Protein AF-A0A7G4RFW9-F1 (afdb_monomer_lite)

Structure (mmCIF, N/CA/C/O backbone):
data_AF-A0A7G4RFW9-F1
#
_entry.id   AF-A0A7G4RFW9-F1
#
loop_
_atom_site.group_PDB
_atom_site.id
_atom_site.type_symbol
_atom_site.label_atom_id
_atom_site.label_alt_id
_atom_site.label_comp_id
_atom_site.label_asym_id
_atom_site.label_entity_id
_atom_site.label_seq_id
_atom_site.pdbx_PDB_ins_code
_atom_site.Cartn_x
_atom_site.Cartn_y
_atom_site.Cartn_z
_atom_site.occupancy
_atom_site.B_iso_or_equiv
_atom_site.auth_seq_id
_atom_site.auth_comp_id
_atom_site.auth_asym_id
_atom_site.auth_atom_id
_atom_site.pdbx_PDB_model_num
ATOM 1 N N . MET A 1 1 ? 24.852 -39.540 56.670 1.00 42.91 1 MET A N 1
ATOM 2 C CA . MET A 1 1 ? 24.765 -39.512 55.192 1.00 42.91 1 MET A CA 1
ATOM 3 C C . MET A 1 1 ? 24.372 -38.106 54.768 1.00 42.91 1 MET A C 1
ATOM 5 O O . MET A 1 1 ? 23.383 -37.601 55.276 1.00 42.91 1 MET A O 1
ATOM 9 N N . LYS A 1 2 ? 25.195 -37.448 53.941 1.00 35.09 2 LYS A N 1
ATOM 10 C CA . LYS A 1 2 ? 24.949 -36.093 53.422 1.00 35.09 2 LYS A CA 1
ATOM 11 C C . LYS A 1 2 ? 23.894 -36.166 52.315 1.00 35.09 2 LYS A C 1
ATOM 13 O O . LYS A 1 2 ? 24.120 -36.845 51.317 1.00 35.09 2 LYS A O 1
ATOM 18 N N . THR A 1 3 ? 22.777 -35.472 52.486 1.00 37.25 3 THR A N 1
ATOM 19 C CA . THR A 1 3 ? 21.798 -35.209 51.430 1.00 37.25 3 THR A CA 1
ATOM 20 C C . THR A 1 3 ? 22.418 -34.240 50.421 1.00 37.25 3 THR A C 1
ATOM 22 O O . THR A 1 3 ? 22.744 -33.102 50.749 1.00 37.25 3 THR A O 1
ATOM 25 N N . LYS A 1 4 ? 22.649 -34.717 49.193 1.00 38.16 4 LYS A N 1
ATOM 26 C CA . LYS A 1 4 ? 22.992 -33.863 48.050 1.00 38.16 4 LYS A CA 1
ATOM 27 C C . LYS A 1 4 ? 21.742 -33.066 47.683 1.00 38.16 4 LYS A C 1
ATOM 29 O O . LYS A 1 4 ? 20.741 -33.664 47.308 1.00 38.16 4 LYS A O 1
ATOM 34 N N . SER A 1 5 ? 21.802 -31.740 47.793 1.00 40.47 5 SER A N 1
ATOM 35 C CA . SER A 1 5 ? 20.840 -30.876 47.115 1.00 40.47 5 SER A CA 1
ATOM 36 C C . SER A 1 5 ? 21.163 -30.904 45.625 1.00 40.47 5 SER A C 1
ATOM 38 O O . SER A 1 5 ? 22.245 -30.473 45.221 1.00 40.47 5 SER A O 1
ATOM 40 N N . GLU A 1 6 ? 20.253 -31.427 44.814 1.00 37.41 6 GLU A N 1
ATOM 41 C CA . GLU A 1 6 ? 20.308 -31.223 43.373 1.00 37.41 6 GLU A CA 1
ATOM 42 C C . GLU A 1 6 ? 19.994 -29.757 43.085 1.00 37.41 6 GLU A C 1
ATOM 44 O O . GLU A 1 6 ? 18.923 -29.239 43.405 1.00 37.41 6 GLU A O 1
ATOM 49 N N . THR A 1 7 ? 20.978 -29.062 42.527 1.00 40.31 7 THR A N 1
ATOM 50 C CA . THR A 1 7 ? 20.815 -27.724 41.979 1.00 40.31 7 THR A CA 1
ATOM 51 C C . THR A 1 7 ? 19.880 -27.839 40.782 1.00 40.31 7 THR A C 1
ATOM 53 O O . THR A 1 7 ? 20.269 -28.348 39.734 1.00 40.31 7 THR A O 1
ATOM 56 N N . VAL A 1 8 ? 18.639 -27.379 40.938 1.00 38.22 8 VAL A N 1
ATOM 57 C CA . VAL A 1 8 ? 17.712 -27.186 39.821 1.00 38.22 8 VAL A CA 1
ATOM 58 C C . VAL A 1 8 ? 18.311 -26.109 38.921 1.00 38.22 8 VAL A C 1
ATOM 60 O O . VAL A 1 8 ? 18.225 -24.914 39.206 1.00 38.22 8 VAL A O 1
ATOM 63 N N . THR A 1 9 ? 18.970 -26.524 37.843 1.00 38.97 9 THR A N 1
ATOM 64 C CA . THR A 1 9 ? 19.332 -25.644 36.735 1.00 38.97 9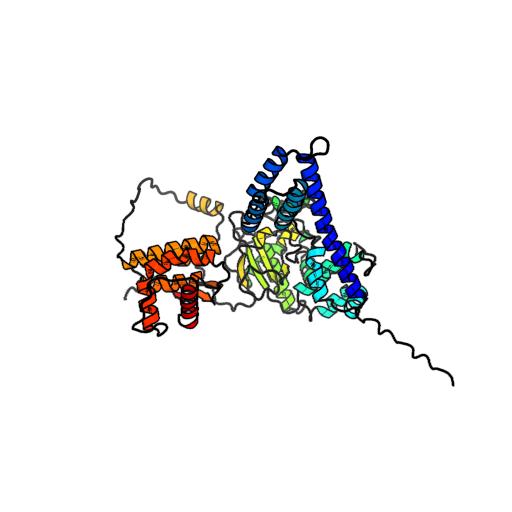 THR A CA 1
ATOM 65 C C . THR A 1 9 ? 18.036 -25.197 36.075 1.00 38.97 9 THR A C 1
ATOM 67 O O . THR A 1 9 ? 17.477 -25.885 35.226 1.00 38.97 9 THR A O 1
ATOM 70 N N . VAL A 1 10 ? 17.541 -24.030 36.488 1.00 39.62 10 VAL A N 1
ATOM 71 C CA . VAL A 1 10 ? 16.525 -23.292 35.740 1.00 39.62 10 VAL A CA 1
ATOM 72 C C . VAL A 1 10 ? 17.132 -23.000 34.371 1.00 39.62 10 VAL A C 1
ATOM 74 O O . VAL A 1 10 ? 17.988 -22.125 34.234 1.00 39.62 10 VAL A O 1
ATOM 77 N N . THR A 1 11 ? 16.741 -23.766 33.356 1.00 42.59 11 THR A N 1
ATOM 78 C CA . THR A 1 11 ? 17.039 -23.461 31.957 1.00 42.59 11 THR A CA 1
ATOM 79 C C . THR A 1 11 ? 16.453 -22.088 31.658 1.00 42.59 11 THR A C 1
ATOM 81 O O . THR A 1 11 ? 15.240 -21.936 31.519 1.00 42.59 11 THR A O 1
ATOM 84 N N . LYS A 1 12 ? 17.319 -21.067 31.622 1.00 51.75 12 LYS A N 1
ATOM 85 C CA . LYS A 1 12 ? 16.990 -19.729 31.125 1.00 51.75 12 LYS A CA 1
ATOM 86 C C . LYS A 1 12 ? 16.316 -19.916 29.768 1.00 51.75 12 LYS A C 1
ATOM 88 O O . LYS A 1 12 ? 16.937 -20.455 28.857 1.00 51.75 12 LYS A O 1
ATOM 93 N N . ASN A 1 13 ? 15.052 -19.513 29.661 1.00 57.31 13 ASN A N 1
ATOM 94 C CA . ASN A 1 13 ? 14.341 -19.515 28.391 1.00 57.31 13 ASN A CA 1
ATOM 95 C C . ASN A 1 13 ? 15.183 -18.711 27.386 1.00 57.31 13 ASN A C 1
ATOM 97 O O . ASN A 1 13 ? 15.458 -17.533 27.627 1.00 57.31 13 ASN A O 1
ATOM 101 N N . SER A 1 14 ? 15.646 -19.359 26.316 1.00 69.50 14 SER A N 1
ATOM 102 C CA . SER A 1 14 ? 16.627 -18.807 25.371 1.00 69.50 14 SER A CA 1
ATOM 103 C C . SER A 1 14 ? 16.122 -17.576 24.613 1.00 69.50 14 SER A C 1
ATOM 105 O O . SER A 1 14 ? 16.918 -16.905 23.973 1.00 69.50 14 SER A O 1
ATOM 107 N N . ASN A 1 15 ? 14.823 -17.272 24.718 1.00 87.50 15 ASN A N 1
ATOM 108 C CA . ASN A 1 15 ? 14.137 -16.155 24.065 1.00 87.50 15 ASN A CA 1
ATOM 109 C C . ASN A 1 15 ? 13.528 -15.147 25.062 1.00 87.50 15 ASN A C 1
ATOM 111 O O . ASN A 1 15 ? 12.507 -14.510 24.799 1.00 87.50 15 ASN A O 1
ATOM 115 N N . SER A 1 16 ? 14.102 -15.027 26.261 1.00 91.12 16 SER A N 1
ATOM 116 C CA . SER A 1 16 ? 13.569 -14.144 27.307 1.00 91.12 16 SER A CA 1
ATOM 117 C C . SER A 1 16 ? 13.505 -12.663 26.902 1.00 91.12 16 SER A C 1
ATOM 119 O O . SER A 1 16 ? 12.567 -11.966 27.295 1.00 91.12 16 SER A O 1
ATOM 121 N N . LYS A 1 17 ? 14.465 -12.170 26.108 1.00 93.00 17 LYS A N 1
ATOM 122 C CA . LYS A 1 17 ? 14.558 -10.755 25.728 1.00 93.00 17 LYS A CA 1
ATOM 123 C C . LYS A 1 17 ? 13.550 -10.396 24.640 1.00 93.00 17 LYS A C 1
ATOM 125 O O . LYS A 1 17 ? 12.881 -9.374 24.764 1.00 93.00 17 LYS A O 1
ATOM 130 N N . ILE A 1 18 ? 13.383 -11.237 23.621 1.00 94.00 18 ILE A N 1
ATOM 131 C CA . ILE A 1 18 ? 12.410 -11.020 22.546 1.00 94.00 18 ILE A CA 1
ATOM 132 C C . ILE A 1 18 ? 10.974 -11.133 23.068 1.00 94.00 18 ILE A C 1
ATOM 134 O O . ILE A 1 18 ? 10.114 -10.347 22.679 1.00 94.00 18 ILE A O 1
ATOM 138 N N . LEU A 1 19 ? 10.713 -12.037 24.020 1.00 94.19 19 LEU A N 1
ATOM 139 C CA . LEU A 1 19 ? 9.412 -12.124 24.691 1.00 94.19 19 LEU A CA 1
ATOM 140 C C . LEU A 1 19 ? 9.111 -10.865 25.511 1.00 94.19 19 LEU A C 1
ATOM 142 O O . LEU A 1 19 ? 7.995 -10.348 25.457 1.00 94.19 19 LEU A O 1
ATOM 146 N N . LYS A 1 20 ? 10.111 -10.336 26.225 1.00 95.44 20 LYS A N 1
ATOM 147 C CA . LYS A 1 20 ? 9.973 -9.072 26.954 1.00 95.44 20 LYS A CA 1
ATOM 148 C C . LYS A 1 20 ? 9.724 -7.898 26.002 1.00 95.44 20 LYS A C 1
ATOM 150 O O . LYS A 1 20 ? 8.817 -7.108 26.246 1.00 95.44 20 LYS A O 1
ATOM 155 N N . LEU A 1 21 ? 10.444 -7.842 24.882 1.00 96.12 21 LEU A N 1
ATOM 156 C CA . LEU A 1 21 ? 10.243 -6.834 23.841 1.00 96.12 21 LEU A CA 1
ATOM 157 C C . LEU A 1 21 ? 8.824 -6.883 23.251 1.00 96.12 21 LEU A C 1
ATOM 159 O O . LEU A 1 21 ? 8.207 -5.840 23.056 1.00 96.12 21 LEU A O 1
ATOM 163 N N . ARG A 1 22 ? 8.273 -8.083 23.016 1.00 95.88 22 ARG A N 1
ATOM 164 C CA . ARG A 1 22 ? 6.878 -8.256 22.572 1.00 95.88 22 ARG A CA 1
ATOM 165 C C . ARG A 1 22 ? 5.878 -7.715 23.593 1.00 95.88 22 ARG A C 1
ATOM 167 O O . ARG A 1 22 ? 4.923 -7.053 23.202 1.00 95.88 22 ARG A O 1
ATOM 174 N N . ALA A 1 23 ? 6.095 -7.957 24.886 1.00 95.81 23 ALA A N 1
ATOM 175 C CA . ALA A 1 23 ? 5.229 -7.427 25.942 1.00 95.81 23 ALA A CA 1
ATOM 176 C C . ALA A 1 23 ? 5.297 -5.888 26.042 1.00 95.81 23 ALA A C 1
ATOM 178 O O . ALA A 1 23 ? 4.267 -5.226 26.193 1.00 95.81 23 ALA A O 1
ATOM 179 N N . GLU A 1 24 ? 6.495 -5.314 25.907 1.00 96.00 24 GLU A N 1
ATOM 180 C CA . GLU A 1 24 ? 6.700 -3.861 25.853 1.00 96.00 24 GLU A CA 1
ATOM 181 C C . GLU A 1 24 ? 5.993 -3.250 24.634 1.00 96.00 24 GLU A C 1
ATOM 183 O O . GLU A 1 24 ? 5.245 -2.285 24.777 1.00 96.00 24 GLU A O 1
ATOM 188 N N . PHE A 1 25 ? 6.142 -3.864 23.457 1.00 95.88 25 PHE A N 1
ATOM 189 C CA . PHE A 1 25 ? 5.434 -3.464 22.243 1.00 95.88 25 PHE A CA 1
ATOM 190 C C . PHE A 1 25 ? 3.909 -3.512 22.407 1.00 95.88 25 PHE A C 1
ATOM 192 O O . PHE A 1 25 ? 3.234 -2.543 22.072 1.00 95.88 25 PHE A O 1
ATOM 199 N N . LEU A 1 26 ? 3.352 -4.601 22.950 1.00 94.56 26 LEU A N 1
ATOM 200 C CA . LEU A 1 26 ? 1.907 -4.699 23.187 1.00 94.56 26 LEU A CA 1
ATOM 201 C C . LEU A 1 26 ? 1.410 -3.575 24.102 1.00 94.56 26 LEU A C 1
ATOM 203 O O . LEU A 1 26 ? 0.342 -3.021 23.857 1.00 94.56 26 LEU A O 1
ATOM 207 N N . SER A 1 27 ? 2.205 -3.199 25.105 1.00 94.44 27 SER A N 1
ATOM 208 C CA . SER A 1 27 ? 1.887 -2.076 25.992 1.00 94.44 27 SER A CA 1
ATOM 209 C C . SER A 1 27 ? 1.872 -0.742 25.238 1.00 94.44 27 SER A C 1
ATOM 211 O O . SER A 1 27 ? 0.954 0.050 25.437 1.00 94.44 27 SER A O 1
ATOM 213 N N . VAL A 1 28 ? 2.835 -0.503 24.338 1.00 94.00 28 VAL A N 1
ATOM 214 C CA . VAL A 1 28 ? 2.849 0.687 23.462 1.00 94.00 28 VAL A CA 1
ATOM 215 C C . VAL A 1 28 ? 1.630 0.698 22.540 1.00 94.00 28 VAL A C 1
ATOM 217 O O . VAL A 1 28 ? 0.908 1.690 22.497 1.00 94.00 28 VAL A O 1
ATOM 220 N N . LYS A 1 29 ? 1.343 -0.425 21.876 1.00 92.81 29 LYS A N 1
ATOM 221 C CA . LYS A 1 29 ? 0.208 -0.563 20.957 1.00 92.81 29 LYS A CA 1
ATOM 222 C C . LYS A 1 29 ? -1.135 -0.317 21.654 1.00 92.81 29 LYS A C 1
ATOM 224 O O . LYS A 1 29 ? -1.997 0.376 21.121 1.00 92.81 29 LYS A O 1
ATOM 229 N N . MET A 1 30 ? -1.322 -0.868 22.856 1.00 93.38 30 MET A N 1
ATOM 230 C CA . MET A 1 30 ? -2.522 -0.622 23.665 1.00 93.38 30 MET A CA 1
ATOM 231 C C . MET A 1 30 ? -2.617 0.838 24.107 1.00 93.38 30 MET A C 1
ATOM 233 O O . MET A 1 30 ? -3.710 1.400 24.112 1.00 93.38 30 MET A O 1
ATOM 237 N N . LYS A 1 31 ? -1.482 1.455 24.451 1.00 94.69 31 LYS A N 1
ATOM 238 C CA . LYS A 1 31 ? -1.431 2.861 24.840 1.00 94.69 31 LYS A CA 1
ATOM 239 C C . LYS A 1 31 ? -1.823 3.788 23.688 1.00 94.69 31 LYS A C 1
ATOM 241 O O . LYS A 1 31 ? -2.634 4.668 23.925 1.00 94.69 31 LYS A O 1
ATOM 246 N N . GLU A 1 32 ? -1.335 3.571 22.464 1.00 94.19 32 GLU A N 1
ATOM 247 C CA . GLU A 1 32 ? -1.721 4.395 21.302 1.00 94.19 32 GLU A CA 1
ATOM 248 C C . GLU A 1 32 ? -3.244 4.421 21.096 1.00 94.19 32 GLU A C 1
ATOM 250 O O . GLU A 1 32 ? -3.842 5.493 20.998 1.00 94.19 32 GLU A O 1
ATOM 255 N N . LEU A 1 33 ? -3.884 3.247 21.110 1.00 93.38 33 LEU A N 1
ATOM 256 C CA . LEU A 1 33 ? -5.340 3.148 20.983 1.00 93.38 33 LEU A CA 1
ATOM 257 C C . LEU A 1 33 ? -6.061 3.781 22.184 1.00 93.38 33 LEU A C 1
ATOM 259 O O . LEU A 1 33 ? -7.082 4.445 22.019 1.00 93.38 33 LEU A O 1
ATOM 263 N N . SER A 1 34 ? -5.541 3.591 23.399 1.00 94.62 34 SER A N 1
ATOM 264 C CA . SER A 1 34 ? -6.110 4.189 24.610 1.00 94.62 34 SER A CA 1
ATOM 265 C C . SER A 1 34 ? -6.035 5.717 24.588 1.00 94.62 34 SER A C 1
ATOM 267 O O . SER A 1 34 ? -7.023 6.371 24.910 1.00 94.62 34 SER A O 1
ATOM 269 N N . ASP A 1 35 ? -4.893 6.283 24.199 1.00 94.69 35 ASP A N 1
ATOM 270 C CA . ASP A 1 35 ? -4.673 7.729 24.111 1.00 94.69 35 ASP A CA 1
ATOM 271 C C . ASP A 1 35 ? -5.590 8.345 23.037 1.00 94.69 35 ASP A C 1
ATOM 273 O O . ASP A 1 35 ? -6.174 9.411 23.247 1.00 94.69 35 ASP A O 1
ATOM 277 N N . TYR A 1 36 ? -5.794 7.645 21.914 1.00 94.62 36 TYR A N 1
ATOM 278 C CA . TYR A 1 36 ? -6.741 8.053 20.876 1.00 94.62 36 TYR A CA 1
ATOM 279 C C . TYR A 1 36 ? -8.200 8.017 21.354 1.00 94.62 36 TYR A C 1
ATOM 281 O O . TYR A 1 36 ? -8.933 8.997 21.200 1.00 94.62 36 TYR A O 1
ATOM 289 N N . ASN A 1 37 ? -8.611 6.920 21.997 1.00 95.12 37 ASN A N 1
ATOM 290 C CA . ASN A 1 37 ? -9.946 6.783 22.579 1.00 95.12 37 ASN A CA 1
ATOM 291 C C . ASN A 1 37 ? -10.217 7.868 23.630 1.00 95.12 37 ASN A C 1
ATOM 293 O O . ASN A 1 37 ? -11.308 8.439 23.660 1.00 95.12 37 ASN A O 1
ATOM 297 N N . GLU A 1 38 ? -9.223 8.193 24.459 1.00 95.81 38 GLU A N 1
ATOM 298 C CA . GLU A 1 38 ? -9.321 9.278 25.435 1.00 95.81 38 GLU A CA 1
ATOM 299 C C . GLU A 1 38 ? -9.464 10.636 24.734 1.00 95.81 38 GLU A C 1
ATOM 301 O O . GLU A 1 38 ? -10.308 11.442 25.121 1.00 95.81 38 GLU A O 1
ATOM 306 N N . ALA A 1 39 ? -8.723 10.891 23.652 1.00 94.94 39 ALA A N 1
ATOM 307 C CA . ALA A 1 39 ? -8.869 12.122 22.876 1.00 94.94 39 ALA A CA 1
ATOM 308 C C . ALA A 1 39 ? -10.282 12.276 22.281 1.00 94.94 39 ALA A C 1
ATOM 310 O O . ALA A 1 39 ? -10.843 13.378 22.309 1.00 94.94 39 ALA A O 1
ATOM 311 N N . ILE A 1 40 ? -10.890 11.191 21.786 1.00 94.88 40 ILE A N 1
ATOM 312 C CA . ILE A 1 40 ? -12.295 11.195 21.346 1.00 94.88 40 ILE A CA 1
ATOM 313 C C . ILE A 1 40 ? -13.217 11.457 22.536 1.00 94.88 40 ILE A C 1
ATOM 315 O O . ILE A 1 40 ? -14.065 12.347 22.459 1.00 94.88 40 ILE A O 1
ATOM 319 N N . LEU A 1 41 ? -13.031 10.752 23.654 1.00 95.00 41 LEU A N 1
ATOM 320 C CA . LEU A 1 41 ? -13.838 10.942 24.858 1.00 95.00 41 LEU A CA 1
ATOM 321 C C . LEU A 1 41 ? -13.817 12.401 25.327 1.00 95.00 41 LEU A C 1
ATOM 323 O O . LEU A 1 41 ? -14.863 12.954 25.667 1.00 95.00 41 LEU A O 1
ATOM 327 N N . GLN A 1 42 ? -12.655 13.054 25.306 1.00 94.69 42 GLN A N 1
ATOM 328 C CA . GLN A 1 42 ? -12.520 14.465 25.664 1.00 94.69 42 GLN A CA 1
ATOM 329 C C . GLN A 1 42 ? -13.251 15.390 24.681 1.00 94.69 42 GLN A C 1
ATOM 331 O O . GLN A 1 42 ? -13.902 16.347 25.113 1.00 94.69 42 GLN A O 1
ATOM 336 N N . LYS A 1 43 ? -13.224 15.097 23.372 1.00 94.31 43 LYS A N 1
ATOM 337 C CA . LYS A 1 43 ? -14.025 15.829 22.372 1.00 94.31 43 LYS A CA 1
ATOM 338 C C . LYS A 1 43 ? -15.527 15.667 22.629 1.00 94.31 43 LYS A C 1
ATOM 340 O O . LYS A 1 43 ? -16.249 16.665 22.622 1.00 94.31 43 LYS A O 1
ATOM 345 N N . ILE A 1 44 ? -15.983 14.447 22.922 1.00 93.12 44 ILE A N 1
ATOM 346 C CA . ILE A 1 44 ? -17.386 14.156 23.246 1.00 93.12 44 ILE A CA 1
ATOM 347 C C . ILE A 1 44 ? -17.799 14.887 24.523 1.00 93.12 44 ILE A C 1
ATOM 349 O O . ILE A 1 44 ? -18.804 15.589 24.519 1.00 93.12 44 ILE A O 1
ATOM 353 N N . LYS A 1 45 ? -17.006 14.806 25.599 1.00 93.31 45 LYS A N 1
ATOM 354 C CA . LYS A 1 45 ? -17.276 15.522 26.856 1.00 93.31 45 LYS A CA 1
ATOM 355 C C . LYS A 1 45 ? -17.386 17.027 26.635 1.00 93.31 45 LYS A C 1
ATOM 357 O O . LYS A 1 45 ? -18.343 17.643 27.089 1.00 93.31 45 LYS A O 1
ATOM 362 N N . LYS A 1 46 ? -16.454 17.624 25.886 1.00 93.31 46 LYS A N 1
ATOM 363 C CA . LYS A 1 46 ? -16.471 19.063 25.581 1.00 93.31 46 LYS A CA 1
ATOM 364 C C . LYS A 1 46 ? -17.741 19.495 24.841 1.00 93.31 46 LYS A C 1
ATOM 366 O O . LYS A 1 46 ? -18.206 20.616 25.033 1.00 93.31 46 LYS A O 1
ATOM 371 N N . ARG A 1 47 ? -18.281 18.629 23.986 1.00 92.06 47 ARG A N 1
ATOM 372 C CA . ARG A 1 47 ? -19.467 18.912 23.175 1.00 92.06 47 ARG A CA 1
ATOM 373 C C . ARG A 1 47 ? -20.769 18.637 23.928 1.00 92.06 47 ARG A C 1
ATOM 375 O O . ARG A 1 47 ? -21.657 19.489 23.955 1.00 92.06 47 ARG A O 1
ATOM 382 N N . CYS A 1 48 ? -20.871 17.452 24.515 1.00 92.38 48 CYS A N 1
ATOM 383 C CA . CYS A 1 48 ? -22.117 16.866 24.992 1.00 92.38 48 CYS A CA 1
ATOM 384 C C . CYS A 1 48 ? -22.317 17.008 26.507 1.00 92.38 48 CYS A C 1
ATOM 386 O O . CYS A 1 48 ? -23.443 16.836 26.956 1.00 92.38 48 CYS A O 1
ATOM 388 N N . CYS A 1 49 ? -21.292 17.336 27.306 1.00 91.19 49 CYS A N 1
ATOM 389 C CA . CYS A 1 49 ? -21.485 17.566 28.741 1.00 91.19 49 CYS A CA 1
ATOM 390 C C . CYS A 1 49 ? -21.897 19.012 29.043 1.00 91.19 49 CYS A C 1
ATOM 392 O O . CYS A 1 49 ? -21.250 19.968 28.611 1.00 91.19 49 CYS A O 1
ATOM 394 N N . VAL A 1 50 ? -22.923 19.179 29.875 1.00 85.31 50 VAL A N 1
ATOM 395 C CA . VAL A 1 50 ? -23.347 20.462 30.446 1.00 85.31 50 VAL A CA 1
ATOM 396 C C . VAL A 1 50 ? -23.418 20.299 31.963 1.00 85.31 50 VAL A C 1
ATOM 398 O O . VAL A 1 50 ? -24.096 19.415 32.465 1.00 85.31 50 VAL A O 1
ATOM 401 N N . LYS A 1 51 ? -22.688 21.137 32.715 1.00 83.25 51 LYS A N 1
ATOM 402 C CA . LYS A 1 51 ? -22.623 21.088 34.195 1.00 83.25 51 LYS A CA 1
ATOM 403 C C . LYS A 1 51 ? -22.211 19.722 34.788 1.00 83.25 51 LYS A C 1
ATOM 405 O O . LYS A 1 51 ? -22.544 19.430 35.928 1.00 83.25 51 LYS A O 1
ATOM 410 N N . GLY A 1 52 ? -21.439 18.927 34.046 1.00 81.44 52 GLY A N 1
ATOM 411 C CA . GLY A 1 52 ? -20.916 17.636 34.513 1.00 81.44 52 GLY A CA 1
ATOM 412 C C . GLY A 1 52 ? -21.771 16.421 34.149 1.00 81.44 52 GLY A C 1
ATOM 413 O O . GLY A 1 52 ? -21.338 15.306 34.411 1.00 81.44 52 GLY A O 1
ATOM 414 N N . GLU A 1 53 ? -22.916 16.620 33.494 1.00 87.31 53 GLU A N 1
ATOM 415 C CA . GLU A 1 53 ? -23.791 15.547 33.009 1.00 87.31 53 GLU A CA 1
ATOM 416 C C . GLU A 1 53 ? -23.903 15.591 31.480 1.00 87.31 53 GLU A C 1
ATOM 418 O O . GLU A 1 53 ? -23.730 16.648 30.867 1.00 87.31 53 GLU A O 1
ATOM 423 N N . TYR A 1 54 ? -24.159 14.444 30.849 1.00 89.62 54 TYR A N 1
ATOM 424 C CA . TYR A 1 54 ? -24.368 14.358 29.404 1.00 89.62 54 TYR A CA 1
ATOM 425 C C . TYR A 1 54 ? -25.773 14.835 29.015 1.00 89.62 54 TYR A C 1
ATOM 427 O O . TYR A 1 54 ? -26.775 14.312 29.496 1.00 89.62 54 TYR A O 1
ATOM 435 N N . ASP A 1 55 ? -25.837 15.804 28.106 1.00 91.12 55 ASP A N 1
ATOM 436 C CA . ASP A 1 55 ? -27.078 16.316 27.528 1.00 91.12 55 ASP A CA 1
ATOM 437 C C . ASP A 1 55 ? -27.611 15.347 26.458 1.00 91.12 55 ASP A C 1
ATOM 439 O O . ASP A 1 55 ? -26.911 15.024 25.494 1.00 91.12 55 ASP A O 1
ATOM 443 N N . SER A 1 56 ? -28.846 14.870 26.628 1.00 83.06 56 SER A N 1
ATOM 444 C CA . SER A 1 56 ? -29.423 13.815 25.785 1.00 83.06 56 SER A CA 1
ATOM 445 C C . SER A 1 56 ? -29.612 14.225 24.324 1.00 83.06 56 SER A C 1
ATOM 447 O O . SER A 1 56 ? -29.407 13.397 23.437 1.00 83.06 56 SER A O 1
ATOM 449 N N . GLU A 1 57 ? -29.976 15.482 24.055 1.00 85.19 57 GLU A N 1
ATOM 450 C CA . GLU A 1 57 ? -30.170 15.963 22.682 1.00 85.19 57 GLU A CA 1
ATOM 451 C C . GLU A 1 57 ? -28.824 16.111 21.972 1.00 85.19 57 GLU A C 1
ATOM 453 O O . GLU A 1 57 ? -28.662 15.620 20.857 1.00 85.19 57 GLU A O 1
ATOM 458 N N . LYS A 1 58 ? -27.804 16.652 22.647 1.00 90.81 58 LYS A N 1
ATOM 459 C CA . LYS A 1 58 ? -26.454 16.745 22.066 1.00 90.81 58 LYS A CA 1
ATOM 460 C C . LYS A 1 58 ? -25.807 15.388 21.813 1.00 90.81 58 LYS A C 1
ATOM 462 O O . LYS A 1 58 ? -25.026 15.246 20.874 1.00 90.81 58 LYS A O 1
ATOM 467 N N . VAL A 1 59 ? -26.067 14.398 22.669 1.00 88.38 59 VAL A N 1
ATOM 468 C CA . VAL A 1 59 ? -25.601 13.020 22.440 1.00 88.38 59 VAL A CA 1
ATOM 469 C C . VAL A 1 59 ? -26.315 12.417 21.232 1.00 88.38 59 VAL A C 1
ATOM 471 O O . VAL A 1 59 ? -25.672 11.776 20.407 1.00 88.38 59 VAL A O 1
ATOM 474 N N . LYS A 1 60 ? -27.621 12.652 21.086 1.00 84.44 60 LYS A N 1
ATOM 475 C CA . LYS A 1 60 ? -28.395 12.180 19.935 1.00 84.44 60 LYS A CA 1
ATOM 476 C C . LYS A 1 60 ? -27.918 12.805 18.621 1.00 84.44 60 LYS A C 1
ATOM 478 O O . LYS A 1 60 ? -27.741 12.074 17.652 1.00 84.44 60 LYS A O 1
ATOM 483 N N . GLU A 1 61 ? -27.660 14.112 18.600 1.00 86.50 61 GLU A N 1
ATOM 484 C CA . GLU A 1 61 ? -27.056 14.804 17.451 1.00 86.50 61 GLU A CA 1
ATOM 485 C C . GLU A 1 61 ? -25.698 14.203 17.084 1.00 86.50 61 GLU A C 1
ATOM 487 O O . GLU A 1 61 ? -25.467 13.865 15.928 1.00 86.50 61 GLU A O 1
ATOM 492 N N . LEU A 1 62 ? -24.824 13.994 18.076 1.00 89.88 62 LEU A N 1
ATOM 493 C CA . LEU A 1 62 ? -23.523 13.365 17.854 1.00 89.88 62 LEU A CA 1
ATOM 494 C C . LEU A 1 62 ? -23.665 11.967 17.238 1.00 89.88 62 LEU A C 1
ATOM 496 O O . LEU A 1 62 ? -22.911 11.623 16.336 1.00 89.88 62 LEU A O 1
ATOM 500 N N . VAL A 1 63 ? -24.607 11.153 17.718 1.00 87.75 63 VAL A N 1
ATOM 501 C CA . VAL A 1 63 ? -24.815 9.805 17.175 1.00 87.75 63 VAL A CA 1
ATOM 502 C C . VAL A 1 63 ? -25.281 9.850 15.718 1.00 87.75 63 VAL A C 1
ATOM 504 O O . VAL A 1 63 ? -24.814 9.039 14.922 1.00 87.75 63 VAL A O 1
ATOM 507 N N . LEU A 1 64 ? -26.168 10.783 15.362 1.00 82.81 64 LEU A N 1
ATOM 508 C CA . LEU A 1 64 ? -26.610 10.962 13.977 1.00 82.81 64 LEU A CA 1
ATOM 509 C C . LEU A 1 64 ? -25.454 11.391 13.072 1.00 82.81 64 LEU A C 1
ATOM 511 O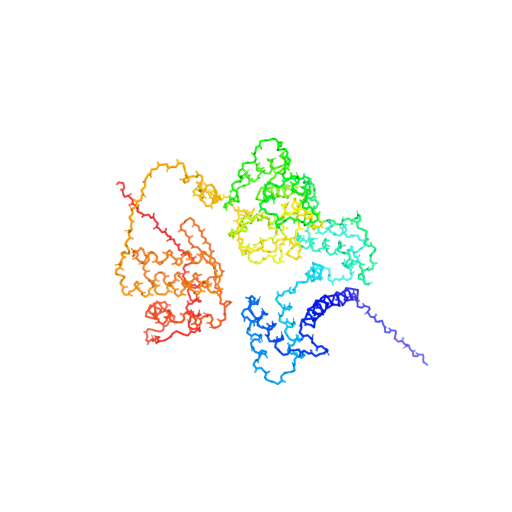 O . LEU A 1 64 ? -25.260 10.794 12.022 1.00 82.81 64 LEU A O 1
ATOM 515 N N . GLU A 1 65 ? -24.644 12.353 13.510 1.00 85.69 65 GLU A N 1
ATOM 516 C CA . GLU A 1 65 ? -23.472 12.793 12.749 1.00 85.69 65 GLU A CA 1
ATOM 517 C C . GLU A 1 65 ? -22.441 11.682 12.567 1.00 85.69 65 GLU A C 1
ATOM 519 O O . GLU A 1 65 ? -21.885 11.533 11.483 1.00 85.69 65 GLU A O 1
ATOM 524 N N . VAL A 1 66 ? -22.189 10.886 13.614 1.00 86.56 66 VAL A N 1
ATOM 525 C CA . VAL A 1 66 ? -21.314 9.717 13.487 1.00 86.56 66 VAL A CA 1
ATOM 526 C C . VAL A 1 66 ? -21.912 8.761 12.466 1.00 86.56 66 VAL A C 1
ATOM 528 O O . VAL A 1 66 ? -21.212 8.406 11.536 1.00 86.56 66 VAL A O 1
ATOM 531 N N . TYR A 1 67 ? -23.197 8.408 12.577 1.00 83.06 67 TYR A N 1
ATOM 532 C CA . TYR A 1 67 ? -23.864 7.508 11.631 1.00 83.06 67 TYR A CA 1
ATOM 533 C C . TYR A 1 67 ? -23.747 7.974 10.172 1.00 83.06 67 TYR A C 1
ATOM 535 O O . TYR A 1 67 ? -23.424 7.167 9.306 1.00 83.06 67 TYR A O 1
ATOM 543 N N . GLU A 1 68 ? -23.979 9.262 9.911 1.00 77.94 68 GLU A N 1
ATOM 544 C CA . GLU A 1 68 ? -23.852 9.866 8.577 1.00 77.94 68 GLU A CA 1
ATOM 545 C C . GLU A 1 68 ? -22.405 9.886 8.062 1.00 77.94 68 GLU A C 1
ATOM 547 O O . GLU A 1 68 ? -22.190 9.876 6.851 1.00 77.94 68 GLU A O 1
ATOM 552 N N . GLY A 1 69 ? -21.424 9.912 8.967 1.00 75.12 69 GLY A N 1
ATOM 553 C CA . GLY A 1 69 ? -19.999 9.921 8.647 1.00 75.12 69 GLY A CA 1
ATOM 554 C C . GLY A 1 69 ? -19.332 8.546 8.558 1.00 75.12 69 GLY A C 1
ATOM 555 O O . GLY A 1 69 ? -18.165 8.501 8.183 1.00 75.12 69 GLY A O 1
ATOM 556 N N . LEU A 1 70 ? -20.019 7.449 8.908 1.00 77.06 70 LEU A N 1
ATOM 557 C CA . LEU A 1 70 ? -19.450 6.097 8.822 1.00 77.06 70 LEU A CA 1
ATOM 558 C C . LEU A 1 70 ? -19.403 5.620 7.369 1.00 77.06 70 LEU A C 1
ATOM 560 O O . LEU A 1 70 ? -20.423 5.636 6.673 1.00 77.06 70 LEU A O 1
ATOM 564 N N . GLU A 1 71 ? -18.244 5.125 6.940 1.00 73.19 71 GLU A N 1
ATOM 565 C CA . GLU A 1 71 ? -18.040 4.634 5.572 1.00 73.19 71 GLU A CA 1
ATOM 566 C C . GLU A 1 71 ? -18.509 3.183 5.392 1.00 73.19 71 GLU A C 1
ATOM 568 O O . GLU A 1 71 ? -18.934 2.797 4.298 1.00 73.19 71 GLU A O 1
ATOM 573 N N . TYR A 1 72 ? -18.470 2.373 6.459 1.00 73.00 72 TYR A N 1
ATOM 574 C CA . TYR A 1 72 ? -18.766 0.943 6.391 1.00 73.00 72 TYR A CA 1
ATOM 575 C C . TYR A 1 72 ? -20.170 0.599 6.915 1.00 73.00 72 TYR A C 1
ATOM 577 O O . TYR A 1 72 ? -20.564 0.942 8.033 1.00 73.00 72 TYR A O 1
ATOM 585 N N . GLU A 1 73 ? -20.916 -0.186 6.129 1.00 77.06 73 GLU A N 1
ATOM 586 C CA . GLU A 1 73 ? -22.279 -0.639 6.464 1.00 77.06 73 GLU A CA 1
ATOM 587 C C . GLU A 1 73 ? -22.327 -1.472 7.762 1.00 77.06 73 GLU A C 1
ATOM 589 O O . GLU A 1 73 ? -23.303 -1.423 8.516 1.00 77.06 73 GLU A O 1
ATOM 594 N N . GLU A 1 74 ? -21.254 -2.208 8.071 1.00 81.88 74 GLU A N 1
ATOM 595 C CA . GLU A 1 74 ? -21.130 -2.967 9.320 1.00 81.88 74 GLU A CA 1
ATOM 596 C C . GLU A 1 74 ? -21.107 -2.041 10.544 1.00 81.88 74 GLU A C 1
ATOM 598 O O . GLU A 1 74 ? -21.853 -2.261 11.500 1.00 81.88 74 GLU A O 1
ATOM 603 N N . SER A 1 75 ? -20.319 -0.965 10.511 1.00 78.62 75 SER A N 1
ATOM 604 C CA . SER A 1 75 ? -20.259 0.024 11.591 1.00 78.62 75 SER A CA 1
ATOM 605 C C . SER A 1 75 ? -21.585 0.759 11.758 1.00 78.62 75 SER A C 1
ATOM 607 O O . SER A 1 75 ? -22.052 0.948 12.884 1.00 78.62 75 SER A O 1
ATOM 609 N N . GLN A 1 76 ? -22.235 1.116 10.645 1.00 81.44 76 GLN A N 1
ATOM 610 C CA . GLN A 1 76 ? -23.578 1.700 10.647 1.00 81.44 76 GLN A CA 1
ATOM 611 C C . GLN A 1 76 ? -24.590 0.749 11.302 1.00 81.44 76 GLN A C 1
ATOM 613 O O . GLN A 1 76 ? -25.387 1.155 12.152 1.00 81.44 76 GLN A O 1
ATOM 618 N N . THR A 1 77 ? -24.523 -0.542 10.969 1.00 82.81 77 THR A N 1
ATOM 619 C CA . THR A 1 77 ? -25.364 -1.589 11.563 1.00 82.81 77 THR A CA 1
ATOM 620 C C . THR A 1 77 ? -25.090 -1.753 13.056 1.00 82.81 77 THR A C 1
ATOM 622 O O . THR A 1 77 ? -26.030 -1.836 13.854 1.00 82.81 77 THR A O 1
ATOM 625 N N . ASN A 1 78 ? -23.819 -1.751 13.459 1.00 82.38 78 ASN A N 1
ATOM 626 C CA . ASN A 1 78 ? -23.407 -1.826 14.857 1.00 82.38 78 ASN A CA 1
ATOM 627 C C . ASN A 1 78 ? -23.947 -0.638 15.658 1.00 82.38 78 ASN A C 1
ATOM 629 O O . ASN A 1 78 ? -24.515 -0.844 16.732 1.00 82.38 78 ASN A O 1
ATOM 633 N N . LEU A 1 79 ? -23.873 0.578 15.109 1.00 83.75 79 LEU A N 1
ATOM 634 C CA . LEU A 1 79 ? -24.416 1.782 15.734 1.00 83.75 79 LEU A CA 1
ATOM 635 C C . LEU A 1 79 ? -25.949 1.736 15.855 1.00 83.75 79 LEU A C 1
ATOM 637 O O . LEU A 1 79 ? -26.501 2.040 16.914 1.00 83.75 79 LEU A O 1
ATOM 641 N N . LEU A 1 80 ? -26.655 1.279 14.818 1.00 83.88 80 LEU A N 1
ATOM 642 C CA . LEU A 1 80 ? -28.112 1.101 14.867 1.00 83.88 80 LEU A CA 1
ATOM 643 C C . LEU A 1 80 ? -28.536 0.042 15.890 1.00 83.88 80 LEU A C 1
ATOM 645 O O . LEU A 1 80 ? -29.516 0.228 16.613 1.00 83.88 80 LEU A O 1
ATOM 649 N N . ASN A 1 81 ? -27.809 -1.072 15.979 1.00 83.56 81 ASN A N 1
ATOM 650 C CA . ASN A 1 81 ? -28.055 -2.102 16.989 1.00 83.56 81 ASN A CA 1
ATOM 651 C C . ASN A 1 81 ? -27.803 -1.577 18.402 1.00 83.56 81 ASN A C 1
ATOM 653 O O . ASN A 1 81 ? -28.527 -1.932 19.335 1.00 83.56 81 ASN A O 1
ATOM 657 N N . LEU A 1 82 ? -26.827 -0.683 18.544 1.00 80.81 82 LEU A N 1
ATOM 658 C CA . LEU A 1 82 ? -26.537 -0.010 19.795 1.00 80.81 82 LEU A CA 1
ATOM 659 C C . LEU A 1 82 ? -27.719 0.831 20.290 1.00 80.81 82 LEU A C 1
ATOM 661 O O . LEU A 1 82 ? -28.070 0.765 21.467 1.00 80.81 82 LEU A O 1
ATOM 665 N N . LEU A 1 83 ? -28.363 1.559 19.375 1.00 79.69 83 LEU A N 1
ATOM 666 C CA . LEU A 1 83 ? -29.521 2.415 19.646 1.00 79.69 83 LEU A CA 1
ATOM 667 C C . LEU A 1 83 ? -30.814 1.642 19.945 1.00 79.69 83 LEU A C 1
ATOM 669 O O . LEU A 1 83 ? -31.700 2.158 20.625 1.00 79.69 83 LEU A O 1
ATOM 673 N N . LYS A 1 84 ? -30.944 0.402 19.460 1.00 78.62 84 LYS A N 1
ATOM 674 C CA . LYS A 1 84 ? -32.126 -0.446 19.715 1.00 78.62 84 LYS A CA 1
ATOM 675 C C . LYS A 1 84 ? -32.202 -0.956 21.158 1.00 78.62 84 LYS A C 1
ATOM 677 O O . LYS A 1 84 ? -33.271 -1.387 21.592 1.00 78.62 84 LYS A O 1
ATOM 682 N N . ASN A 1 85 ? -31.095 -0.930 21.898 1.00 75.56 85 ASN A N 1
ATOM 683 C CA . ASN A 1 85 ? -31.015 -1.494 23.239 1.00 75.56 85 ASN A CA 1
ATOM 684 C C . ASN A 1 85 ? -31.424 -0.460 24.307 1.00 75.56 85 ASN A C 1
ATOM 686 O O . ASN A 1 85 ? -30.637 0.411 24.673 1.00 75.56 85 ASN A O 1
ATOM 690 N N . LYS A 1 86 ? -32.671 -0.553 24.791 1.00 65.38 86 LYS A N 1
ATOM 691 C CA . LYS A 1 86 ? -33.318 0.463 25.647 1.00 65.38 86 LYS A CA 1
ATOM 692 C C . LYS A 1 86 ? -32.791 0.544 27.088 1.00 65.38 86 LYS A C 1
ATOM 694 O O . LYS A 1 86 ? -33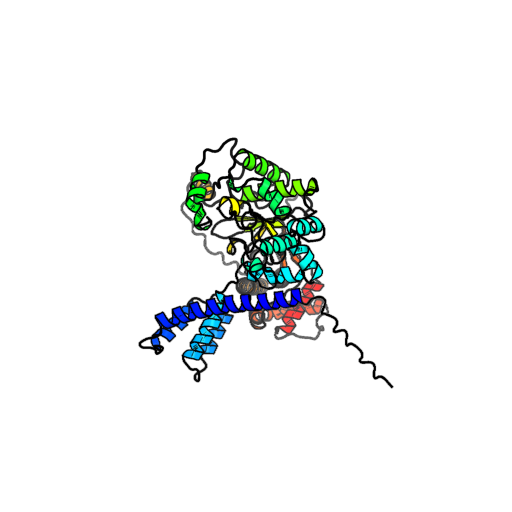.066 1.536 27.752 1.00 65.38 86 LYS A O 1
ATOM 699 N N . ASP A 1 87 ? -32.022 -0.444 27.547 1.00 74.12 87 ASP A N 1
ATOM 700 C CA . ASP A 1 87 ? -31.564 -0.545 28.944 1.00 74.12 87 ASP A CA 1
ATOM 701 C C . ASP A 1 87 ? -30.138 0.008 29.177 1.00 74.12 87 ASP A C 1
ATOM 703 O O . ASP A 1 87 ? -29.522 -0.248 30.213 1.00 74.12 87 ASP A O 1
ATOM 707 N N . ARG A 1 88 ? -29.559 0.746 28.217 1.00 77.06 88 ARG A N 1
ATOM 708 C CA . ARG A 1 88 ? -28.184 1.273 28.321 1.00 77.06 88 ARG A CA 1
ATOM 709 C C . ARG A 1 88 ? -28.121 2.662 28.957 1.00 77.06 88 ARG A C 1
ATOM 711 O O . ARG A 1 88 ? -28.927 3.535 28.656 1.00 77.06 88 ARG A O 1
ATOM 718 N N . THR A 1 89 ? -27.089 2.885 29.774 1.00 85.50 89 THR A N 1
ATOM 719 C CA . THR A 1 89 ? -26.715 4.223 30.254 1.00 85.50 89 THR A CA 1
ATOM 720 C C . THR A 1 89 ? -26.055 5.043 29.144 1.00 85.50 89 THR A C 1
ATOM 722 O O . THR A 1 89 ? -25.487 4.488 28.196 1.00 85.50 89 THR A O 1
ATOM 725 N N . VAL A 1 90 ? -26.089 6.372 29.276 1.00 84.31 90 VAL A N 1
ATOM 726 C CA . VAL A 1 90 ? -25.453 7.297 28.323 1.00 84.31 90 VAL A CA 1
ATOM 727 C C . VAL A 1 90 ? -23.936 7.094 28.291 1.00 84.31 90 VAL A C 1
ATOM 729 O O . VAL A 1 90 ? -23.326 7.124 27.226 1.00 84.31 90 VAL A O 1
ATOM 732 N N . GLU A 1 91 ? -23.322 6.788 29.430 1.00 84.88 91 GLU A N 1
ATOM 733 C CA . GLU A 1 91 ? -21.894 6.487 29.534 1.00 84.88 91 GLU A CA 1
ATOM 734 C C . GLU A 1 91 ? -21.525 5.233 28.734 1.00 84.88 91 GLU A C 1
ATOM 736 O O . GLU A 1 91 ? -20.543 5.237 27.993 1.00 84.88 91 GLU A O 1
ATOM 741 N N . ASN A 1 92 ? -22.335 4.173 28.825 1.00 86.56 92 ASN A N 1
ATOM 742 C CA . ASN A 1 92 ? -22.112 2.947 28.057 1.00 86.56 92 ASN A CA 1
ATOM 743 C C . ASN A 1 92 ? -22.317 3.178 26.554 1.00 86.56 92 ASN A C 1
ATOM 745 O O . ASN A 1 92 ? -21.564 2.639 25.746 1.00 86.56 92 ASN A O 1
ATOM 749 N N . LEU A 1 93 ? -23.308 3.992 26.176 1.00 88.69 93 LEU A N 1
ATOM 750 C CA . LEU A 1 93 ? -23.513 4.432 24.793 1.00 88.69 93 LEU A CA 1
ATOM 751 C C . LEU A 1 93 ? -22.266 5.146 24.253 1.00 88.69 93 LEU A C 1
ATOM 753 O O . LEU A 1 93 ? -21.794 4.807 23.174 1.00 88.69 93 LEU A O 1
ATOM 757 N N . ILE A 1 94 ? -21.694 6.078 25.018 1.00 90.31 94 ILE A N 1
ATOM 758 C CA . ILE A 1 94 ? -20.509 6.845 24.612 1.00 90.31 94 ILE A CA 1
ATOM 759 C C . ILE A 1 94 ? -19.273 5.958 24.483 1.00 90.31 94 ILE A C 1
ATOM 761 O O . ILE A 1 94 ? -18.540 6.083 23.506 1.00 90.31 94 ILE A O 1
ATOM 765 N N . MET A 1 95 ? -19.039 5.049 25.432 1.00 90.81 95 MET A N 1
ATOM 766 C CA . MET A 1 95 ? -17.887 4.144 25.365 1.00 90.81 95 MET A CA 1
ATOM 767 C C . MET A 1 95 ? -17.928 3.244 24.131 1.00 90.81 95 MET A C 1
ATOM 769 O O . MET A 1 95 ? -16.894 2.984 23.521 1.00 90.81 95 MET A O 1
ATOM 773 N N . GLU A 1 96 ? -19.111 2.783 23.738 1.00 89.56 96 GLU A N 1
ATOM 774 C CA . GLU A 1 96 ? -19.263 1.986 22.524 1.00 89.56 96 GLU A CA 1
ATOM 775 C C . GLU A 1 96 ? -19.234 2.839 21.251 1.00 89.56 96 GLU A C 1
ATOM 777 O O . GLU A 1 96 ? -18.660 2.414 20.253 1.00 89.56 96 GLU A O 1
ATOM 782 N N . LEU A 1 97 ? -19.762 4.066 21.293 1.00 90.50 97 LEU A N 1
ATOM 783 C CA . LEU A 1 97 ? -19.628 5.027 20.199 1.00 90.50 97 LEU A CA 1
ATOM 784 C C . LEU A 1 97 ? -18.152 5.323 19.903 1.00 90.50 97 LEU A C 1
ATOM 786 O O . LEU A 1 97 ? -17.753 5.341 18.745 1.00 90.50 97 LEU A O 1
ATOM 790 N N . ILE A 1 98 ? -17.325 5.485 20.943 1.00 93.25 98 ILE A N 1
ATOM 791 C CA . ILE A 1 98 ? -15.872 5.648 20.799 1.00 93.25 98 ILE A CA 1
ATOM 792 C C . ILE A 1 98 ? -15.259 4.434 20.104 1.00 93.25 98 ILE A C 1
ATOM 794 O O . ILE A 1 98 ? -14.450 4.616 19.205 1.00 93.25 98 ILE A O 1
ATOM 798 N N . LYS A 1 99 ? -15.650 3.206 20.472 1.00 90.56 99 LYS A N 1
ATOM 799 C CA . LYS A 1 99 ? -15.140 1.997 19.803 1.00 90.56 99 LYS A CA 1
ATOM 800 C C . LYS A 1 99 ? -15.484 1.976 18.316 1.00 90.56 99 LYS A C 1
ATOM 802 O O . LYS A 1 99 ? -14.618 1.613 17.533 1.00 90.56 99 LYS A O 1
ATOM 807 N N . ILE A 1 100 ? -16.706 2.372 17.952 1.00 89.19 100 ILE A N 1
ATOM 808 C CA . ILE A 1 100 ? -17.157 2.434 16.554 1.00 89.19 100 ILE A CA 1
ATOM 809 C C . ILE A 1 100 ? -16.356 3.485 15.775 1.00 89.19 100 ILE A C 1
ATOM 811 O O . ILE A 1 100 ? -15.824 3.176 14.714 1.00 89.19 100 ILE A O 1
ATOM 815 N N . ILE A 1 101 ? -16.208 4.696 16.325 1.00 88.69 101 ILE A N 1
ATOM 816 C CA . ILE A 1 101 ? -15.389 5.751 15.705 1.00 88.69 101 ILE A CA 1
ATOM 817 C C . ILE A 1 101 ? -13.960 5.238 15.515 1.00 88.69 101 ILE A C 1
ATOM 819 O O . ILE A 1 101 ? -13.440 5.226 14.405 1.00 88.69 101 ILE A O 1
ATOM 823 N N . SER A 1 102 ? -13.342 4.739 16.585 1.00 88.25 102 SER A N 1
ATOM 824 C CA . SER A 1 102 ? -11.966 4.257 16.538 1.00 88.25 102 SER A CA 1
ATOM 825 C C . SER A 1 102 ? -11.777 3.069 15.603 1.00 88.25 102 SER A C 1
ATOM 827 O O . SER A 1 102 ? -10.716 2.962 15.011 1.00 88.25 102 SER A O 1
ATOM 829 N N . SER A 1 103 ? -12.761 2.186 15.422 1.00 85.50 103 SER A N 1
ATOM 830 C CA . SER A 1 103 ? -12.615 1.084 14.464 1.00 85.50 103 SER A CA 1
ATOM 831 C C . SER A 1 103 ? -12.528 1.541 13.008 1.00 85.50 103 SER A C 1
ATOM 833 O O . SER A 1 103 ? -11.946 0.817 12.208 1.00 85.50 103 SER A O 1
ATOM 835 N N . GLU A 1 104 ? -13.067 2.717 12.671 1.00 81.25 104 GLU A N 1
ATOM 836 C CA . GLU A 1 104 ? -12.991 3.259 11.308 1.00 81.25 104 GLU A CA 1
ATOM 837 C C . GLU A 1 104 ? -11.847 4.251 11.118 1.00 81.25 104 GLU A C 1
ATOM 839 O O . GLU A 1 104 ? -11.225 4.273 10.063 1.00 81.25 104 GLU A O 1
ATOM 844 N N . THR A 1 105 ? -11.569 5.084 12.122 1.00 82.62 105 THR A N 1
ATOM 845 C CA . THR A 1 105 ? -10.712 6.265 11.939 1.00 82.62 105 THR A CA 1
ATOM 846 C C . THR A 1 105 ? -9.359 6.171 12.633 1.00 82.62 105 THR A C 1
ATOM 848 O O . THR A 1 105 ? -8.549 7.094 12.517 1.00 82.62 105 THR A O 1
ATOM 851 N N . PHE A 1 106 ? -9.119 5.130 13.435 1.00 87.50 106 PHE A N 1
ATOM 852 C CA . PHE A 1 106 ? -7.844 4.969 14.123 1.00 87.50 106 PHE A CA 1
ATOM 853 C C . PHE A 1 106 ? -6.834 4.231 13.250 1.00 87.50 106 PHE A C 1
ATOM 855 O O . PHE A 1 106 ? -7.030 3.075 12.879 1.00 87.50 106 PHE A O 1
ATOM 862 N N . GLU A 1 107 ? -5.688 4.869 13.044 1.00 85.44 107 GLU A N 1
ATOM 863 C CA . GLU A 1 107 ? -4.524 4.260 12.418 1.00 85.44 107 GLU A CA 1
ATOM 864 C C . GLU A 1 107 ? -3.386 4.160 13.431 1.00 85.44 107 GLU A C 1
ATOM 866 O O . GLU A 1 107 ? -3.069 5.111 14.152 1.00 85.44 107 GLU A O 1
ATOM 871 N N . TYR A 1 108 ? -2.753 2.989 13.482 1.00 89.06 108 TYR A N 1
ATOM 872 C CA . TYR A 1 108 ? -1.549 2.801 14.280 1.00 89.06 108 TYR A CA 1
ATOM 873 C C . TYR A 1 108 ? -0.383 3.588 13.688 1.00 89.06 108 TYR A C 1
ATOM 875 O O . TYR A 1 108 ? -0.237 3.687 12.467 1.00 89.06 108 TYR A O 1
ATOM 883 N N . SER A 1 109 ? 0.510 4.063 14.560 1.00 89.88 109 SER A N 1
ATOM 884 C CA . SER A 1 109 ? 1.763 4.676 14.118 1.00 89.88 109 SER A CA 1
ATOM 885 C C . SER A 1 109 ? 2.552 3.736 13.196 1.00 89.88 109 SER A C 1
ATOM 887 O O . SER A 1 109 ? 2.447 2.510 13.299 1.00 89.88 109 SER A O 1
ATOM 889 N N . THR A 1 110 ? 3.409 4.286 12.327 1.00 88.38 110 THR A N 1
ATOM 890 C CA . THR A 1 110 ? 4.315 3.482 11.486 1.00 88.38 110 THR A CA 1
ATOM 891 C C . THR A 1 110 ? 5.085 2.450 12.311 1.00 88.38 110 THR A C 1
ATOM 893 O O . THR A 1 110 ? 5.186 1.291 11.904 1.00 88.38 110 THR A O 1
ATOM 896 N N . PHE A 1 111 ? 5.578 2.841 13.491 1.00 91.19 111 PHE A N 1
ATOM 897 C CA . PHE A 1 111 ? 6.226 1.933 14.430 1.00 91.19 111 PHE A CA 1
ATOM 898 C C . PHE A 1 111 ? 5.304 0.769 14.808 1.00 91.19 111 PHE A C 1
ATOM 900 O O . PHE A 1 111 ? 5.653 -0.399 14.610 1.00 91.19 111 PHE A O 1
ATOM 907 N N . SER A 1 112 ? 4.102 1.080 15.300 1.00 93.19 112 SER A N 1
ATOM 908 C CA . SER A 1 112 ? 3.166 0.069 15.787 1.00 93.19 112 SER A CA 1
ATOM 909 C C . SER A 1 112 ? 2.640 -0.863 14.693 1.00 93.19 112 SER A C 1
ATOM 911 O O . SER A 1 112 ? 2.413 -2.050 14.950 1.00 93.19 112 SER A O 1
ATOM 913 N N . SER A 1 113 ? 2.508 -0.349 13.473 1.00 91.50 113 SER A N 1
ATOM 914 C CA . SER A 1 113 ? 2.104 -1.100 12.284 1.00 91.50 113 SER A CA 1
ATOM 915 C C . SER A 1 113 ? 3.209 -2.019 11.750 1.00 91.50 113 SER A C 1
ATOM 917 O O . SER A 1 113 ? 2.906 -3.089 11.236 1.00 91.50 113 SER A O 1
ATOM 919 N N . THR A 1 114 ? 4.486 -1.653 11.912 1.00 93.50 114 THR A N 1
ATOM 920 C CA . THR A 1 114 ? 5.634 -2.380 11.323 1.00 93.50 114 THR A CA 1
ATOM 921 C C . THR A 1 114 ? 6.233 -3.437 12.265 1.00 93.50 114 THR A C 1
ATOM 923 O O . THR A 1 114 ? 6.767 -4.460 11.832 1.00 93.50 114 THR A O 1
ATOM 926 N N . MET A 1 115 ? 6.122 -3.239 13.582 1.00 95.50 115 MET A N 1
ATOM 927 C CA . MET A 1 115 ? 6.655 -4.162 14.596 1.00 95.50 115 MET A CA 1
ATOM 928 C C . MET A 1 115 ? 6.174 -5.627 14.494 1.00 95.50 115 MET A C 1
ATOM 930 O O . MET A 1 115 ? 6.975 -6.524 14.773 1.00 95.50 115 MET A O 1
ATOM 934 N N . PRO A 1 116 ? 4.918 -5.935 14.106 1.00 95.31 116 PRO A N 1
ATOM 935 C CA . PRO A 1 116 ? 4.493 -7.316 13.884 1.00 95.31 116 PRO A CA 1
ATOM 936 C C . PRO A 1 116 ? 5.357 -8.064 12.862 1.00 95.31 116 PRO A C 1
ATOM 938 O O . PRO A 1 116 ? 5.728 -9.209 13.119 1.00 95.31 116 PRO A O 1
ATOM 941 N N . ASP A 1 117 ? 5.726 -7.422 11.751 1.00 95.81 117 ASP A N 1
ATOM 942 C CA . ASP A 1 117 ? 6.597 -8.022 10.736 1.00 95.81 117 ASP A CA 1
ATOM 943 C C . ASP A 1 117 ? 8.045 -8.112 11.218 1.00 95.81 117 ASP A C 1
ATOM 945 O O . ASP A 1 117 ? 8.707 -9.130 11.013 1.00 95.81 117 ASP A O 1
ATOM 949 N N . PHE A 1 118 ? 8.509 -7.124 11.986 1.00 97.25 118 PHE A N 1
ATOM 950 C CA . PHE A 1 118 ? 9.815 -7.197 12.642 1.00 97.25 118 PHE A CA 1
ATOM 951 C C . PHE A 1 118 ? 9.950 -8.449 13.516 1.00 97.25 118 PHE A C 1
ATOM 953 O O . PHE A 1 118 ? 10.976 -9.123 13.468 1.00 97.25 118 PHE A O 1
ATOM 960 N N . PHE A 1 119 ? 8.910 -8.817 14.270 1.00 97.06 119 PHE A N 1
ATOM 961 C CA . PHE A 1 119 ? 8.922 -10.026 15.099 1.00 97.06 119 PHE A CA 1
ATOM 962 C C . PHE A 1 119 ? 8.850 -11.342 14.321 1.00 97.06 119 PHE A C 1
ATOM 964 O O . PHE A 1 119 ? 9.127 -12.388 14.920 1.00 97.06 119 PHE A O 1
ATOM 971 N N . LYS A 1 120 ? 8.459 -11.314 13.040 1.00 96.31 120 LYS A N 1
ATOM 972 C CA . LYS A 1 120 ? 8.556 -12.474 12.138 1.00 96.31 120 LYS A CA 1
ATOM 973 C C . LYS A 1 120 ? 10.000 -12.672 11.667 1.00 96.31 120 LYS A C 1
ATOM 975 O O . LYS A 1 120 ? 10.451 -13.806 11.556 1.00 96.31 120 LYS A O 1
ATOM 980 N N . ILE A 1 121 ? 10.734 -11.579 11.453 1.00 96.75 121 ILE A N 1
ATOM 981 C CA . ILE A 1 121 ? 12.133 -11.594 10.996 1.00 96.75 121 ILE A CA 1
ATOM 982 C C . ILE A 1 121 ? 13.087 -11.884 12.171 1.00 96.75 121 ILE A C 1
ATOM 984 O O . ILE A 1 121 ? 13.937 -12.782 12.112 1.00 96.75 121 ILE A O 1
ATOM 988 N N . ILE A 1 122 ? 12.924 -11.126 13.260 1.00 96.94 122 ILE A N 1
ATOM 989 C CA . ILE A 1 122 ? 13.688 -11.198 14.507 1.00 96.94 122 ILE A CA 1
ATOM 990 C C . ILE A 1 122 ? 12.845 -11.927 15.559 1.00 96.94 122 ILE A C 1
ATOM 992 O O . ILE A 1 122 ? 12.128 -11.331 16.363 1.00 96.94 122 ILE A O 1
ATOM 996 N N . ASP A 1 123 ? 12.933 -13.251 15.540 1.00 94.94 123 ASP A N 1
ATOM 997 C CA . ASP A 1 123 ? 12.134 -14.168 16.359 1.00 94.94 123 ASP A CA 1
ATOM 998 C C . ASP A 1 123 ? 12.897 -14.766 17.555 1.00 94.94 123 ASP A C 1
ATOM 1000 O O . ASP A 1 123 ? 12.283 -15.390 18.423 1.00 94.94 123 ASP A O 1
ATOM 1004 N N . THR A 1 124 ? 14.214 -14.549 17.641 1.00 95.56 124 THR A N 1
ATOM 1005 C CA . THR A 1 124 ? 15.072 -15.062 18.722 1.00 95.56 124 THR A CA 1
ATOM 1006 C C . THR A 1 124 ? 15.935 -13.984 19.374 1.00 95.56 124 THR A C 1
ATOM 1008 O O . THR A 1 124 ? 16.260 -12.961 18.762 1.00 95.56 124 THR A O 1
ATOM 1011 N N . ASP A 1 125 ? 16.373 -14.238 20.614 1.00 94.69 125 ASP A N 1
ATOM 1012 C CA . ASP A 1 125 ? 17.305 -13.350 21.326 1.00 94.69 125 ASP A CA 1
ATOM 1013 C C . ASP A 1 125 ? 18.649 -13.232 20.590 1.00 94.69 125 ASP A C 1
ATOM 1015 O O . ASP A 1 125 ? 19.251 -12.159 20.579 1.00 94.69 125 ASP A O 1
ATOM 1019 N N . GLU A 1 126 ? 19.124 -14.305 19.951 1.00 95.38 126 GLU A N 1
ATOM 1020 C CA . GLU A 1 126 ? 20.357 -14.288 19.153 1.00 95.38 126 GLU A CA 1
ATOM 1021 C C . GLU A 1 126 ? 20.249 -13.351 17.953 1.00 95.38 126 GLU A C 1
ATOM 1023 O O . GLU A 1 126 ? 21.120 -12.497 17.776 1.00 95.38 126 GLU A O 1
ATOM 1028 N N . LYS A 1 127 ? 19.168 -13.450 17.165 1.00 95.81 127 LYS A N 1
ATOM 1029 C CA . LYS A 1 127 ? 18.939 -12.537 16.037 1.00 95.81 127 LYS A CA 1
ATOM 1030 C C . LYS A 1 127 ? 18.804 -11.097 16.518 1.00 95.81 127 LYS A C 1
ATOM 1032 O O . LYS A 1 127 ? 19.423 -10.211 15.934 1.00 95.81 127 LYS A O 1
ATOM 1037 N N . LEU A 1 128 ? 18.059 -10.870 17.603 1.00 95.88 128 LEU A N 1
ATOM 1038 C CA . LEU A 1 128 ? 17.886 -9.538 18.178 1.00 95.88 128 LEU A CA 1
ATOM 1039 C C . LEU A 1 128 ? 19.224 -8.952 18.634 1.00 95.88 128 LEU A C 1
ATOM 1041 O O . LEU A 1 128 ? 19.542 -7.814 18.309 1.00 95.88 128 LEU A O 1
ATOM 1045 N N . ASN A 1 129 ? 20.034 -9.716 19.364 1.00 94.44 129 ASN A N 1
ATOM 1046 C CA . ASN A 1 129 ? 21.331 -9.242 19.840 1.00 94.44 129 ASN A CA 1
ATOM 1047 C C . ASN A 1 129 ? 22.310 -9.003 18.682 1.00 94.44 129 ASN A C 1
ATOM 1049 O O . ASN A 1 129 ? 23.019 -7.998 18.699 1.00 94.44 129 ASN A O 1
ATOM 1053 N N . ALA A 1 130 ? 22.325 -9.870 17.665 1.00 95.00 130 ALA A N 1
ATOM 1054 C CA . ALA A 1 130 ? 23.129 -9.669 16.462 1.00 95.00 130 ALA A CA 1
ATOM 1055 C C . ALA A 1 130 ? 22.722 -8.388 15.717 1.00 95.00 130 ALA A C 1
ATOM 1057 O O . ALA A 1 130 ? 23.589 -7.592 15.350 1.00 95.00 130 ALA A O 1
ATOM 1058 N N . PHE A 1 131 ? 21.414 -8.163 15.560 1.00 95.56 131 PHE A N 1
ATOM 1059 C CA . PHE A 1 131 ? 20.867 -6.963 14.939 1.00 95.56 131 PHE A CA 1
ATOM 1060 C C . PHE A 1 131 ? 21.223 -5.701 15.729 1.00 95.56 131 PHE A C 1
ATOM 1062 O O . PHE A 1 131 ? 21.756 -4.755 15.163 1.00 95.56 131 PHE A O 1
ATOM 1069 N N . LEU A 1 132 ? 21.009 -5.693 17.046 1.00 93.25 132 LEU A N 1
ATOM 1070 C CA . LEU A 1 132 ? 21.272 -4.522 17.889 1.00 93.25 132 LEU A CA 1
ATOM 1071 C C . LEU A 1 132 ? 22.761 -4.181 18.017 1.00 93.25 132 LEU A C 1
ATOM 1073 O O . LEU A 1 132 ? 23.098 -3.005 18.135 1.00 93.25 132 LEU A O 1
ATOM 1077 N N . ASN A 1 133 ? 23.647 -5.181 18.000 1.00 92.62 133 ASN A N 1
ATOM 1078 C CA . ASN A 1 133 ? 25.088 -4.965 18.130 1.00 92.62 133 ASN A CA 1
ATOM 1079 C C . ASN A 1 133 ? 25.669 -4.203 16.929 1.00 92.62 133 ASN A C 1
ATOM 1081 O O . ASN A 1 133 ? 26.523 -3.335 17.095 1.00 92.62 133 ASN A O 1
ATOM 1085 N N . ASN A 1 134 ? 25.210 -4.513 15.712 1.00 93.31 134 ASN A N 1
ATOM 1086 C CA . ASN A 1 134 ? 25.589 -3.769 14.514 1.00 93.31 134 ASN A CA 1
ATOM 1087 C C . ASN A 1 134 ? 24.485 -3.854 13.442 1.00 93.31 134 ASN A C 1
ATOM 1089 O O . ASN A 1 134 ? 24.553 -4.721 12.565 1.00 93.31 134 ASN A O 1
ATOM 1093 N N . PRO A 1 135 ? 23.490 -2.949 13.479 1.00 94.19 135 PRO A N 1
ATOM 1094 C CA . PRO A 1 135 ? 22.333 -3.045 12.593 1.00 94.19 135 PRO A CA 1
ATOM 1095 C C . PRO A 1 135 ? 22.681 -2.917 11.113 1.00 94.19 135 PRO A C 1
ATOM 1097 O O . PRO A 1 135 ? 22.176 -3.685 10.298 1.00 94.19 135 PRO A O 1
ATOM 1100 N N . GLN A 1 136 ? 23.592 -2.001 10.763 1.00 95.19 136 GLN A N 1
ATOM 1101 C CA . GLN A 1 136 ? 24.016 -1.808 9.375 1.00 95.19 136 GLN A CA 1
ATOM 1102 C C . GLN A 1 136 ? 24.693 -3.065 8.825 1.00 95.19 136 GLN A C 1
ATOM 1104 O O . GLN A 1 136 ? 24.392 -3.498 7.715 1.00 95.19 136 GLN A O 1
ATOM 1109 N N . LYS A 1 137 ? 25.587 -3.680 9.612 1.00 95.81 137 LYS A N 1
ATOM 1110 C CA . LYS A 1 137 ? 26.221 -4.941 9.223 1.00 95.81 137 LYS A CA 1
ATOM 1111 C C . LYS A 1 137 ? 25.192 -6.061 9.099 1.00 95.81 137 LYS A C 1
ATOM 1113 O O . LYS A 1 137 ? 25.236 -6.794 8.122 1.00 95.81 137 LYS A O 1
ATOM 1118 N N . TYR A 1 138 ? 24.259 -6.175 10.045 1.00 97.00 138 TYR A N 1
ATOM 1119 C CA . TYR A 1 138 ? 23.221 -7.203 10.001 1.00 97.00 138 TYR A CA 1
ATOM 1120 C C . TYR A 1 138 ? 22.372 -7.103 8.728 1.00 97.00 138 TYR A C 1
ATOM 1122 O O . TYR A 1 138 ? 22.150 -8.113 8.068 1.00 97.00 138 TYR A O 1
ATOM 1130 N N . ILE A 1 139 ? 21.936 -5.896 8.357 1.00 96.31 139 ILE A N 1
ATOM 1131 C CA . ILE A 1 139 ? 21.190 -5.652 7.115 1.00 96.31 139 ILE A CA 1
ATOM 1132 C C . ILE A 1 139 ? 22.033 -6.039 5.891 1.00 96.31 139 ILE A C 1
ATOM 1134 O O . ILE A 1 139 ? 21.570 -6.800 5.043 1.00 96.31 139 ILE A O 1
ATOM 1138 N N . ASN A 1 140 ? 23.294 -5.601 5.827 1.00 94.50 140 ASN A N 1
ATOM 1139 C CA . ASN A 1 140 ? 24.185 -5.906 4.703 1.00 94.50 140 ASN A CA 1
ATOM 1140 C C . ASN A 1 140 ? 24.456 -7.416 4.555 1.00 94.50 140 ASN A C 1
ATOM 1142 O O . ASN A 1 140 ? 24.364 -7.953 3.451 1.00 94.50 140 ASN A O 1
ATOM 1146 N N . ASP A 1 141 ? 24.741 -8.109 5.661 1.00 95.25 141 ASP A N 1
ATOM 1147 C CA . ASP A 1 141 ? 25.029 -9.551 5.690 1.00 95.25 141 ASP A CA 1
ATOM 1148 C C . ASP A 1 141 ? 23.798 -10.399 5.301 1.00 95.25 141 ASP A C 1
ATOM 1150 O O . ASP A 1 141 ? 23.938 -11.549 4.871 1.00 95.25 141 ASP A O 1
ATOM 1154 N N . ASN A 1 142 ? 22.588 -9.839 5.428 1.00 94.94 142 ASN A N 1
ATOM 1155 C CA . ASN A 1 142 ? 21.326 -10.501 5.098 1.00 94.94 142 ASN A CA 1
ATOM 1156 C C . ASN A 1 142 ? 20.694 -10.032 3.776 1.00 94.94 142 ASN A C 1
ATOM 1158 O O . ASN A 1 142 ? 19.661 -10.576 3.394 1.00 94.94 142 ASN A O 1
ATOM 1162 N N . ASN A 1 143 ? 21.333 -9.131 3.020 1.00 90.56 143 ASN A N 1
ATOM 1163 C CA . ASN A 1 143 ? 20.816 -8.601 1.746 1.00 90.56 143 ASN A CA 1
ATOM 1164 C C . ASN A 1 143 ? 20.521 -9.669 0.669 1.00 90.56 143 ASN A C 1
ATOM 1166 O O . ASN A 1 143 ? 19.816 -9.420 -0.295 1.00 90.56 143 ASN A O 1
ATOM 1170 N N . ARG A 1 144 ? 21.097 -10.870 0.792 1.00 87.69 144 ARG A N 1
ATOM 1171 C CA . ARG A 1 144 ? 20.842 -11.997 -0.129 1.00 87.69 144 ARG A CA 1
ATOM 1172 C C . ARG A 1 144 ? 19.959 -13.094 0.466 1.00 87.69 144 ARG A C 1
ATOM 1174 O O . ARG A 1 144 ? 19.790 -14.135 -0.158 1.00 87.69 144 ARG A O 1
ATOM 1181 N N . LYS A 1 145 ? 19.489 -12.907 1.699 1.00 91.25 145 LYS A N 1
ATOM 1182 C CA . LYS A 1 145 ? 18.713 -13.899 2.458 1.00 91.25 145 LYS A CA 1
ATOM 1183 C C . LYS A 1 145 ? 17.305 -13.413 2.764 1.00 91.25 145 LYS A C 1
ATOM 1185 O O . LYS A 1 145 ? 16.400 -14.232 2.817 1.00 91.25 145 LYS A O 1
ATOM 1190 N N . LEU A 1 146 ? 17.162 -12.113 2.994 1.00 92.88 146 LEU A N 1
ATOM 1191 C CA . LEU A 1 146 ? 15.895 -11.447 3.246 1.00 92.88 146 LEU A CA 1
ATOM 1192 C C . LEU A 1 146 ? 15.441 -10.713 1.984 1.00 92.88 146 LEU A C 1
ATOM 1194 O O . LEU A 1 146 ? 16.271 -10.261 1.193 1.00 92.88 146 LEU A O 1
ATOM 1198 N N . SER A 1 147 ? 14.129 -10.605 1.819 1.00 92.00 147 SER A N 1
ATOM 1199 C CA . SER A 1 147 ? 13.483 -9.813 0.769 1.00 92.00 147 SER A CA 1
ATOM 1200 C C . SER A 1 147 ? 13.694 -8.309 0.968 1.00 92.00 147 SER A C 1
ATOM 1202 O O . SER A 1 147 ? 14.032 -7.848 2.065 1.00 92.00 147 SER A O 1
ATOM 1204 N N . SER A 1 148 ? 13.438 -7.517 -0.079 1.00 90.94 148 SER A N 1
ATOM 1205 C CA . SER A 1 148 ? 13.498 -6.051 0.014 1.00 90.94 148 SER A CA 1
ATOM 1206 C C . SER A 1 148 ? 12.527 -5.516 1.072 1.00 90.94 148 SER A C 1
ATOM 1208 O O . SER A 1 148 ? 12.873 -4.599 1.816 1.00 90.94 148 SER A O 1
ATOM 1210 N N . PHE A 1 149 ? 11.347 -6.135 1.182 1.00 93.62 149 PHE A N 1
ATOM 1211 C CA . PHE A 1 149 ? 10.341 -5.831 2.199 1.00 93.62 149 PHE A CA 1
ATOM 1212 C C . PHE A 1 149 ? 10.888 -6.046 3.614 1.00 93.62 149 PHE A C 1
ATOM 1214 O O . PHE A 1 149 ? 10.862 -5.136 4.440 1.00 93.62 149 PHE A O 1
ATOM 1221 N N . GLU A 1 150 ? 11.454 -7.222 3.893 1.00 95.12 150 GLU A N 1
ATOM 1222 C CA . GLU A 1 150 ? 11.985 -7.549 5.220 1.00 95.12 150 GLU A CA 1
ATOM 1223 C C . GLU A 1 150 ? 13.156 -6.640 5.618 1.00 95.12 150 GLU A C 1
ATOM 1225 O O . GLU A 1 150 ? 13.245 -6.197 6.764 1.00 95.12 150 GLU A O 1
ATOM 1230 N N . LEU A 1 151 ? 14.046 -6.311 4.678 1.00 95.00 151 LEU A N 1
ATOM 1231 C CA . LEU A 1 151 ? 15.133 -5.363 4.933 1.00 95.00 151 LEU A CA 1
ATOM 1232 C C . LEU A 1 151 ? 14.596 -3.956 5.228 1.00 95.00 151 LEU A C 1
ATOM 1234 O O . LEU A 1 151 ? 15.139 -3.276 6.102 1.00 95.00 151 LEU A O 1
ATOM 1238 N N . GLN A 1 152 ? 13.517 -3.541 4.558 1.00 94.12 152 GLN A N 1
ATOM 1239 C CA . GLN A 1 152 ? 12.862 -2.259 4.815 1.00 94.12 152 GLN A CA 1
ATOM 1240 C C . GLN A 1 152 ? 12.158 -2.234 6.180 1.00 94.12 152 GLN A C 1
ATOM 1242 O O . GLN A 1 152 ? 12.241 -1.232 6.887 1.00 94.12 152 GLN A O 1
ATOM 1247 N N . VAL A 1 153 ? 11.540 -3.341 6.607 1.00 95.62 153 VAL A N 1
ATOM 1248 C CA . VAL A 1 153 ? 10.996 -3.501 7.970 1.00 95.62 153 VAL A CA 1
ATOM 1249 C C . VAL A 1 153 ? 12.095 -3.295 9.017 1.00 95.62 153 VAL A C 1
ATOM 1251 O O . VAL A 1 153 ? 11.909 -2.538 9.972 1.00 95.62 153 VAL A O 1
ATOM 1254 N N . LEU A 1 154 ? 13.260 -3.930 8.832 1.00 96.44 154 LEU A N 1
ATOM 1255 C CA . LEU A 1 154 ? 14.403 -3.763 9.734 1.00 96.44 154 LEU A CA 1
ATOM 1256 C C . LEU A 1 154 ? 14.909 -2.313 9.754 1.00 96.44 154 LEU A C 1
ATOM 1258 O O . LEU A 1 154 ? 15.177 -1.788 10.835 1.00 96.44 154 LEU A O 1
ATOM 1262 N N . GLU A 1 155 ? 15.026 -1.673 8.586 1.00 94.31 155 GLU A N 1
ATOM 1263 C CA . GLU A 1 155 ? 15.421 -0.267 8.448 1.00 94.31 155 GLU A CA 1
ATOM 1264 C C . GLU A 1 155 ? 14.461 0.671 9.191 1.00 94.31 155 GLU A C 1
ATOM 1266 O O . GLU A 1 155 ? 14.902 1.505 9.982 1.00 94.31 155 GLU A O 1
ATOM 1271 N N . ILE A 1 156 ? 13.153 0.533 8.970 1.00 92.75 156 ILE A N 1
ATOM 1272 C CA . ILE A 1 156 ? 12.143 1.399 9.588 1.00 92.75 156 ILE A CA 1
ATOM 1273 C C . ILE A 1 156 ? 12.199 1.269 11.108 1.00 92.75 156 ILE A C 1
ATOM 1275 O O . ILE A 1 156 ? 12.324 2.273 11.806 1.00 92.75 156 ILE A O 1
ATOM 1279 N N . VAL A 1 157 ? 12.182 0.040 11.631 1.00 94.19 157 VAL A N 1
ATOM 1280 C CA . VAL A 1 157 ? 12.140 -0.190 13.081 1.00 94.19 157 VAL A CA 1
ATOM 1281 C C . VAL A 1 157 ? 13.399 0.316 13.779 1.00 94.19 157 VAL A C 1
ATOM 1283 O O . VAL A 1 157 ? 13.303 0.934 14.836 1.00 94.19 157 VAL A O 1
ATOM 1286 N N . ILE A 1 158 ? 14.590 0.092 13.218 1.00 93.31 158 ILE A N 1
ATOM 1287 C CA . ILE A 1 158 ? 15.831 0.484 13.901 1.00 93.31 158 ILE A CA 1
ATOM 1288 C C . ILE A 1 158 ? 16.084 1.990 13.900 1.00 93.31 158 ILE A C 1
ATOM 1290 O O . ILE A 1 158 ? 16.755 2.495 14.807 1.00 93.31 158 ILE A O 1
ATOM 1294 N N . ASN A 1 159 ? 15.581 2.690 12.882 1.00 90.88 159 ASN A N 1
ATOM 1295 C CA . ASN A 1 159 ? 15.665 4.141 12.795 1.00 90.88 159 ASN A CA 1
ATOM 1296 C C . ASN A 1 159 ? 14.528 4.837 13.555 1.00 90.88 159 ASN A C 1
ATOM 1298 O O . ASN A 1 159 ? 14.625 6.041 13.786 1.00 90.88 159 ASN A O 1
ATOM 1302 N N . ASP A 1 160 ? 13.496 4.110 13.990 1.00 90.50 160 ASP A N 1
ATOM 1303 C CA . ASP A 1 160 ? 12.424 4.682 14.795 1.00 90.50 160 ASP A CA 1
ATOM 1304 C C . ASP A 1 160 ? 12.905 4.998 16.233 1.00 90.50 160 ASP A C 1
ATOM 1306 O O . ASP A 1 160 ? 13.418 4.115 16.943 1.00 90.50 160 ASP A O 1
ATOM 1310 N N . PRO A 1 161 ? 12.751 6.247 16.715 1.00 89.62 161 PRO A N 1
ATOM 1311 C CA . PRO A 1 161 ? 13.128 6.612 18.077 1.00 89.62 161 PRO A CA 1
ATOM 1312 C C . PRO A 1 161 ? 12.397 5.803 19.156 1.00 89.62 161 PRO A C 1
ATOM 1314 O O . PRO A 1 161 ? 13.006 5.496 20.185 1.00 89.62 161 PRO A O 1
ATOM 1317 N N . ALA A 1 162 ? 11.130 5.431 18.937 1.00 90.81 162 ALA A N 1
ATOM 1318 C CA . ALA A 1 162 ? 10.330 4.680 19.902 1.00 90.81 162 ALA A CA 1
ATOM 1319 C C . ALA A 1 162 ? 10.922 3.290 20.153 1.00 90.81 162 ALA A C 1
ATOM 1321 O O . ALA A 1 162 ? 10.997 2.860 21.304 1.00 90.81 162 ALA A O 1
ATOM 1322 N N . PHE A 1 163 ? 11.439 2.626 19.112 1.00 93.25 163 PHE A N 1
ATOM 1323 C CA . PHE A 1 163 ? 12.113 1.333 19.249 1.00 93.25 163 PHE A CA 1
ATOM 1324 C C . PHE A 1 163 ? 13.320 1.416 20.186 1.00 93.25 163 PHE A C 1
ATOM 1326 O O . PHE A 1 163 ? 13.502 0.580 21.072 1.00 93.25 163 PHE A O 1
ATOM 1333 N N . SER A 1 164 ? 14.138 2.456 20.019 1.00 89.00 164 SER A N 1
ATOM 1334 C CA . SER A 1 164 ? 15.357 2.653 20.809 1.00 89.00 164 SER A CA 1
ATOM 1335 C C . SER A 1 164 ? 15.065 2.965 22.284 1.00 89.00 164 SER A C 1
ATOM 1337 O O . SER A 1 164 ? 15.871 2.624 23.152 1.00 89.00 164 SER A O 1
ATOM 1339 N N . GLN A 1 165 ? 13.906 3.571 22.563 1.00 89.75 165 GLN A N 1
ATOM 1340 C CA . GLN A 1 165 ? 13.436 3.923 23.907 1.00 89.75 165 GLN A CA 1
ATOM 1341 C C . GLN A 1 165 ? 12.812 2.749 24.675 1.00 89.75 165 GLN A C 1
ATOM 1343 O O . GLN A 1 165 ? 12.593 2.864 25.883 1.00 89.75 165 GLN A O 1
ATOM 1348 N N . LEU A 1 166 ? 12.536 1.615 24.020 1.00 93.06 166 LEU A N 1
ATOM 1349 C CA . LEU A 1 166 ? 11.983 0.445 24.699 1.00 93.06 166 LEU A CA 1
ATOM 1350 C C . LEU A 1 166 ? 12.971 -0.104 25.746 1.00 93.06 166 LEU A C 1
ATOM 1352 O O . LEU A 1 166 ? 14.150 -0.282 25.423 1.00 93.06 166 LEU A O 1
ATOM 1356 N N . PRO A 1 167 ? 12.531 -0.432 26.977 1.00 91.75 167 PRO A N 1
ATOM 1357 C CA . PRO A 1 167 ? 13.428 -0.872 28.049 1.00 91.75 167 PRO A CA 1
ATOM 1358 C C . PRO A 1 167 ? 14.290 -2.098 27.714 1.00 91.75 167 PRO A C 1
ATOM 1360 O O . PRO A 1 167 ? 15.411 -2.214 28.209 1.00 91.75 167 PRO A O 1
ATOM 1363 N N . SER A 1 168 ? 13.791 -3.022 26.888 1.00 90.56 168 SER A N 1
ATOM 1364 C CA . SER A 1 168 ? 14.546 -4.205 26.447 1.00 90.56 168 SER A CA 1
ATOM 1365 C C . SER A 1 168 ? 15.571 -3.913 25.349 1.00 90.56 168 SER A C 1
ATOM 1367 O O . SER A 1 168 ? 16.471 -4.730 25.127 1.00 90.56 168 SER A O 1
ATOM 1369 N N . ILE A 1 169 ? 15.455 -2.767 24.677 1.00 92.06 169 ILE A N 1
ATOM 1370 C CA . ILE A 1 169 ? 16.398 -2.288 23.663 1.00 92.06 169 ILE A CA 1
ATOM 1371 C C . ILE A 1 169 ? 17.419 -1.353 24.307 1.00 92.06 169 ILE A C 1
ATOM 1373 O O . ILE A 1 169 ? 18.616 -1.622 24.219 1.00 92.06 169 ILE A O 1
ATOM 1377 N N . ASN A 1 170 ? 16.931 -0.295 24.966 1.00 80.06 170 ASN A N 1
ATOM 1378 C CA . ASN A 1 170 ? 17.690 0.748 25.658 1.00 80.06 170 ASN A CA 1
ATOM 1379 C C . ASN A 1 170 ? 18.965 1.156 24.902 1.00 80.06 170 ASN A C 1
ATOM 1381 O O . ASN A 1 170 ? 20.078 1.138 25.436 1.00 80.06 170 ASN A O 1
ATOM 1385 N N . ARG A 1 171 ? 18.798 1.458 23.612 1.00 81.75 171 ARG A N 1
ATOM 1386 C CA . ARG A 1 171 ? 19.883 1.873 22.725 1.00 81.75 171 ARG A CA 1
ATOM 1387 C C . ARG A 1 171 ? 19.874 3.391 22.639 1.00 81.75 171 ARG A C 1
ATOM 1389 O O . ARG A 1 171 ? 18.829 3.997 22.429 1.00 81.75 171 ARG A O 1
ATOM 1396 N N . GLN A 1 172 ? 21.044 4.016 22.728 1.00 77.25 172 GLN A N 1
ATOM 1397 C CA . GLN A 1 172 ? 21.155 5.442 22.441 1.00 77.25 172 GLN A CA 1
ATOM 1398 C C . GLN A 1 172 ? 20.930 5.660 20.938 1.00 77.25 172 GLN A C 1
ATOM 1400 O O . GLN A 1 172 ? 21.788 5.331 20.116 1.00 77.25 172 GLN A O 1
ATOM 1405 N N . HIS A 1 173 ? 19.752 6.167 20.574 1.00 74.31 173 HIS A N 1
ATOM 1406 C CA . HIS A 1 173 ? 19.457 6.564 19.203 1.00 74.31 173 HIS A CA 1
ATOM 1407 C C . HIS A 1 173 ? 20.307 7.787 18.853 1.00 74.31 173 HIS A C 1
ATOM 1409 O O . HIS A 1 173 ? 20.200 8.826 19.506 1.00 74.31 173 HIS A O 1
ATOM 1415 N N . ASN A 1 174 ? 21.165 7.658 17.842 1.00 75.38 174 ASN A N 1
ATOM 1416 C CA . ASN A 1 174 ? 21.894 8.792 17.297 1.00 75.38 174 ASN A CA 1
ATOM 1417 C C . ASN A 1 174 ? 21.220 9.234 15.989 1.00 75.38 174 ASN A C 1
ATOM 1419 O O . ASN A 1 174 ? 21.408 8.558 14.978 1.00 75.38 174 ASN A O 1
ATOM 1423 N N . PRO A 1 175 ? 20.489 10.362 15.976 1.00 69.75 175 PRO A N 1
ATOM 1424 C CA . PRO A 1 175 ? 19.761 10.812 14.792 1.00 69.75 175 PRO A CA 1
ATOM 1425 C C . PRO A 1 175 ? 20.676 11.207 13.622 1.00 69.75 175 PRO A C 1
ATOM 1427 O O . PRO A 1 175 ? 20.189 11.383 12.511 1.00 69.75 175 PRO A O 1
ATOM 1430 N N . SER A 1 176 ? 21.994 11.348 13.832 1.00 72.62 176 SER A N 1
ATOM 1431 C CA . SER A 1 176 ? 22.951 11.604 12.745 1.00 72.62 176 SER A CA 1
ATOM 1432 C C . SER A 1 176 ? 23.421 10.344 12.011 1.00 72.62 176 SER A C 1
ATOM 1434 O O . SER A 1 176 ? 24.101 10.458 10.993 1.00 72.62 176 SER A O 1
ATOM 1436 N N . VAL A 1 177 ? 23.071 9.150 12.503 1.00 82.25 177 VAL A N 1
ATOM 1437 C CA . VAL A 1 177 ? 23.453 7.868 11.898 1.00 82.25 177 VAL A CA 1
ATOM 1438 C C . VAL A 1 177 ? 22.196 7.160 11.415 1.00 82.25 177 VAL A C 1
ATOM 1440 O O . VAL A 1 177 ? 21.524 6.474 12.181 1.00 82.25 177 VAL A O 1
ATOM 1443 N N . PHE A 1 178 ? 21.904 7.319 10.127 1.00 88.31 178 PHE A N 1
ATOM 1444 C CA . PHE A 1 178 ? 20.828 6.598 9.463 1.00 88.31 178 PHE A CA 1
ATOM 1445 C C . PHE A 1 178 ? 21.309 5.199 9.066 1.00 88.31 178 PHE A C 1
ATOM 1447 O O . PHE A 1 178 ? 22.306 5.056 8.354 1.00 88.31 178 PHE A O 1
ATOM 1454 N N . ILE A 1 179 ? 20.617 4.167 9.541 1.00 91.75 179 ILE A N 1
ATOM 1455 C CA . ILE A 1 179 ? 20.836 2.795 9.081 1.00 91.75 179 ILE A CA 1
ATOM 1456 C C . ILE A 1 179 ? 20.067 2.633 7.775 1.00 91.75 179 ILE A C 1
ATOM 1458 O O . ILE A 1 179 ? 18.887 2.946 7.742 1.00 91.75 179 ILE A O 1
ATOM 1462 N N . SER A 1 180 ? 20.705 2.154 6.714 1.00 92.12 180 SER A N 1
ATOM 1463 C CA . SER A 1 180 ? 20.061 2.035 5.399 1.00 92.12 180 SER A CA 1
ATOM 1464 C C . SER A 1 180 ? 20.105 0.609 4.871 1.00 92.12 180 SER A C 1
ATOM 1466 O O . SER A 1 180 ? 21.084 -0.117 5.053 1.00 92.12 180 SER A O 1
ATOM 1468 N N . SER A 1 181 ? 19.041 0.215 4.188 1.00 93.50 181 SER A N 1
ATOM 1469 C CA . SER A 1 181 ? 18.984 -0.961 3.345 1.00 93.50 181 SER A CA 1
ATOM 1470 C C . SER A 1 181 ? 19.782 -0.717 2.058 1.00 93.50 181 SER A C 1
ATOM 1472 O O . SER A 1 181 ? 20.023 0.431 1.655 1.00 93.50 181 SER A O 1
ATOM 1474 N N . PRO A 1 182 ? 20.205 -1.784 1.366 1.00 93.31 182 PRO A N 1
ATOM 1475 C CA . PRO A 1 182 ? 20.853 -1.655 0.065 1.00 93.31 182 PRO A CA 1
ATOM 1476 C C . PRO A 1 182 ? 19.959 -0.976 -0.976 1.00 93.31 182 PRO A C 1
ATOM 1478 O O . PRO A 1 182 ? 20.466 -0.177 -1.762 1.00 93.31 182 PRO A O 1
ATOM 1481 N N . LEU A 1 183 ? 18.642 -1.212 -0.932 1.00 94.56 183 LEU A N 1
ATOM 1482 C CA . LEU A 1 183 ? 17.666 -0.513 -1.771 1.00 94.56 183 LEU A CA 1
ATOM 1483 C C . LEU A 1 183 ? 17.694 0.996 -1.502 1.00 94.56 183 LEU A C 1
ATOM 1485 O O . LEU A 1 183 ? 17.936 1.779 -2.420 1.00 94.56 183 LEU A O 1
ATOM 1489 N N . THR A 1 184 ? 17.537 1.398 -0.241 1.00 93.31 184 THR A N 1
ATOM 1490 C CA . THR A 1 184 ? 17.587 2.803 0.186 1.00 93.31 184 THR A CA 1
ATOM 1491 C C . THR A 1 184 ? 18.914 3.457 -0.192 1.00 93.31 184 THR A C 1
ATOM 1493 O O . THR A 1 184 ? 18.942 4.596 -0.649 1.00 93.31 184 THR A O 1
ATOM 1496 N N . THR A 1 185 ? 20.023 2.720 -0.086 1.00 92.50 185 THR A N 1
ATOM 1497 C CA . THR A 1 185 ? 21.346 3.192 -0.516 1.00 92.50 185 THR A CA 1
ATOM 1498 C C . THR A 1 185 ? 21.383 3.490 -2.017 1.00 92.50 185 THR A C 1
ATOM 1500 O O . THR A 1 185 ? 21.915 4.529 -2.404 1.00 92.50 185 THR A O 1
ATOM 1503 N N . GLN A 1 186 ? 20.828 2.616 -2.868 1.00 94.25 186 GLN A N 1
ATOM 1504 C CA . GLN A 1 186 ? 20.754 2.871 -4.314 1.00 94.25 186 GLN A CA 1
ATOM 1505 C C . GLN A 1 186 ? 19.881 4.095 -4.611 1.00 94.25 186 GLN A C 1
ATOM 1507 O O . GLN A 1 186 ? 20.315 5.018 -5.293 1.00 94.25 186 GLN A O 1
ATOM 1512 N N . LEU A 1 187 ? 18.687 4.172 -4.020 1.00 94.44 187 LEU A N 1
ATOM 1513 C CA . LEU A 1 187 ? 17.788 5.310 -4.229 1.00 94.44 187 LEU A CA 1
ATOM 1514 C C . LEU A 1 187 ? 18.409 6.635 -3.764 1.00 94.44 187 LEU A C 1
ATOM 1516 O O . LEU A 1 187 ? 18.303 7.648 -4.455 1.00 94.44 187 LEU A O 1
ATOM 1520 N N . TRP A 1 188 ? 19.135 6.630 -2.644 1.00 91.06 188 TRP A N 1
ATOM 1521 C CA . TRP A 1 188 ? 19.839 7.807 -2.140 1.00 91.06 188 TRP A CA 1
ATOM 1522 C C . TRP A 1 188 ? 20.921 8.317 -3.108 1.00 91.06 188 TRP A C 1
ATOM 1524 O O . TRP A 1 188 ? 21.078 9.530 -3.266 1.00 91.06 188 TRP A O 1
ATOM 1534 N N . GLN A 1 189 ? 21.620 7.424 -3.821 1.00 91.62 189 GLN A N 1
ATOM 1535 C CA . GLN A 1 189 ? 22.653 7.797 -4.802 1.00 91.62 189 GLN A CA 1
ATOM 1536 C C . GLN A 1 189 ? 22.108 8.606 -5.986 1.00 91.62 189 GLN A C 1
ATOM 1538 O O . GLN A 1 189 ? 22.869 9.335 -6.626 1.00 91.62 189 GLN A O 1
ATOM 1543 N N . LEU A 1 190 ? 20.803 8.532 -6.266 1.00 91.81 190 LEU A N 1
ATOM 1544 C CA . LEU A 1 190 ? 20.162 9.364 -7.288 1.00 91.81 190 LEU A CA 1
ATOM 1545 C C . LEU A 1 190 ? 20.073 10.846 -6.889 1.00 91.81 190 LEU A C 1
ATOM 1547 O O . LEU A 1 190 ? 19.846 11.692 -7.755 1.00 91.81 190 LEU A O 1
ATOM 1551 N N . ASN A 1 191 ? 20.259 11.171 -5.603 1.00 90.88 191 ASN A N 1
ATOM 1552 C CA . ASN A 1 191 ? 20.215 12.534 -5.066 1.00 90.88 191 ASN A CA 1
ATOM 1553 C C . ASN A 1 191 ? 18.920 13.291 -5.435 1.00 90.88 191 ASN A C 1
ATOM 1555 O O . ASN A 1 191 ? 18.922 14.488 -5.733 1.00 90.88 191 ASN A O 1
ATOM 1559 N N . ILE A 1 192 ? 17.796 12.568 -5.420 1.00 91.44 192 ILE A N 1
ATOM 1560 C CA . ILE A 1 192 ? 16.480 13.033 -5.888 1.00 91.44 192 ILE A CA 1
ATOM 1561 C C . ILE A 1 192 ? 15.955 14.232 -5.101 1.00 91.44 192 ILE A C 1
ATOM 1563 O O . ILE A 1 192 ? 15.222 15.052 -5.642 1.00 91.44 192 ILE A O 1
ATOM 1567 N N . SER A 1 193 ? 16.390 14.411 -3.854 1.00 87.81 193 SER A N 1
ATOM 1568 C CA . SER A 1 193 ? 16.023 15.577 -3.044 1.00 87.81 193 SER A CA 1
ATOM 1569 C C . SER A 1 193 ? 16.447 16.915 -3.667 1.00 87.81 193 SER A C 1
ATOM 1571 O O . SER A 1 193 ? 15.920 17.956 -3.276 1.00 87.81 193 SER A O 1
ATOM 1573 N N . GLN A 1 194 ? 17.373 16.920 -4.632 1.00 89.44 194 GLN A N 1
ATOM 1574 C CA . GLN A 1 194 ? 17.781 18.122 -5.368 1.00 89.44 194 GLN A CA 1
ATOM 1575 C C . GLN A 1 194 ? 16.917 18.413 -6.602 1.00 89.44 194 GLN A C 1
ATOM 1577 O O . GLN A 1 194 ? 17.038 19.494 -7.174 1.00 89.44 194 GLN A O 1
ATOM 1582 N N . TYR A 1 195 ? 16.066 17.474 -7.016 1.00 92.19 195 TYR A N 1
ATOM 1583 C CA . TYR A 1 195 ? 15.282 17.578 -8.241 1.00 92.19 195 TYR A CA 1
ATOM 1584 C C . TYR A 1 195 ? 14.012 18.408 -8.007 1.00 92.19 195 TYR A C 1
ATOM 1586 O O . TYR A 1 195 ? 13.542 18.553 -6.877 1.00 92.19 195 TYR A O 1
ATOM 1594 N N . GLY A 1 196 ? 13.452 18.962 -9.084 1.00 91.31 196 GLY A N 1
ATOM 1595 C CA . GLY A 1 196 ? 12.151 19.638 -9.082 1.00 91.31 196 GLY A CA 1
ATOM 1596 C C . GLY A 1 196 ? 11.045 18.783 -9.702 1.00 91.31 196 GLY A C 1
ATOM 1597 O O . GLY A 1 196 ? 11.271 18.089 -10.691 1.00 91.31 196 GLY A O 1
ATOM 1598 N N . SER A 1 197 ? 9.829 18.861 -9.160 1.00 91.00 197 SER A N 1
ATOM 1599 C CA . SER A 1 197 ? 8.646 18.244 -9.772 1.00 91.00 197 SER A CA 1
ATOM 1600 C C . SER A 1 197 ? 7.899 19.273 -10.629 1.00 91.00 197 SER A C 1
ATOM 1602 O O . SER A 1 197 ? 7.568 20.360 -10.163 1.00 91.00 197 SER A O 1
ATOM 1604 N N . LEU A 1 198 ? 7.638 18.937 -11.892 1.00 87.31 198 LEU A N 1
ATOM 1605 C CA . LEU A 1 198 ? 6.892 19.757 -12.853 1.00 87.31 198 LEU A CA 1
ATOM 1606 C C . LEU A 1 198 ? 5.391 19.811 -12.532 1.00 87.31 198 LEU A C 1
ATOM 1608 O O . LEU A 1 198 ? 4.709 20.757 -12.919 1.00 87.31 198 LEU A O 1
ATOM 1612 N N . ASP A 1 199 ? 4.881 18.800 -11.833 1.00 85.69 199 ASP A N 1
ATOM 1613 C CA . ASP A 1 199 ? 3.479 18.637 -11.453 1.00 85.69 199 ASP A CA 1
ATOM 1614 C C . ASP A 1 199 ? 3.180 19.044 -9.998 1.00 85.69 199 ASP A C 1
ATOM 1616 O O . ASP A 1 199 ? 2.015 19.052 -9.605 1.00 85.69 199 ASP A O 1
ATOM 1620 N N . ALA A 1 200 ? 4.183 19.485 -9.229 1.00 87.19 200 ALA A N 1
ATOM 1621 C CA . ALA A 1 200 ? 4.040 19.847 -7.816 1.00 87.19 200 ALA A CA 1
ATOM 1622 C C . ALA A 1 200 ? 2.916 20.863 -7.564 1.00 87.19 200 ALA A C 1
ATOM 1624 O O . ALA A 1 200 ? 2.099 20.678 -6.672 1.00 87.19 200 ALA A O 1
ATOM 1625 N N . ALA A 1 201 ? 2.822 21.916 -8.384 1.00 83.38 201 ALA A N 1
ATOM 1626 C CA . ALA A 1 201 ? 1.790 22.943 -8.222 1.00 83.38 201 ALA A CA 1
ATOM 1627 C C . ALA A 1 201 ? 0.363 22.429 -8.495 1.00 83.38 201 ALA A C 1
ATOM 1629 O O . ALA A 1 201 ? -0.599 23.019 -8.011 1.00 83.38 201 ALA A O 1
ATOM 1630 N N . ARG A 1 202 ? 0.219 21.355 -9.284 1.00 81.50 202 ARG A N 1
ATOM 1631 C CA . ARG A 1 202 ? -1.073 20.710 -9.559 1.00 81.50 202 ARG A CA 1
ATOM 1632 C C . ARG A 1 202 ? -1.488 19.771 -8.425 1.00 81.50 202 ARG A C 1
ATOM 1634 O O . ARG A 1 202 ? -2.682 19.595 -8.211 1.00 81.50 202 ARG A O 1
ATOM 1641 N N . PHE A 1 203 ? -0.518 19.198 -7.720 1.00 84.19 203 PHE A N 1
ATOM 1642 C CA . PHE A 1 203 ? -0.714 18.271 -6.606 1.00 84.19 203 PHE A CA 1
ATOM 1643 C C . PHE A 1 203 ? -0.200 18.873 -5.294 1.00 84.19 203 PHE A C 1
ATOM 1645 O O . PHE A 1 203 ? 0.553 18.244 -4.555 1.00 84.19 203 PHE A O 1
ATOM 1652 N N . ASP A 1 204 ? -0.595 20.115 -5.008 1.00 85.25 204 ASP A N 1
ATOM 1653 C CA . ASP A 1 204 ? -0.144 20.860 -3.826 1.00 85.25 204 ASP A CA 1
ATOM 1654 C C . ASP A 1 204 ? -0.503 20.150 -2.510 1.00 85.25 204 ASP A C 1
ATOM 1656 O O . ASP A 1 204 ? 0.259 20.183 -1.546 1.00 85.25 204 ASP A O 1
ATOM 1660 N N . GLN A 1 205 ? -1.629 19.430 -2.496 1.00 85.44 205 GLN A N 1
ATOM 1661 C CA . GLN A 1 205 ? -2.071 18.600 -1.376 1.00 85.44 205 GLN A CA 1
ATOM 1662 C C . GLN A 1 205 ? -1.141 17.412 -1.082 1.00 85.44 205 GLN A C 1
ATOM 1664 O O . GLN A 1 205 ? -1.188 16.861 0.012 1.00 85.44 205 GLN A O 1
ATOM 1669 N N . CYS A 1 206 ? -0.303 17.016 -2.043 1.00 90.50 206 CYS A N 1
ATOM 1670 C CA . CYS A 1 206 ? 0.651 15.916 -1.908 1.00 90.50 206 CYS A CA 1
ATOM 1671 C C . CYS A 1 206 ? 2.046 16.397 -1.484 1.00 90.50 206 CYS A C 1
ATOM 1673 O O . CYS A 1 206 ? 2.970 15.586 -1.422 1.00 90.50 206 CYS A O 1
ATOM 1675 N N . ILE A 1 207 ? 2.239 17.697 -1.246 1.00 92.81 207 ILE A N 1
ATOM 1676 C CA . ILE A 1 207 ? 3.523 18.246 -0.806 1.00 92.81 207 ILE A CA 1
ATOM 1677 C C . ILE A 1 207 ? 3.634 18.126 0.713 1.00 92.81 207 ILE A C 1
ATOM 1679 O O . ILE A 1 207 ? 2.708 18.490 1.438 1.00 92.81 207 ILE A O 1
ATOM 1683 N N . GLU A 1 208 ? 4.794 17.686 1.210 1.00 93.06 208 GLU A N 1
ATOM 1684 C CA . GLU A 1 208 ? 5.059 17.676 2.646 1.00 93.06 208 GLU A CA 1
ATOM 1685 C C . GLU A 1 208 ? 4.893 19.108 3.201 1.00 93.06 208 GLU A C 1
ATOM 1687 O O . GLU A 1 208 ? 5.614 20.019 2.767 1.00 93.06 208 GLU A O 1
ATOM 1692 N N . PRO A 1 209 ? 3.999 19.343 4.184 1.00 92.12 209 PRO A N 1
ATOM 1693 C CA . PRO A 1 209 ? 3.673 20.696 4.634 1.00 92.12 209 PRO A CA 1
ATOM 1694 C C . PRO A 1 209 ? 4.894 21.513 5.072 1.00 92.12 209 PRO A C 1
ATOM 1696 O O . PRO A 1 209 ? 4.964 22.714 4.814 1.00 92.12 209 PRO A O 1
ATOM 1699 N N . SER A 1 210 ? 5.882 20.857 5.691 1.00 93.06 210 SER A N 1
ATOM 1700 C CA . SER A 1 210 ? 7.105 21.504 6.178 1.00 93.06 210 SER A CA 1
ATOM 1701 C C . SER A 1 210 ? 8.079 21.903 5.057 1.00 93.06 210 SER A C 1
ATOM 1703 O O . SER A 1 210 ? 8.871 22.829 5.228 1.00 93.06 210 SER A O 1
ATOM 1705 N N . ALA A 1 211 ? 7.997 21.247 3.894 1.00 92.12 211 ALA A N 1
ATOM 1706 C CA . ALA A 1 211 ? 8.885 21.460 2.754 1.00 92.12 211 ALA A CA 1
ATOM 1707 C C . ALA A 1 211 ? 8.240 22.287 1.630 1.00 92.12 211 ALA A C 1
ATOM 1709 O O . ALA A 1 211 ? 8.911 22.583 0.634 1.00 92.12 211 ALA A O 1
ATOM 1710 N N . ARG A 1 212 ? 6.969 22.688 1.780 1.00 93.56 212 ARG A N 1
ATOM 1711 C CA . ARG A 1 212 ? 6.130 23.225 0.700 1.00 93.56 212 ARG A CA 1
ATOM 1712 C C . ARG A 1 212 ? 6.763 24.347 -0.113 1.00 93.56 212 ARG A C 1
ATOM 1714 O O . ARG A 1 212 ? 6.807 24.277 -1.340 1.00 93.56 212 ARG A O 1
ATOM 1721 N N . GLU A 1 213 ? 7.295 25.366 0.553 1.00 92.62 213 GLU A N 1
ATOM 1722 C CA . GLU A 1 213 ? 7.946 26.491 -0.130 1.00 92.62 213 GLU A CA 1
ATOM 1723 C C . GLU A 1 213 ? 9.162 26.041 -0.945 1.00 92.62 213 GLU A C 1
ATOM 1725 O O . GLU A 1 213 ? 9.346 26.468 -2.085 1.00 92.62 213 GLU A O 1
ATOM 1730 N N . SER A 1 214 ? 9.969 25.136 -0.387 1.00 93.50 214 SER A N 1
ATOM 1731 C CA . SER A 1 214 ? 11.173 24.632 -1.048 1.00 93.50 214 SER A CA 1
ATOM 1732 C C . SER A 1 214 ? 10.846 23.777 -2.277 1.00 93.50 214 SER A C 1
ATOM 1734 O O . SER A 1 214 ? 11.516 23.902 -3.303 1.00 93.50 214 SER A O 1
ATOM 1736 N N . VAL A 1 215 ? 9.788 22.961 -2.211 1.00 93.50 215 VAL A N 1
ATOM 1737 C CA . VAL A 1 215 ? 9.321 22.114 -3.321 1.00 93.50 215 VAL A CA 1
ATOM 1738 C C . VAL A 1 215 ? 8.790 22.981 -4.463 1.00 93.50 215 VAL A C 1
ATOM 1740 O O . VAL A 1 215 ? 9.228 22.837 -5.606 1.00 93.50 215 VAL A O 1
ATOM 1743 N N . LEU A 1 216 ? 7.932 23.959 -4.155 1.00 91.56 216 LEU A N 1
ATOM 1744 C CA . LEU A 1 216 ? 7.385 24.894 -5.147 1.00 91.56 216 LEU A CA 1
ATOM 1745 C C . LEU A 1 216 ? 8.437 25.852 -5.726 1.00 91.56 216 LEU A C 1
ATOM 1747 O O . LEU A 1 216 ? 8.263 26.382 -6.824 1.00 91.56 216 LEU A O 1
ATOM 1751 N N . ALA A 1 217 ? 9.523 26.120 -5.001 1.00 90.56 217 ALA A N 1
ATOM 1752 C CA . ALA A 1 217 ? 10.657 26.859 -5.542 1.00 90.56 217 ALA A CA 1
ATOM 1753 C C . ALA A 1 217 ? 11.447 26.003 -6.545 1.00 90.56 217 ALA A C 1
ATOM 1755 O O . ALA A 1 217 ? 11.792 26.486 -7.625 1.00 90.56 217 ALA A O 1
ATOM 1756 N N . LYS A 1 218 ? 11.692 24.723 -6.229 1.00 90.31 218 LYS A N 1
ATOM 1757 C CA . LYS A 1 218 ? 12.365 23.772 -7.132 1.00 90.31 218 LYS A CA 1
ATOM 1758 C C . LYS A 1 218 ? 11.564 23.511 -8.408 1.00 90.31 218 LYS A C 1
ATOM 1760 O O . LYS A 1 218 ? 12.158 23.433 -9.477 1.00 90.31 218 LYS A O 1
ATOM 1765 N N . SER A 1 219 ? 10.232 23.464 -8.330 1.00 85.75 219 SER A N 1
ATOM 1766 C CA . SER A 1 219 ? 9.362 23.275 -9.504 1.00 85.75 219 SER A CA 1
ATOM 1767 C C . SER A 1 219 ? 9.431 24.419 -10.526 1.00 85.75 219 SER A C 1
ATOM 1769 O O . SER A 1 219 ? 9.014 24.247 -11.668 1.00 85.75 219 SER A O 1
ATOM 1771 N N . LYS A 1 220 ? 9.943 25.592 -10.127 1.00 83.75 220 LYS A N 1
ATOM 1772 C CA . LYS A 1 220 ? 10.069 26.799 -10.964 1.00 83.75 220 LYS A CA 1
ATOM 1773 C C . LYS A 1 220 ? 11.488 27.030 -11.488 1.00 83.75 220 LYS A C 1
ATOM 1775 O O . LYS A 1 220 ? 11.740 28.060 -12.111 1.00 83.75 220 LYS A O 1
ATOM 1780 N N . GLN A 1 221 ? 12.431 26.134 -11.196 1.00 78.31 221 GLN A N 1
ATOM 1781 C CA . GLN A 1 221 ? 13.809 26.289 -11.654 1.00 78.31 221 GLN A CA 1
ATOM 1782 C C . GLN A 1 221 ? 13.900 26.191 -13.181 1.00 78.31 221 GLN A C 1
ATOM 1784 O O . GLN A 1 221 ? 13.125 25.492 -13.831 1.00 78.31 221 GLN A O 1
ATOM 1789 N N . ASN A 1 222 ? 14.865 26.909 -13.761 1.00 67.75 222 ASN A N 1
ATOM 1790 C CA . ASN A 1 222 ? 15.101 26.869 -15.199 1.00 67.75 222 ASN A CA 1
ATOM 1791 C C . ASN A 1 222 ? 15.558 25.469 -15.618 1.00 67.75 222 ASN A C 1
ATOM 1793 O O . ASN A 1 222 ? 16.593 24.981 -15.159 1.00 67.75 222 ASN A O 1
ATOM 1797 N N . ILE A 1 223 ? 14.799 24.869 -16.530 1.00 68.00 223 ILE A N 1
ATOM 1798 C CA . ILE A 1 223 ? 15.083 23.566 -17.123 1.00 68.00 223 ILE A CA 1
ATOM 1799 C C . ILE A 1 223 ? 16.440 23.611 -17.837 1.00 68.00 223 ILE A C 1
ATOM 1801 O O . ILE A 1 223 ? 16.672 24.464 -18.698 1.00 68.00 223 ILE A O 1
ATOM 1805 N N . LYS A 1 224 ? 17.333 22.674 -17.504 1.00 62.25 224 LYS A N 1
ATOM 1806 C CA . LYS A 1 224 ? 18.605 22.471 -18.209 1.00 62.25 224 LYS A CA 1
ATOM 1807 C C . LYS A 1 224 ? 18.471 21.277 -19.160 1.00 62.25 224 LYS A C 1
ATOM 1809 O O . LYS A 1 224 ? 18.220 20.169 -18.714 1.00 62.25 224 LYS A O 1
ATOM 1814 N N . GLY A 1 225 ? 18.657 21.492 -20.462 1.00 60.09 225 GLY A N 1
ATOM 1815 C CA . GLY A 1 225 ? 18.690 20.415 -21.462 1.00 60.09 225 GLY A CA 1
ATOM 1816 C C . GLY A 1 225 ? 17.363 20.132 -22.184 1.00 60.09 225 GLY A C 1
ATOM 1817 O O . GLY A 1 225 ? 16.413 20.907 -22.053 1.00 60.09 225 GLY A O 1
ATOM 1818 N N . PRO A 1 226 ? 17.317 19.084 -23.032 1.00 58.19 226 PRO A N 1
ATOM 1819 C CA . PRO A 1 226 ? 16.173 18.809 -23.898 1.00 58.19 226 PRO A CA 1
ATOM 1820 C C . PRO A 1 226 ? 14.940 18.418 -23.069 1.00 58.19 226 PRO A C 1
ATOM 1822 O O . PRO A 1 226 ? 15.093 17.699 -22.086 1.00 58.19 226 PRO A O 1
ATOM 1825 N N . PRO A 1 227 ? 13.725 18.854 -23.451 1.00 61.06 227 PRO A N 1
ATOM 1826 C CA . PRO A 1 227 ? 12.511 18.564 -22.689 1.00 61.06 227 PRO A CA 1
ATOM 1827 C C . PRO A 1 227 ? 12.248 17.053 -22.597 1.00 61.06 227 PRO A C 1
ATOM 1829 O O . PRO A 1 227 ? 12.400 16.342 -23.594 1.00 61.06 227 PRO A O 1
ATOM 1832 N N . VAL A 1 228 ? 11.805 16.568 -21.427 1.00 58.47 228 VAL A N 1
ATOM 1833 C CA . VAL A 1 228 ? 11.401 15.162 -21.251 1.00 58.47 228 VAL A CA 1
ATOM 1834 C C . VAL A 1 228 ? 10.254 14.838 -22.215 1.00 58.47 228 VAL A C 1
ATOM 1836 O O . VAL A 1 228 ? 9.231 15.526 -22.240 1.00 58.47 228 VAL A O 1
ATOM 1839 N N . ILE A 1 229 ? 10.408 13.776 -23.006 1.00 50.62 229 ILE A N 1
ATOM 1840 C CA . ILE A 1 229 ? 9.332 13.243 -23.851 1.00 50.62 229 ILE A CA 1
ATOM 1841 C C . ILE A 1 229 ? 8.292 12.570 -22.943 1.00 50.62 229 ILE A C 1
ATOM 1843 O O . ILE A 1 229 ? 8.649 11.816 -22.045 1.00 50.62 229 ILE A O 1
ATOM 1847 N N . GLY A 1 230 ? 6.999 12.815 -23.177 1.00 48.38 230 GLY A N 1
ATOM 1848 C CA . GLY A 1 230 ? 5.930 12.131 -22.439 1.00 48.38 230 GLY A CA 1
ATOM 1849 C C . GLY A 1 230 ? 5.380 12.881 -21.224 1.00 48.38 230 GLY A C 1
ATOM 1850 O O . GLY A 1 230 ? 4.784 12.258 -20.358 1.00 48.38 230 GLY A O 1
ATOM 1851 N N . LEU A 1 231 ? 5.469 14.214 -21.165 1.00 51.00 231 LEU A N 1
ATOM 1852 C CA . LEU A 1 231 ? 4.780 15.042 -20.150 1.00 51.00 231 LEU A CA 1
ATOM 1853 C C . LEU A 1 231 ? 3.230 14.957 -20.190 1.00 51.00 231 LEU A C 1
ATOM 1855 O O . LEU A 1 231 ? 2.555 15.683 -19.468 1.00 51.00 231 LEU A O 1
ATOM 1859 N N . ALA A 1 232 ? 2.656 14.096 -21.040 1.00 46.69 232 ALA A N 1
ATOM 1860 C CA . AL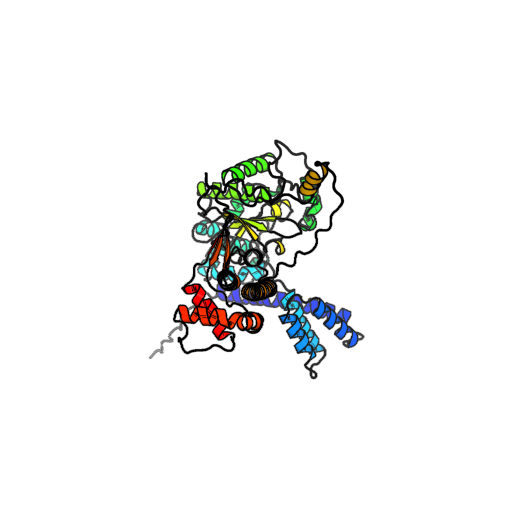A A 1 232 ? 1.216 13.925 -21.239 1.00 46.69 232 ALA A CA 1
ATOM 1861 C C . ALA A 1 232 ? 0.530 13.004 -20.205 1.00 46.69 232 ALA A C 1
ATOM 1863 O O . ALA A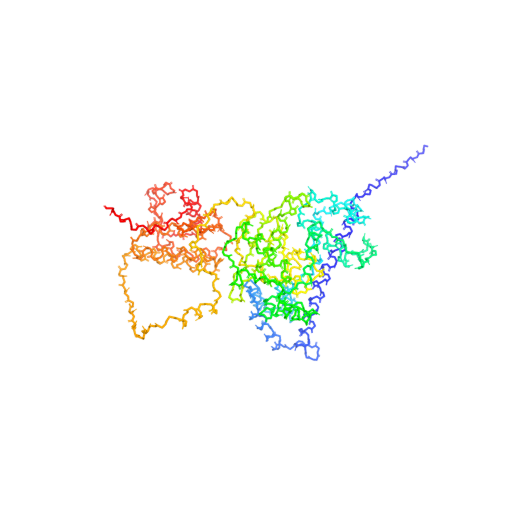 1 232 ? -0.693 12.892 -20.233 1.00 46.69 232 ALA A O 1
ATOM 1864 N N . GLY A 1 233 ? 1.288 12.393 -19.287 1.00 54.44 233 GLY A N 1
ATOM 1865 C CA . GLY A 1 233 ? 0.779 11.498 -18.242 1.00 54.44 233 GLY A CA 1
ATOM 1866 C C . GLY A 1 233 ? 1.361 10.086 -18.335 1.00 54.44 233 GLY A C 1
ATOM 1867 O O . GLY A 1 233 ? 2.212 9.812 -19.186 1.00 54.44 233 GLY A O 1
ATOM 1868 N N . ALA A 1 234 ? 0.917 9.200 -17.442 1.00 57.25 234 ALA A N 1
ATOM 1869 C CA . ALA A 1 234 ? 1.328 7.800 -17.439 1.00 57.25 234 ALA A CA 1
ATOM 1870 C C . ALA A 1 234 ? 0.888 7.083 -18.733 1.00 57.25 234 ALA A C 1
ATOM 1872 O O . ALA A 1 234 ? -0.218 7.306 -19.227 1.00 57.25 234 ALA A O 1
ATOM 1873 N N . LEU A 1 235 ? 1.751 6.227 -19.287 1.00 57.88 235 LEU A N 1
ATOM 1874 C CA . LEU A 1 235 ? 1.428 5.372 -20.430 1.00 57.88 235 LEU A CA 1
ATOM 1875 C C . LEU A 1 235 ? 0.796 4.065 -19.944 1.00 57.88 235 LEU A C 1
ATOM 1877 O O . LEU A 1 235 ? 1.085 3.587 -18.849 1.00 57.88 235 LEU A O 1
ATOM 1881 N N . VAL A 1 236 ? -0.027 3.460 -20.802 1.00 56.09 236 VAL A N 1
ATOM 1882 C CA . VAL A 1 236 ? -0.686 2.166 -20.541 1.00 56.09 236 VAL A CA 1
ATOM 1883 C C . VAL A 1 236 ? 0.329 1.025 -20.417 1.00 56.09 236 VAL A C 1
ATOM 1885 O O . VAL A 1 236 ? 0.098 0.053 -19.705 1.00 56.09 236 VAL A O 1
ATOM 1888 N N . SER A 1 237 ? 1.458 1.128 -21.116 1.00 69.19 237 SER A N 1
ATOM 1889 C CA . SER A 1 237 ? 2.562 0.179 -21.032 1.00 69.19 237 SER A CA 1
ATOM 1890 C C . SER A 1 237 ? 3.869 0.903 -21.340 1.00 69.19 237 SER A C 1
ATOM 1892 O O . SER A 1 237 ? 3.901 1.756 -22.227 1.00 69.19 237 SER A O 1
ATOM 1894 N N . TYR A 1 238 ? 4.942 0.529 -20.654 1.00 76.50 238 TYR A N 1
ATOM 1895 C CA . TYR A 1 238 ? 6.303 0.962 -20.947 1.00 76.50 238 TYR A CA 1
ATOM 1896 C C . TYR A 1 238 ? 7.148 -0.228 -21.401 1.00 76.50 238 TYR A C 1
ATOM 1898 O O . TYR A 1 238 ? 6.969 -1.342 -20.914 1.00 76.50 238 TYR A O 1
ATOM 1906 N N . ASP A 1 239 ? 8.090 0.010 -22.310 1.00 81.31 239 ASP A N 1
ATOM 1907 C CA . ASP A 1 239 ? 9.161 -0.934 -22.637 1.00 81.31 239 ASP A CA 1
ATOM 1908 C C . ASP A 1 239 ? 10.493 -0.494 -21.998 1.00 81.31 239 ASP A C 1
ATOM 1910 O O . ASP A 1 239 ? 10.691 0.680 -21.664 1.00 81.31 239 ASP A O 1
ATOM 1914 N N . ARG A 1 240 ? 11.444 -1.423 -21.851 1.00 84.38 240 ARG A N 1
ATOM 1915 C CA . ARG A 1 240 ? 12.740 -1.158 -21.199 1.00 84.38 240 ARG A CA 1
ATOM 1916 C C . ARG A 1 240 ? 13.535 -0.015 -21.848 1.00 84.38 240 ARG A C 1
ATOM 1918 O O . ARG A 1 240 ? 14.195 0.737 -21.130 1.00 84.38 240 ARG A O 1
ATOM 1925 N N . SER A 1 241 ? 13.483 0.134 -23.173 1.00 84.31 241 SER A N 1
ATOM 1926 C CA . SER A 1 241 ? 14.209 1.182 -23.900 1.00 84.31 241 SER A CA 1
ATOM 1927 C C . SER A 1 241 ? 13.583 2.558 -23.670 1.00 84.31 241 SER A C 1
ATOM 1929 O O . SER A 1 241 ? 14.309 3.532 -23.460 1.00 84.31 241 SER A O 1
ATOM 1931 N N . SER A 1 242 ? 12.250 2.639 -23.642 1.00 84.62 242 SER A N 1
ATOM 1932 C CA . SER A 1 242 ? 11.515 3.863 -23.309 1.00 84.62 242 SER A CA 1
ATOM 1933 C C . SER A 1 242 ? 11.809 4.333 -21.877 1.00 84.62 242 SER A C 1
ATOM 1935 O O . SER A 1 242 ? 12.118 5.508 -21.675 1.00 84.62 242 SER A O 1
ATOM 1937 N N . ILE A 1 243 ? 11.836 3.406 -20.909 1.00 89.62 243 ILE A N 1
ATOM 1938 C CA . ILE A 1 243 ? 12.189 3.664 -19.505 1.00 89.62 243 ILE A CA 1
ATOM 1939 C C . ILE A 1 243 ? 13.600 4.253 -19.394 1.00 89.62 243 ILE A C 1
ATOM 1941 O O . ILE A 1 243 ? 13.779 5.308 -18.786 1.00 89.62 243 ILE A O 1
ATOM 1945 N N . ALA A 1 244 ? 14.596 3.612 -20.017 1.00 91.00 244 ALA A N 1
ATOM 1946 C CA . ALA A 1 244 ? 15.988 4.065 -19.969 1.00 91.00 244 ALA A CA 1
ATOM 1947 C C . ALA A 1 244 ? 16.164 5.468 -20.577 1.00 91.00 244 ALA A C 1
ATOM 1949 O O . ALA A 1 244 ? 16.826 6.328 -19.992 1.00 91.00 244 ALA A O 1
ATOM 1950 N N . LYS A 1 245 ? 15.513 5.732 -21.717 1.00 88.69 245 LYS A N 1
ATOM 1951 C CA . LYS A 1 245 ? 15.559 7.037 -22.388 1.00 88.69 245 LYS A CA 1
ATOM 1952 C C . LYS A 1 245 ? 14.947 8.146 -21.528 1.00 88.69 245 LYS A C 1
ATOM 1954 O O . LYS A 1 245 ? 15.545 9.214 -21.396 1.00 88.69 245 LYS A O 1
ATOM 1959 N N . THR A 1 246 ? 13.781 7.909 -20.924 1.00 88.81 246 THR A N 1
ATOM 1960 C CA . THR A 1 246 ? 13.155 8.881 -20.013 1.00 88.81 246 THR A CA 1
ATOM 1961 C C . THR A 1 246 ? 14.020 9.113 -18.776 1.00 88.81 246 THR A C 1
ATOM 1963 O O . THR A 1 246 ? 14.223 10.259 -18.379 1.00 88.81 246 THR A O 1
ATOM 1966 N N . ALA A 1 247 ? 14.577 8.050 -18.189 1.00 92.75 247 ALA A N 1
ATOM 1967 C CA . ALA A 1 247 ? 15.450 8.151 -17.025 1.00 92.75 247 ALA A CA 1
ATOM 1968 C C . ALA A 1 247 ? 16.687 9.025 -17.294 1.00 92.75 247 ALA A C 1
ATOM 1970 O O . ALA A 1 247 ? 17.054 9.846 -16.452 1.00 92.75 247 ALA A O 1
ATOM 1971 N N . GLU A 1 248 ? 17.313 8.891 -18.467 1.00 91.62 248 GLU A N 1
ATOM 1972 C CA . GLU A 1 248 ? 18.437 9.736 -18.885 1.00 91.62 248 GLU A CA 1
ATOM 1973 C C . GLU A 1 248 ? 18.037 11.218 -18.988 1.00 91.62 248 GLU A C 1
ATOM 1975 O O . GLU A 1 248 ? 18.743 12.088 -18.473 1.00 91.62 248 GLU A O 1
ATOM 1980 N N . MET A 1 249 ? 16.870 11.508 -19.574 1.00 88.19 249 MET A N 1
ATOM 1981 C CA . MET A 1 249 ? 16.348 12.876 -19.684 1.00 88.19 249 MET A CA 1
ATOM 1982 C C . MET A 1 249 ? 16.078 13.501 -18.314 1.00 88.19 249 MET A C 1
ATOM 1984 O O . MET A 1 249 ? 16.506 14.628 -18.067 1.00 88.19 249 MET A O 1
ATOM 1988 N N . VAL A 1 250 ? 15.425 12.770 -17.402 1.00 90.62 250 VAL A N 1
ATOM 1989 C CA . VAL A 1 250 ? 15.146 13.257 -16.039 1.00 90.62 250 VAL A CA 1
ATOM 1990 C C . VAL A 1 250 ? 16.450 13.524 -15.281 1.00 90.62 250 VAL A C 1
ATOM 1992 O O . VAL A 1 250 ? 16.583 14.586 -14.672 1.00 90.62 250 VAL A O 1
ATOM 1995 N N . LYS A 1 251 ? 17.439 12.615 -15.360 1.00 91.62 251 LYS A N 1
ATOM 1996 C CA . LYS A 1 251 ? 18.776 12.804 -14.755 1.00 91.62 251 LYS A CA 1
ATOM 1997 C C . LYS A 1 251 ? 19.452 14.077 -15.265 1.00 91.62 251 LYS A C 1
ATOM 1999 O O . LYS A 1 251 ? 20.043 14.812 -14.481 1.00 91.62 251 LYS A O 1
ATOM 2004 N N . HIS A 1 252 ? 19.369 14.339 -16.568 1.00 89.31 252 HIS A N 1
ATOM 2005 C CA . HIS A 1 252 ? 19.999 15.509 -17.173 1.00 89.31 252 HIS A CA 1
ATOM 2006 C C . HIS A 1 252 ? 19.278 16.817 -16.814 1.00 89.31 252 HIS A C 1
ATOM 2008 O O . HIS A 1 252 ? 19.928 17.822 -16.523 1.00 89.31 252 HIS A O 1
ATOM 2014 N N . MET A 1 253 ? 17.943 16.797 -16.797 1.00 87.25 253 MET A N 1
ATOM 2015 C CA . MET A 1 253 ? 17.132 17.972 -16.480 1.00 87.25 253 MET A CA 1
ATOM 2016 C C . MET A 1 253 ? 17.124 18.333 -14.999 1.00 87.25 253 MET A C 1
ATOM 2018 O O . MET A 1 253 ? 16.887 19.495 -14.667 1.00 87.25 253 MET A O 1
ATOM 2022 N N . GLY A 1 254 ? 17.341 17.361 -14.109 1.00 89.94 254 GLY A N 1
ATOM 2023 C CA . GLY A 1 254 ? 17.120 17.555 -12.676 1.00 89.94 254 GLY A CA 1
ATOM 2024 C C . GLY A 1 254 ? 15.644 17.797 -12.342 1.00 89.94 254 GLY A C 1
ATOM 2025 O O . GLY A 1 254 ? 15.327 18.360 -11.297 1.00 89.94 254 GLY A O 1
ATOM 2026 N N . MET A 1 255 ? 14.732 17.433 -13.248 1.00 88.44 255 MET A N 1
ATOM 2027 C CA . MET A 1 255 ? 13.301 17.685 -13.123 1.00 88.44 255 MET A CA 1
ATOM 2028 C C . MET A 1 255 ? 12.479 16.593 -13.805 1.00 88.44 255 MET A C 1
ATOM 2030 O O . MET A 1 255 ? 12.902 16.028 -14.813 1.00 88.44 255 MET A O 1
ATOM 2034 N N . GLY A 1 256 ? 11.280 16.343 -13.286 1.00 88.50 256 GLY A N 1
ATOM 2035 C CA . GLY A 1 256 ? 10.346 15.358 -13.828 1.00 88.50 256 GLY A CA 1
ATOM 2036 C C . GLY A 1 256 ? 8.931 15.532 -13.280 1.00 88.50 256 GLY A C 1
ATOM 2037 O O . GLY A 1 256 ? 8.659 16.448 -12.516 1.00 88.50 256 GLY A O 1
ATOM 2038 N N . ALA A 1 257 ? 8.024 14.656 -13.682 1.00 87.75 257 ALA A N 1
ATOM 2039 C CA . ALA A 1 257 ? 6.696 14.448 -13.103 1.00 87.75 257 ALA A CA 1
ATOM 2040 C C . ALA A 1 257 ? 6.604 13.037 -12.494 1.00 87.75 257 ALA A C 1
ATOM 2042 O O . ALA A 1 257 ? 7.494 12.211 -12.743 1.00 87.75 257 ALA A O 1
ATOM 2043 N N . CYS A 1 258 ? 5.539 12.751 -11.741 1.00 87.69 258 CYS A N 1
ATOM 2044 C CA . CYS A 1 258 ? 5.314 11.469 -11.057 1.00 87.69 258 CYS A CA 1
ATOM 2045 C C . CYS A 1 258 ? 5.710 10.229 -11.890 1.00 87.69 258 CYS A C 1
ATOM 2047 O O . CYS A 1 258 ? 6.595 9.464 -11.500 1.00 87.69 258 CYS A O 1
ATOM 2049 N N . HIS A 1 259 ? 5.174 10.085 -13.105 1.00 86.81 259 HIS A N 1
ATOM 2050 C CA . HIS A 1 259 ? 5.440 8.944 -13.994 1.00 86.81 259 HIS A CA 1
ATOM 2051 C C . HIS A 1 259 ? 6.855 8.885 -14.570 1.00 86.81 259 HIS A C 1
ATOM 2053 O O . HIS A 1 259 ? 7.364 7.808 -14.877 1.00 86.81 259 HIS A O 1
ATOM 2059 N N . THR A 1 260 ? 7.525 10.023 -14.727 1.00 90.25 260 THR A N 1
ATOM 2060 C CA . THR A 1 260 ? 8.919 10.047 -15.202 1.00 90.25 260 THR A CA 1
ATOM 2061 C C . THR A 1 260 ? 9.903 9.719 -14.080 1.00 90.25 260 THR A C 1
ATOM 2063 O O . THR A 1 260 ? 10.932 9.096 -14.333 1.00 90.25 260 THR A O 1
ATOM 2066 N N . PHE A 1 261 ? 9.568 10.059 -12.830 1.00 94.50 261 PHE A N 1
ATOM 2067 C CA . PHE A 1 261 ? 10.348 9.649 -11.664 1.00 94.50 261 PHE A CA 1
ATOM 2068 C C . PHE A 1 261 ? 10.227 8.147 -11.396 1.00 94.50 261 PHE A C 1
ATOM 2070 O O . PHE A 1 261 ? 11.228 7.521 -11.054 1.00 94.50 261 PHE A O 1
ATOM 2077 N N . ALA A 1 262 ? 9.058 7.546 -11.638 1.00 94.75 262 ALA A N 1
ATOM 2078 C CA . ALA A 1 262 ? 8.907 6.091 -11.610 1.00 94.75 262 ALA A CA 1
ATOM 2079 C C . ALA A 1 262 ? 9.796 5.397 -12.660 1.00 94.75 262 ALA A C 1
ATOM 2081 O O . ALA A 1 262 ? 10.496 4.439 -12.341 1.00 94.75 262 ALA A O 1
ATOM 2082 N N . GLN A 1 263 ? 9.854 5.921 -13.891 1.00 94.06 263 GLN A N 1
ATOM 2083 C CA . GLN A 1 263 ? 10.760 5.404 -14.929 1.00 94.06 263 GLN A CA 1
ATOM 2084 C C . GLN A 1 263 ? 12.239 5.573 -14.546 1.00 94.06 263 GLN A C 1
ATOM 2086 O O . GLN A 1 263 ? 13.035 4.659 -14.754 1.00 94.06 263 GLN A O 1
ATOM 2091 N N . LEU A 1 264 ? 12.611 6.705 -13.937 1.00 95.81 264 LEU A N 1
ATOM 2092 C CA . LEU A 1 264 ? 13.958 6.918 -13.401 1.00 95.81 264 LEU A CA 1
ATOM 2093 C C . LEU A 1 264 ? 14.323 5.876 -12.334 1.00 95.81 264 LEU A C 1
ATOM 2095 O O . LEU A 1 264 ? 15.408 5.294 -12.392 1.00 95.81 264 LEU A O 1
ATOM 2099 N N . ALA A 1 265 ? 13.419 5.630 -11.385 1.00 96.81 265 ALA A N 1
ATOM 2100 C CA . ALA A 1 265 ? 13.599 4.609 -10.361 1.00 96.81 265 ALA A CA 1
ATOM 2101 C C . ALA A 1 265 ? 13.759 3.222 -10.995 1.00 96.81 265 ALA A C 1
ATOM 2103 O O . ALA A 1 265 ? 14.699 2.501 -10.666 1.00 96.81 265 ALA A O 1
ATOM 2104 N N . ALA A 1 266 ? 12.883 2.878 -11.945 1.00 96.44 266 ALA A N 1
ATOM 2105 C CA . ALA A 1 266 ? 12.882 1.573 -12.592 1.00 96.44 266 ALA A CA 1
ATOM 2106 C C . ALA A 1 266 ? 14.203 1.335 -13.321 1.00 96.44 266 ALA A C 1
ATOM 2108 O O . ALA A 1 266 ? 14.840 0.308 -13.108 1.00 96.44 266 ALA A O 1
ATOM 2109 N N . ASP A 1 267 ? 14.655 2.308 -14.118 1.00 96.81 267 ASP A N 1
ATOM 2110 C CA . ASP A 1 267 ? 15.935 2.210 -14.811 1.00 96.81 267 ASP A CA 1
ATOM 2111 C C . ASP A 1 267 ? 17.101 1.999 -13.847 1.00 96.81 267 ASP A C 1
ATOM 2113 O O . ASP A 1 267 ? 17.905 1.082 -14.024 1.00 96.81 267 ASP A O 1
ATOM 2117 N N . HIS A 1 268 ? 17.170 2.831 -12.808 1.00 97.25 268 HIS A N 1
ATOM 2118 C CA . HIS A 1 268 ? 18.258 2.794 -11.845 1.00 97.25 268 HIS A CA 1
ATOM 2119 C C . HIS A 1 268 ? 18.337 1.452 -11.111 1.00 97.25 268 HIS A C 1
ATOM 2121 O O . HIS A 1 268 ? 19.418 0.869 -11.014 1.00 97.25 268 HIS A O 1
ATOM 2127 N N . LEU A 1 269 ? 17.197 0.944 -10.638 1.00 96.69 269 LEU A N 1
ATOM 2128 C CA . LEU A 1 269 ? 17.131 -0.309 -9.896 1.00 96.69 269 LEU A CA 1
ATOM 2129 C C . LEU A 1 269 ? 17.385 -1.523 -10.791 1.00 96.69 269 LEU A C 1
ATOM 2131 O O . LEU A 1 269 ? 18.152 -2.400 -10.402 1.00 96.69 269 LEU A O 1
ATOM 2135 N N . LEU A 1 270 ? 16.829 -1.554 -12.006 1.00 95.44 270 LEU A N 1
ATOM 2136 C CA . LEU A 1 270 ? 17.098 -2.628 -12.968 1.00 95.44 270 LEU A CA 1
ATOM 2137 C C . LEU A 1 270 ? 18.596 -2.701 -13.300 1.00 95.44 270 LEU A C 1
ATOM 2139 O O . LEU A 1 270 ? 19.185 -3.776 -13.234 1.00 95.44 270 LEU A O 1
ATOM 2143 N N . VAL A 1 271 ? 19.251 -1.558 -13.544 1.00 96.06 271 VAL A N 1
ATOM 2144 C CA . VAL A 1 271 ? 20.708 -1.507 -13.764 1.00 96.06 271 VAL A CA 1
ATOM 2145 C C . VAL A 1 271 ? 21.491 -1.954 -12.522 1.00 96.06 271 VAL A C 1
ATOM 2147 O O . VAL A 1 271 ? 22.524 -2.614 -12.649 1.00 96.06 271 VAL A O 1
ATOM 2150 N N . ALA A 1 272 ? 21.040 -1.606 -11.314 1.00 95.56 272 ALA A N 1
ATOM 2151 C CA . ALA A 1 272 ? 21.683 -2.040 -10.074 1.00 95.56 272 ALA A CA 1
ATOM 2152 C C . ALA A 1 272 ? 21.578 -3.564 -9.869 1.00 95.56 272 ALA A C 1
ATOM 2154 O O . ALA A 1 272 ? 22.552 -4.185 -9.436 1.00 95.56 272 ALA A O 1
ATOM 2155 N N . ILE A 1 273 ? 20.444 -4.171 -10.231 1.00 93.75 273 ILE A N 1
ATOM 2156 C CA . ILE A 1 273 ? 20.239 -5.628 -10.226 1.00 93.75 273 ILE A CA 1
ATOM 2157 C C . ILE A 1 273 ? 21.131 -6.300 -11.278 1.00 93.75 273 ILE A C 1
ATOM 2159 O O . ILE A 1 273 ? 21.867 -7.229 -10.951 1.00 93.75 273 ILE A O 1
ATOM 2163 N N . GLU A 1 274 ? 21.141 -5.796 -12.517 1.00 93.69 274 GLU A N 1
ATOM 2164 C CA . GLU A 1 274 ? 21.985 -6.304 -13.614 1.00 93.69 274 GLU A CA 1
ATOM 2165 C C . GLU A 1 274 ? 23.483 -6.283 -13.248 1.00 93.69 274 GLU A C 1
ATOM 2167 O O . GLU A 1 274 ? 24.233 -7.196 -13.591 1.00 93.69 274 GLU A O 1
ATOM 2172 N N . LYS A 1 275 ? 23.923 -5.260 -12.502 1.00 94.75 275 LYS A N 1
ATOM 2173 C CA . LYS A 1 275 ? 25.303 -5.121 -12.004 1.00 94.75 275 LYS A CA 1
ATOM 2174 C C . LYS A 1 275 ? 25.590 -5.911 -10.721 1.00 94.75 275 LYS A C 1
ATOM 2176 O O . LYS A 1 275 ? 26.717 -5.868 -10.229 1.00 94.75 275 LYS A O 1
ATOM 2181 N N . GLY A 1 276 ? 24.599 -6.599 -10.155 1.00 90.44 276 GLY A N 1
ATOM 2182 C CA . GLY A 1 276 ? 24.729 -7.361 -8.911 1.00 90.44 276 GLY A CA 1
ATOM 2183 C C . GLY A 1 276 ? 24.918 -6.509 -7.649 1.00 90.44 276 GLY A C 1
ATOM 2184 O O . GLY A 1 276 ? 25.384 -7.030 -6.632 1.00 90.44 276 GLY A O 1
ATOM 2185 N N . LEU A 1 277 ? 24.586 -5.213 -7.708 1.00 90.75 277 LEU A N 1
ATOM 2186 C CA . LEU A 1 277 ? 24.594 -4.298 -6.558 1.00 90.75 277 LEU A CA 1
ATOM 2187 C C . LEU A 1 277 ? 23.367 -4.512 -5.660 1.00 90.75 277 LEU A C 1
ATOM 2189 O O . LEU A 1 277 ? 23.450 -4.328 -4.446 1.00 90.75 277 LEU A O 1
ATOM 2193 N N . LEU A 1 278 ? 22.254 -4.938 -6.258 1.00 91.94 278 LEU A N 1
ATOM 2194 C CA . LEU A 1 278 ? 21.054 -5.410 -5.573 1.00 91.94 278 LEU A CA 1
ATOM 2195 C C . LEU A 1 278 ? 20.827 -6.901 -5.867 1.00 91.94 278 LEU A C 1
ATOM 2197 O O . LEU A 1 278 ? 21.265 -7.388 -6.916 1.00 91.94 278 LEU A O 1
ATOM 2201 N N . PRO A 1 279 ? 20.177 -7.647 -4.955 1.00 88.00 279 PRO A N 1
ATOM 2202 C CA . PRO A 1 279 ? 19.715 -8.996 -5.261 1.00 88.00 279 PRO A CA 1
ATOM 2203 C C . PRO A 1 279 ? 18.686 -8.969 -6.408 1.00 88.00 279 PRO A C 1
ATOM 2205 O O . PRO A 1 279 ? 18.048 -7.938 -6.629 1.00 88.00 279 PRO A O 1
ATOM 2208 N N . PRO A 1 280 ? 18.493 -10.085 -7.135 1.00 88.81 280 PRO A N 1
ATOM 2209 C CA . PRO A 1 280 ? 17.390 -10.205 -8.080 1.00 88.81 280 PRO A CA 1
ATOM 2210 C C . PRO A 1 280 ? 16.057 -9.931 -7.382 1.00 88.81 280 PRO A C 1
ATOM 2212 O O . PRO A 1 280 ? 15.742 -10.584 -6.390 1.00 88.81 280 PRO A O 1
ATOM 2215 N N . ALA A 1 281 ? 15.297 -8.981 -7.915 1.00 88.19 281 ALA A N 1
ATOM 2216 C CA . ALA A 1 281 ? 14.000 -8.571 -7.398 1.00 88.19 281 ALA A CA 1
ATOM 2217 C C . ALA A 1 281 ? 13.027 -8.373 -8.561 1.00 88.19 281 ALA A C 1
ATOM 2219 O O . ALA A 1 281 ? 13.427 -8.000 -9.669 1.00 88.19 281 ALA A O 1
ATOM 2220 N N . HIS A 1 282 ? 11.747 -8.625 -8.309 1.00 89.88 282 HIS A N 1
ATOM 2221 C CA . HIS A 1 282 ? 10.690 -8.313 -9.265 1.00 89.88 282 HIS A CA 1
ATOM 2222 C C . HIS A 1 282 ? 10.361 -6.823 -9.172 1.00 89.88 282 HIS A C 1
ATOM 2224 O O . HIS A 1 282 ? 10.045 -6.343 -8.088 1.00 89.88 282 HIS A O 1
ATOM 2230 N N . ILE A 1 283 ? 10.423 -6.094 -10.288 1.00 93.75 283 ILE A N 1
ATOM 2231 C CA . ILE A 1 283 ? 10.000 -4.695 -10.365 1.00 93.75 283 ILE A CA 1
ATOM 2232 C C . ILE A 1 283 ? 8.748 -4.596 -11.240 1.00 93.75 283 ILE A C 1
ATOM 2234 O O . ILE A 1 283 ? 8.817 -4.813 -12.453 1.00 93.75 283 ILE A O 1
ATOM 2238 N N . LYS A 1 284 ? 7.627 -4.202 -10.631 1.00 94.00 284 LYS A N 1
ATOM 2239 C CA . LYS A 1 284 ? 6.429 -3.745 -11.344 1.00 94.00 284 LYS A CA 1
ATOM 2240 C C . LYS A 1 284 ? 6.338 -2.228 -11.265 1.00 94.00 284 LYS A C 1
ATOM 2242 O O . LYS A 1 284 ? 6.559 -1.656 -10.207 1.00 94.00 284 LYS A O 1
ATOM 2247 N N . MET A 1 285 ? 6.001 -1.571 -12.366 1.00 93.31 285 MET A N 1
ATOM 2248 C CA . MET A 1 285 ? 5.564 -0.175 -12.366 1.00 93.31 285 MET A CA 1
ATOM 2249 C C . MET A 1 285 ? 4.047 -0.175 -12.411 1.00 93.31 285 MET A C 1
ATOM 2251 O O . MET A 1 285 ? 3.452 -0.826 -13.273 1.00 93.31 285 MET A O 1
ATOM 2255 N N . VAL A 1 286 ? 3.428 0.539 -11.483 1.00 90.94 286 VAL A N 1
ATOM 2256 C CA . VAL A 1 286 ? 1.975 0.622 -11.370 1.00 90.94 286 VAL A CA 1
ATOM 2257 C C . VAL A 1 286 ? 1.539 2.070 -11.412 1.00 90.94 286 VAL A C 1
ATOM 2259 O O . VAL A 1 286 ? 2.262 2.959 -10.961 1.00 90.94 286 VAL A O 1
ATOM 2262 N N . SER A 1 287 ? 0.349 2.309 -11.951 1.00 87.31 287 SER A N 1
ATOM 2263 C CA . SER A 1 287 ? -0.283 3.616 -11.923 1.00 87.31 287 SER A CA 1
ATOM 2264 C C . SER A 1 287 ? -1.668 3.540 -11.303 1.00 87.31 287 SER A C 1
ATOM 2266 O O . SER A 1 287 ? -2.478 2.691 -11.672 1.00 87.31 287 SER A O 1
ATOM 2268 N N . HIS A 1 288 ? -1.928 4.451 -10.372 1.00 81.12 288 HIS A N 1
ATOM 2269 C CA . HIS A 1 288 ? -3.251 4.706 -9.827 1.00 81.12 288 HIS A CA 1
ATOM 2270 C C . HIS A 1 288 ? -4.139 5.363 -10.887 1.00 81.12 288 HIS A C 1
ATOM 2272 O O . HIS A 1 288 ? -3.728 6.350 -11.506 1.00 81.12 288 HIS A O 1
ATOM 2278 N N . GLN A 1 289 ? -5.352 4.844 -11.079 1.00 68.62 289 GLN A N 1
ATOM 2279 C CA . GLN A 1 289 ? -6.364 5.445 -11.946 1.00 68.62 289 GLN A CA 1
ATOM 2280 C C . GLN A 1 289 ? -7.564 5.918 -11.120 1.00 68.62 289 GLN A C 1
ATOM 2282 O O . GLN A 1 289 ? -8.358 5.102 -10.669 1.00 68.62 289 GLN A O 1
ATOM 2287 N N . ASN A 1 290 ? -7.707 7.237 -10.965 1.00 59.66 290 ASN A N 1
ATOM 2288 C CA . ASN A 1 290 ? -8.934 7.903 -10.514 1.00 59.66 290 ASN A CA 1
ATOM 2289 C C . ASN A 1 290 ? -9.068 9.291 -11.162 1.00 59.66 290 ASN A C 1
ATOM 2291 O O . ASN A 1 290 ? -8.104 9.856 -11.691 1.00 59.66 290 ASN A O 1
ATOM 2295 N N . ASP A 1 291 ? -10.263 9.873 -11.036 1.00 44.97 291 ASP A N 1
ATOM 2296 C CA . ASP A 1 291 ? -10.651 11.191 -11.562 1.00 44.97 291 ASP A CA 1
ATOM 2297 C C . ASP A 1 291 ? -9.779 12.367 -11.062 1.00 44.97 291 ASP A C 1
ATOM 2299 O O . ASP A 1 291 ? -9.752 13.434 -11.678 1.00 44.97 291 ASP A O 1
ATOM 2303 N N . LEU A 1 292 ? -9.032 12.182 -9.966 1.00 40.81 292 LEU A N 1
ATOM 2304 C CA . LEU A 1 292 ? -8.148 13.192 -9.363 1.00 40.81 292 LEU A CA 1
ATOM 2305 C C . LEU A 1 292 ? -6.780 13.319 -10.067 1.00 40.81 292 LEU A C 1
ATOM 2307 O O . LEU A 1 292 ? -6.070 14.308 -9.866 1.00 40.81 292 LEU A O 1
ATOM 2311 N N . GLY A 1 293 ? -6.422 12.363 -10.932 1.00 54.41 293 GLY A N 1
ATOM 2312 C CA . GLY A 1 293 ? -5.142 12.299 -11.641 1.00 54.41 293 GLY A CA 1
ATOM 2313 C C . GLY A 1 293 ? -4.429 10.958 -11.448 1.00 54.41 293 GLY A C 1
ATOM 2314 O O . GLY A 1 293 ? -4.683 10.237 -10.490 1.00 54.41 293 GLY A O 1
ATOM 2315 N N . SER A 1 294 ? -3.531 10.618 -12.375 1.00 72.50 294 SER A N 1
ATOM 2316 C CA . SER A 1 294 ? -2.741 9.386 -12.307 1.00 72.50 294 SER A CA 1
ATOM 2317 C C . SER A 1 294 ? -1.425 9.618 -11.569 1.00 72.50 294 SER A C 1
ATOM 2319 O O . SER A 1 294 ? -0.643 10.468 -11.997 1.00 72.50 294 SER A O 1
ATOM 2321 N N . HIS A 1 295 ? -1.148 8.831 -10.531 1.00 86.50 295 HIS A N 1
ATOM 2322 C CA . HIS A 1 295 ? 0.184 8.726 -9.922 1.00 86.50 295 HIS A CA 1
ATOM 2323 C C . HIS A 1 295 ? 0.834 7.410 -10.343 1.00 86.50 295 HIS A C 1
ATOM 2325 O O . HIS A 1 295 ? 0.126 6.442 -10.611 1.00 86.50 295 HIS A O 1
ATOM 2331 N N . THR A 1 296 ? 2.158 7.363 -10.468 1.00 90.81 296 THR A N 1
ATOM 2332 C CA . THR A 1 296 ? 2.899 6.158 -10.876 1.00 90.81 296 THR A CA 1
ATOM 2333 C C . THR A 1 296 ? 4.092 5.952 -9.957 1.00 90.81 296 THR A C 1
ATOM 2335 O O . THR A 1 296 ? 4.833 6.895 -9.687 1.00 90.81 296 THR A O 1
ATOM 2338 N N . TYR A 1 297 ? 4.304 4.714 -9.531 1.00 94.94 297 TYR A N 1
ATOM 2339 C CA . TYR A 1 297 ? 5.410 4.298 -8.669 1.00 94.94 297 TYR A CA 1
ATOM 2340 C C . TYR A 1 297 ? 5.745 2.826 -8.934 1.00 94.94 297 TYR A C 1
ATOM 2342 O O . TYR A 1 297 ? 5.149 2.191 -9.810 1.00 94.94 297 TYR A O 1
ATOM 2350 N N . LEU A 1 298 ? 6.736 2.283 -8.226 1.00 97.06 298 LEU A N 1
ATOM 2351 C CA . LEU A 1 298 ? 7.121 0.880 -8.364 1.00 97.06 298 LEU A CA 1
ATOM 2352 C C . LEU A 1 298 ? 6.659 0.044 -7.180 1.00 97.06 298 LEU A C 1
ATOM 2354 O O . LEU A 1 298 ? 6.668 0.509 -6.043 1.00 97.06 298 LEU A O 1
ATOM 2358 N N . LEU A 1 299 ? 6.356 -1.216 -7.458 1.00 96.12 299 LEU A N 1
ATOM 2359 C CA . LEU A 1 299 ? 6.239 -2.280 -6.476 1.00 96.12 299 LEU A CA 1
ATOM 2360 C C . LEU A 1 299 ? 7.431 -3.220 -6.650 1.00 96.12 299 LEU A C 1
ATOM 2362 O O . LEU A 1 299 ? 7.653 -3.759 -7.738 1.00 96.12 299 LEU A O 1
ATOM 2366 N N . LEU A 1 300 ? 8.196 -3.405 -5.580 1.00 94.56 300 LEU A N 1
ATOM 2367 C CA . LEU A 1 300 ? 9.299 -4.357 -5.516 1.00 94.56 300 LEU A CA 1
ATOM 2368 C C . LEU A 1 300 ? 8.856 -5.629 -4.798 1.00 94.56 300 LEU A C 1
ATOM 2370 O O . LEU A 1 300 ? 8.170 -5.566 -3.777 1.00 94.56 300 LEU A O 1
ATOM 2374 N N . ASP A 1 301 ? 9.274 -6.771 -5.341 1.00 86.94 301 ASP A N 1
ATOM 2375 C CA . ASP A 1 301 ? 8.979 -8.126 -4.851 1.00 86.94 301 ASP A CA 1
ATOM 2376 C C . ASP A 1 301 ? 7.476 -8.475 -4.800 1.00 86.94 301 ASP A C 1
ATOM 2378 O O . ASP A 1 301 ? 7.071 -9.499 -4.245 1.00 86.94 301 ASP A O 1
ATOM 2382 N N . HIS A 1 302 ? 6.639 -7.676 -5.470 1.00 88.19 302 HIS A N 1
ATOM 2383 C CA . HIS A 1 302 ? 5.226 -7.969 -5.672 1.00 88.19 302 HIS A CA 1
ATOM 2384 C C . HIS A 1 302 ? 5.038 -8.996 -6.798 1.00 88.19 302 HIS A C 1
ATOM 2386 O O . HIS A 1 302 ? 4.962 -8.655 -7.979 1.00 88.19 302 HIS A O 1
ATOM 2392 N N . ASN A 1 303 ? 4.941 -10.272 -6.428 1.00 79.25 303 ASN A N 1
ATOM 2393 C CA . ASN A 1 303 ? 4.864 -11.388 -7.379 1.00 79.25 303 ASN A CA 1
ATOM 2394 C C . ASN A 1 303 ? 3.438 -11.763 -7.817 1.00 79.25 303 ASN A C 1
ATOM 2396 O O . ASN A 1 303 ? 3.273 -12.671 -8.628 1.00 79.25 303 ASN A O 1
ATOM 2400 N N . SER A 1 304 ? 2.416 -11.082 -7.295 1.00 77.00 304 SER A N 1
ATOM 2401 C CA . SER A 1 304 ? 1.017 -11.293 -7.679 1.00 77.00 304 SER A CA 1
ATOM 2402 C C . SER A 1 304 ? 0.619 -10.391 -8.851 1.00 77.00 304 SER A C 1
ATOM 2404 O O . SER A 1 304 ? 1.181 -9.309 -9.028 1.00 77.00 304 SER A O 1
ATOM 2406 N N . ASP A 1 305 ? -0.363 -10.803 -9.647 1.00 71.06 305 ASP A N 1
ATOM 2407 C CA . ASP A 1 305 ? -1.056 -9.910 -10.592 1.00 71.06 305 ASP A CA 1
ATOM 2408 C C . ASP A 1 305 ? -2.224 -9.166 -9.929 1.00 71.06 305 ASP A C 1
ATOM 2410 O O . ASP A 1 305 ? -2.720 -8.178 -10.466 1.00 71.06 305 ASP A O 1
ATOM 2414 N N . ASP A 1 306 ? -2.639 -9.616 -8.743 1.00 77.44 306 ASP A N 1
ATOM 2415 C CA . ASP A 1 306 ? -3.589 -8.906 -7.895 1.00 77.44 306 ASP A CA 1
ATOM 2416 C C . ASP A 1 306 ? -2.889 -7.734 -7.204 1.00 77.44 306 ASP A C 1
ATOM 2418 O O . ASP A 1 306 ? -2.105 -7.940 -6.284 1.00 77.44 306 ASP A O 1
ATOM 2422 N N . LEU A 1 307 ? -3.170 -6.516 -7.667 1.00 82.31 307 LEU A N 1
ATOM 2423 C CA . LEU A 1 307 ? -2.617 -5.274 -7.121 1.00 82.31 307 LEU A CA 1
ATOM 2424 C C . LEU A 1 307 ? -3.417 -4.727 -5.925 1.00 82.31 307 LEU A C 1
ATOM 2426 O O . LEU A 1 307 ? -3.206 -3.581 -5.535 1.00 82.31 307 LEU A O 1
ATOM 2430 N N . THR A 1 308 ? -4.363 -5.494 -5.371 1.00 78.94 308 THR A N 1
ATOM 2431 C CA . THR A 1 308 ? -5.123 -5.083 -4.177 1.00 78.94 308 THR A CA 1
ATOM 2432 C C . THR A 1 308 ? -4.420 -5.438 -2.868 1.00 78.94 308 THR A C 1
ATOM 2434 O O . THR A 1 308 ? -4.679 -4.797 -1.851 1.00 78.94 308 THR A O 1
ATOM 2437 N N . ASP A 1 309 ? -3.504 -6.413 -2.883 1.00 81.56 309 ASP A N 1
ATOM 2438 C CA . ASP A 1 309 ? -2.707 -6.801 -1.719 1.00 81.56 309 ASP A CA 1
ATOM 2439 C C . ASP A 1 309 ? -1.251 -6.348 -1.865 1.00 81.56 309 ASP A C 1
ATOM 2441 O O . ASP A 1 309 ? -0.422 -6.994 -2.501 1.00 81.56 309 ASP A O 1
ATOM 2445 N N . LEU A 1 310 ? -0.930 -5.238 -1.206 1.00 85.75 310 LEU A N 1
ATOM 2446 C CA . LEU A 1 310 ? 0.418 -4.670 -1.171 1.00 85.75 310 LEU A CA 1
ATOM 2447 C C . LEU A 1 310 ? 1.165 -4.997 0.134 1.00 85.75 310 LEU A C 1
ATOM 2449 O O . LEU A 1 310 ? 2.219 -4.423 0.410 1.00 85.75 310 LEU A O 1
ATOM 2453 N N . SER A 1 311 ? 0.635 -5.904 0.962 1.00 79.94 311 SER A N 1
ATOM 2454 C CA . SER A 1 311 ? 1.071 -6.090 2.354 1.00 79.94 311 SER A CA 1
ATOM 2455 C C . SER A 1 311 ? 2.492 -6.634 2.527 1.00 79.94 311 SER A C 1
ATOM 2457 O O . SER A 1 311 ? 3.047 -6.519 3.617 1.00 79.94 311 SER A O 1
ATOM 2459 N N . GLN A 1 312 ? 3.087 -7.228 1.489 1.00 83.62 312 GLN A N 1
ATOM 2460 C CA . GLN A 1 312 ? 4.438 -7.812 1.511 1.00 83.62 312 GLN A CA 1
ATOM 2461 C C . GLN A 1 312 ? 5.333 -7.271 0.386 1.00 83.62 312 GLN A C 1
ATOM 2463 O O . GLN A 1 312 ? 6.279 -7.936 -0.034 1.00 83.62 312 GLN A O 1
ATOM 2468 N N . CYS A 1 313 ? 5.035 -6.076 -0.128 1.00 90.31 313 CYS A N 1
ATOM 2469 C CA . CYS A 1 313 ? 5.848 -5.427 -1.153 1.00 90.31 313 CYS A CA 1
ATOM 2470 C C . CYS A 1 313 ? 6.473 -4.127 -0.641 1.00 90.31 313 CYS A C 1
ATOM 2472 O O . CYS A 1 313 ? 5.975 -3.501 0.298 1.00 90.31 313 CYS A O 1
ATOM 2474 N N . THR A 1 314 ? 7.567 -3.715 -1.279 1.00 94.75 314 THR A N 1
ATOM 2475 C CA . THR A 1 314 ? 8.156 -2.392 -1.050 1.00 94.75 314 THR A CA 1
ATOM 2476 C C . THR A 1 314 ? 7.681 -1.444 -2.141 1.00 94.75 314 THR A C 1
ATOM 2478 O O . THR A 1 314 ? 7.902 -1.696 -3.327 1.00 94.75 314 THR A O 1
ATOM 2481 N N . ILE A 1 315 ? 7.063 -0.336 -1.748 1.00 96.06 315 ILE A N 1
ATOM 2482 C CA . ILE A 1 315 ? 6.687 0.746 -2.655 1.00 96.06 315 ILE A CA 1
ATOM 2483 C C . ILE A 1 315 ? 7.922 1.611 -2.891 1.00 96.06 315 ILE A C 1
ATOM 2485 O O . ILE A 1 315 ? 8.525 2.100 -1.936 1.00 96.06 315 ILE A O 1
ATOM 2489 N N . VAL A 1 316 ? 8.303 1.819 -4.150 1.00 97.31 316 VAL A N 1
ATOM 2490 C CA . VAL A 1 316 ? 9.365 2.763 -4.511 1.00 97.31 316 VAL A CA 1
ATOM 2491 C C . VAL A 1 316 ? 8.787 3.955 -5.254 1.00 97.31 316 VAL A C 1
ATOM 2493 O O . VAL A 1 316 ? 8.324 3.835 -6.389 1.00 97.31 316 VAL A O 1
ATOM 2496 N N . ASP A 1 317 ? 8.869 5.121 -4.624 1.00 96.44 317 ASP A N 1
ATOM 2497 C CA . ASP A 1 317 ? 8.304 6.369 -5.116 1.00 96.44 317 ASP A CA 1
ATOM 2498 C C . ASP A 1 317 ? 9.287 7.533 -4.929 1.00 96.44 317 ASP A C 1
ATOM 2500 O O . ASP A 1 317 ? 9.404 8.149 -3.868 1.00 96.44 317 ASP A O 1
ATOM 2504 N N . LEU A 1 318 ? 10.009 7.852 -6.003 1.00 95.75 318 LEU A N 1
ATOM 2505 C CA . LEU A 1 318 ? 10.927 8.988 -6.022 1.00 95.75 318 LEU A CA 1
ATOM 2506 C C . LEU A 1 318 ? 10.197 10.333 -6.059 1.00 95.75 318 LEU A C 1
ATOM 2508 O O . LEU A 1 318 ? 10.762 11.335 -5.623 1.00 95.75 318 LEU A O 1
ATOM 2512 N N . TRP A 1 319 ? 8.958 10.379 -6.553 1.00 95.00 319 TRP A N 1
ATOM 2513 C CA . TRP A 1 319 ? 8.188 11.617 -6.584 1.00 95.00 319 TRP A CA 1
ATOM 2514 C C . TRP A 1 319 ? 7.833 12.065 -5.167 1.00 95.00 319 TRP A C 1
ATOM 2516 O O . TRP A 1 319 ? 8.036 13.234 -4.857 1.00 95.00 319 TRP A O 1
ATOM 2526 N N . ALA A 1 320 ? 7.470 11.143 -4.269 1.00 95.25 320 ALA A N 1
ATOM 2527 C CA . ALA A 1 320 ? 7.282 11.443 -2.845 1.00 95.25 320 ALA A CA 1
ATOM 2528 C C . ALA A 1 320 ? 8.495 12.169 -2.223 1.00 95.25 320 ALA A C 1
ATOM 2530 O O . ALA A 1 320 ? 8.347 13.154 -1.496 1.00 95.25 320 ALA A O 1
ATOM 2531 N N . VAL A 1 321 ? 9.716 11.741 -2.567 1.00 95.19 321 VAL A N 1
ATOM 2532 C CA . VAL A 1 321 ? 10.963 12.375 -2.099 1.00 95.19 321 VAL A CA 1
ATOM 2533 C C . VAL A 1 321 ? 11.102 13.800 -2.640 1.00 95.19 321 VAL A C 1
ATOM 2535 O O . VAL A 1 321 ? 11.463 14.711 -1.893 1.00 95.19 321 VAL A O 1
ATOM 2538 N N . VAL A 1 322 ? 10.797 14.011 -3.925 1.00 94.19 322 VAL A N 1
ATOM 2539 C CA . VAL A 1 322 ? 10.793 15.348 -4.551 1.00 94.19 322 VAL A CA 1
ATOM 2540 C C . VAL A 1 322 ? 9.736 16.256 -3.923 1.00 94.19 322 VAL A C 1
ATOM 2542 O O . VAL A 1 322 ? 9.973 17.452 -3.761 1.00 94.19 322 VAL A O 1
ATOM 2545 N N . MET A 1 323 ? 8.603 15.683 -3.520 1.00 94.25 323 MET A N 1
ATOM 2546 C CA . MET A 1 323 ? 7.504 16.366 -2.838 1.00 94.25 323 MET A CA 1
ATOM 2547 C C . MET A 1 323 ? 7.780 16.624 -1.345 1.00 94.25 323 MET A C 1
ATOM 2549 O O . MET A 1 323 ? 6.940 17.204 -0.661 1.00 94.25 323 MET A O 1
ATOM 2553 N N . GLY A 1 324 ? 8.964 16.262 -0.839 1.00 92.31 324 GLY A N 1
ATOM 2554 C CA . GLY A 1 324 ? 9.458 16.643 0.489 1.00 92.31 324 GLY A CA 1
ATOM 2555 C C . GLY A 1 324 ? 9.681 15.478 1.453 1.00 92.31 324 GLY A C 1
ATOM 2556 O O . GLY A 1 324 ? 10.511 15.608 2.351 1.00 92.31 324 GLY A O 1
ATOM 2557 N N . TYR A 1 325 ? 9.068 14.312 1.215 1.00 91.56 325 TYR A N 1
ATOM 2558 C CA . TYR A 1 325 ? 9.080 13.134 2.102 1.00 91.56 325 TYR A CA 1
ATOM 2559 C C . TYR A 1 325 ? 10.432 12.391 2.115 1.00 91.56 325 TYR A C 1
ATOM 2561 O O . TYR A 1 325 ? 10.573 11.236 1.724 1.00 91.56 325 TYR A O 1
ATOM 2569 N N . THR A 1 326 ? 11.476 13.091 2.551 1.00 81.00 326 THR A N 1
ATOM 2570 C CA . THR A 1 326 ? 12.884 12.665 2.516 1.00 81.00 326 THR A CA 1
ATOM 2571 C C . THR A 1 326 ? 13.298 11.843 3.733 1.00 81.00 326 THR A C 1
ATOM 2573 O O . THR A 1 326 ? 14.309 11.147 3.685 1.00 81.00 326 THR A O 1
ATOM 2576 N N . LYS A 1 327 ? 12.540 11.923 4.832 1.00 72.88 327 LYS A N 1
ATOM 2577 C CA . LYS A 1 327 ? 12.868 11.267 6.109 1.00 72.88 327 LYS A CA 1
ATOM 2578 C C . LYS A 1 327 ? 12.353 9.828 6.197 1.00 72.88 327 LYS A C 1
ATOM 2580 O O . LYS A 1 327 ? 12.795 9.086 7.066 1.00 72.88 327 LYS A O 1
ATOM 2585 N N . GLN A 1 328 ? 11.438 9.434 5.313 1.00 69.81 328 GLN A N 1
ATOM 2586 C CA . GLN A 1 328 ? 10.815 8.112 5.294 1.00 69.81 328 GLN A CA 1
ATOM 2587 C C . GLN A 1 328 ? 11.444 7.220 4.201 1.00 69.81 328 GLN A C 1
ATOM 2589 O O . GLN A 1 328 ? 10.854 7.012 3.151 1.00 69.81 328 GLN A O 1
ATOM 2594 N N . GLY A 1 329 ? 12.667 6.720 4.417 1.00 66.81 329 GLY A N 1
ATOM 2595 C CA . GLY A 1 329 ? 13.260 5.670 3.561 1.00 66.81 329 GLY A CA 1
ATOM 2596 C C . GLY A 1 329 ? 13.778 6.116 2.184 1.00 66.81 329 GLY A C 1
ATOM 2597 O O . GLY A 1 329 ? 13.996 5.281 1.312 1.00 66.81 329 GLY A O 1
ATOM 2598 N N . TYR A 1 330 ? 13.982 7.423 1.960 1.00 81.12 330 TYR A N 1
ATOM 2599 C CA . TYR A 1 330 ? 14.535 7.991 0.713 1.00 81.12 330 TYR A CA 1
ATOM 2600 C C . TYR A 1 330 ? 13.882 7.469 -0.580 1.00 81.12 330 TYR A C 1
ATOM 2602 O O . TYR A 1 330 ? 14.542 7.328 -1.611 1.00 81.12 330 TYR A O 1
ATOM 2610 N N . GLY A 1 331 ? 12.575 7.217 -0.531 1.00 89.88 331 GLY A N 1
ATOM 2611 C CA . GLY A 1 331 ? 11.804 6.738 -1.672 1.00 89.88 331 GLY A CA 1
ATOM 2612 C C . GLY A 1 331 ? 11.439 5.262 -1.605 1.00 89.88 331 GLY A C 1
ATOM 2613 O O . GLY A 1 331 ? 10.705 4.832 -2.480 1.00 89.88 331 GLY A O 1
ATOM 2614 N N . ALA A 1 332 ? 11.908 4.500 -0.611 1.00 94.69 332 ALA A N 1
ATOM 2615 C CA . ALA A 1 332 ? 11.431 3.151 -0.311 1.00 94.69 332 ALA A CA 1
ATOM 2616 C C . ALA A 1 332 ? 10.470 3.172 0.888 1.00 94.69 332 ALA A C 1
ATOM 2618 O O . ALA A 1 332 ? 10.817 3.628 1.979 1.00 94.69 332 ALA A O 1
ATOM 2619 N N . PHE A 1 333 ? 9.268 2.641 0.691 1.00 94.00 333 PHE A N 1
ATOM 2620 C CA . PHE A 1 333 ? 8.177 2.681 1.656 1.00 94.00 333 PHE A CA 1
ATOM 2621 C C . PHE A 1 333 ? 7.541 1.301 1.832 1.00 94.00 333 PHE A C 1
ATOM 2623 O O . PHE A 1 333 ? 7.513 0.475 0.920 1.00 94.00 333 PHE A O 1
ATOM 2630 N N . LEU A 1 334 ? 6.994 1.078 3.019 1.00 92.31 334 LEU A N 1
ATOM 2631 C CA . LEU A 1 334 ? 5.970 0.079 3.286 1.00 92.31 334 LEU A CA 1
ATOM 2632 C C . LEU A 1 334 ? 4.602 0.766 3.247 1.00 92.31 334 LEU A C 1
ATOM 2634 O O . LEU A 1 334 ? 4.505 1.981 3.413 1.00 92.31 334 LEU A O 1
ATOM 2638 N N . MET A 1 335 ? 3.526 -0.011 3.135 1.00 89.00 335 MET A N 1
ATOM 2639 C CA . MET A 1 335 ? 2.162 0.528 3.245 1.00 89.00 335 MET A CA 1
ATOM 2640 C C . MET A 1 335 ? 1.954 1.368 4.517 1.00 89.00 335 MET A C 1
ATOM 2642 O O . MET A 1 335 ? 1.290 2.395 4.479 1.00 89.00 335 MET A O 1
ATOM 2646 N N . SER A 1 336 ? 2.581 0.979 5.633 1.00 86.00 336 SER A N 1
ATOM 2647 C CA . SER A 1 336 ? 2.461 1.646 6.939 1.00 86.00 336 SER A CA 1
ATOM 2648 C C . SER A 1 336 ? 3.142 3.017 7.043 1.00 86.00 336 SER A C 1
ATOM 2650 O O . SER A 1 336 ? 2.988 3.698 8.061 1.00 86.00 336 SER A O 1
ATOM 2652 N N . ASN A 1 337 ? 3.961 3.407 6.063 1.00 88.19 337 ASN A N 1
ATOM 2653 C CA . ASN A 1 337 ? 4.677 4.685 6.075 1.00 88.19 337 ASN A CA 1
ATOM 2654 C C . ASN A 1 337 ? 4.677 5.410 4.725 1.00 88.19 337 ASN A C 1
ATOM 2656 O O . ASN A 1 337 ? 5.378 6.415 4.578 1.00 88.19 337 ASN A O 1
ATOM 2660 N N . TYR A 1 338 ? 3.915 4.908 3.754 1.00 92.06 338 TYR A N 1
ATOM 2661 C CA . TYR A 1 338 ? 3.768 5.545 2.458 1.00 92.06 338 TYR A CA 1
ATOM 2662 C C . TYR A 1 338 ? 2.923 6.823 2.600 1.00 92.06 338 TYR A C 1
ATOM 2664 O O . TYR A 1 338 ? 1.829 6.765 3.159 1.00 92.06 338 TYR A O 1
ATOM 2672 N N . PRO A 1 339 ? 3.395 7.990 2.120 1.00 90.06 339 PRO A N 1
ATOM 2673 C CA . PRO A 1 339 ? 2.715 9.264 2.360 1.00 90.06 339 PRO A CA 1
ATOM 2674 C C . PRO A 1 339 ? 1.401 9.448 1.593 1.00 90.06 339 PRO A C 1
ATOM 2676 O O . PRO A 1 339 ? 0.669 10.389 1.892 1.00 90.06 339 PRO A O 1
ATOM 2679 N N . TYR A 1 340 ? 1.100 8.584 0.617 1.00 88.88 340 TYR A N 1
ATOM 2680 C CA . TYR A 1 340 ? -0.084 8.692 -0.240 1.00 88.88 340 TYR A CA 1
ATOM 2681 C C . TYR A 1 340 ? -0.951 7.422 -0.168 1.00 88.88 340 TYR A C 1
ATOM 2683 O O . TYR A 1 340 ? -1.086 6.722 -1.175 1.00 88.88 340 TYR A O 1
ATOM 2691 N N . PRO A 1 341 ? -1.537 7.090 1.000 1.00 83.06 341 PRO A N 1
ATOM 2692 C CA . PRO A 1 341 ? -2.302 5.854 1.182 1.00 83.06 341 PRO A CA 1
ATOM 2693 C C . PRO A 1 341 ? -3.454 5.720 0.175 1.00 83.06 341 PRO A C 1
ATOM 2695 O O . PRO A 1 341 ? -3.642 4.647 -0.394 1.00 83.06 341 PRO A O 1
ATOM 2698 N N . ASP A 1 342 ? -4.134 6.812 -0.174 1.00 79.38 342 ASP A N 1
ATOM 2699 C CA . ASP A 1 342 ? -5.235 6.798 -1.152 1.00 79.38 342 ASP A CA 1
ATOM 2700 C C . ASP A 1 342 ? -4.791 6.388 -2.569 1.00 79.38 342 ASP A C 1
ATOM 2702 O O . ASP A 1 342 ? -5.586 5.891 -3.367 1.00 79.38 342 ASP A O 1
ATOM 2706 N N . MET A 1 343 ? -3.500 6.542 -2.884 1.00 85.62 343 MET A N 1
ATOM 2707 C CA . MET A 1 343 ? -2.910 6.177 -4.178 1.00 85.62 343 MET A CA 1
ATOM 2708 C C . MET A 1 343 ? -2.421 4.722 -4.222 1.00 85.62 343 MET A C 1
ATOM 2710 O O . MET A 1 343 ? -1.747 4.327 -5.174 1.00 85.62 343 MET A O 1
ATOM 2714 N N . THR A 1 344 ? -2.745 3.915 -3.209 1.00 85.25 344 THR A N 1
ATOM 2715 C CA . THR A 1 344 ? -2.412 2.477 -3.136 1.00 85.25 344 THR A CA 1
ATOM 2716 C C . THR A 1 344 ? -3.533 1.561 -3.626 1.00 85.25 344 THR A C 1
ATOM 2718 O O . THR A 1 344 ? -3.380 0.345 -3.667 1.00 85.25 344 THR A O 1
ATOM 2721 N N . THR A 1 345 ? -4.653 2.142 -4.053 1.00 80.06 345 THR A N 1
ATOM 2722 C CA . THR A 1 345 ? -5.817 1.428 -4.594 1.00 80.06 345 THR A CA 1
ATOM 2723 C C . THR A 1 345 ? -5.997 1.725 -6.085 1.00 80.06 345 THR A C 1
ATOM 2725 O O . THR A 1 345 ? -5.305 2.582 -6.634 1.00 80.06 345 THR A O 1
ATOM 2728 N N . ASN A 1 346 ? -6.904 1.021 -6.775 1.00 79.69 346 ASN A N 1
ATOM 2729 C CA . ASN A 1 346 ? -7.206 1.231 -8.205 1.00 79.69 346 ASN A CA 1
ATOM 2730 C C . ASN A 1 346 ? -5.956 1.234 -9.104 1.00 79.69 346 ASN A C 1
ATOM 2732 O O . ASN A 1 346 ? -5.784 2.088 -9.978 1.00 79.69 346 ASN A O 1
ATOM 2736 N N . LEU A 1 347 ? -5.051 0.293 -8.841 1.00 82.25 347 LEU A N 1
ATOM 2737 C CA . LEU A 1 347 ? -3.766 0.211 -9.517 1.00 82.25 347 LEU A CA 1
ATOM 2738 C C . LEU A 1 347 ? -3.866 -0.577 -10.818 1.00 82.25 347 LEU A C 1
ATOM 2740 O O . LEU A 1 347 ? -4.529 -1.610 -10.897 1.00 82.25 347 LEU A O 1
ATOM 2744 N N . VAL A 1 348 ? -3.133 -0.108 -11.821 1.00 84.31 348 VAL A N 1
ATOM 2745 C CA . VAL A 1 348 ? -2.930 -0.793 -13.098 1.00 84.31 348 VAL A CA 1
ATOM 2746 C C . VAL A 1 348 ? -1.435 -0.978 -13.322 1.00 84.31 348 VAL A C 1
ATOM 2748 O O . VAL A 1 348 ? -0.664 -0.029 -13.191 1.00 84.31 348 VAL A O 1
ATOM 2751 N N . CYS A 1 349 ? -1.014 -2.192 -13.676 1.00 85.44 349 CYS A N 1
ATOM 2752 C CA . CYS A 1 349 ? 0.377 -2.475 -14.024 1.00 85.44 349 CYS A CA 1
ATOM 2753 C C . CYS A 1 349 ? 0.703 -1.906 -15.413 1.00 85.44 349 CYS A C 1
ATOM 2755 O O . CYS A 1 349 ? 0.083 -2.292 -16.404 1.00 85.44 349 CYS A O 1
ATOM 2757 N N . CYS A 1 350 ? 1.683 -1.006 -15.486 1.00 83.50 350 CYS A N 1
ATOM 2758 C CA . CYS A 1 350 ? 2.160 -0.393 -16.727 1.00 83.50 350 CYS A CA 1
ATOM 2759 C C . CYS A 1 350 ? 3.566 -0.870 -17.137 1.00 83.50 350 CYS A C 1
ATOM 2761 O O . CYS A 1 350 ? 4.007 -0.598 -18.251 1.00 83.50 350 CYS A O 1
ATOM 2763 N N . TYR A 1 351 ? 4.273 -1.615 -16.289 1.00 88.94 351 TYR A N 1
ATOM 2764 C CA . TYR A 1 351 ? 5.486 -2.350 -16.658 1.00 88.94 351 TYR A CA 1
ATOM 2765 C C . TYR A 1 351 ? 5.720 -3.492 -15.675 1.00 88.94 351 TYR A C 1
ATOM 2767 O O . TYR A 1 351 ? 5.514 -3.325 -14.478 1.00 88.94 351 TYR A O 1
ATOM 2775 N N . ASP A 1 352 ? 6.209 -4.620 -16.172 1.00 89.50 352 ASP A N 1
ATOM 2776 C CA . ASP A 1 352 ? 6.533 -5.795 -15.372 1.00 89.50 352 ASP A CA 1
ATOM 2777 C C . ASP A 1 352 ? 7.869 -6.362 -15.867 1.00 89.50 352 ASP A C 1
ATOM 2779 O O . ASP A 1 352 ? 8.008 -6.721 -17.037 1.00 89.50 352 ASP A O 1
ATOM 2783 N N . SER A 1 353 ? 8.875 -6.405 -14.989 1.00 87.75 353 SER A N 1
ATOM 2784 C CA . SER A 1 353 ? 10.224 -6.852 -15.350 1.00 87.75 353 SER A CA 1
ATOM 2785 C C . SER A 1 353 ? 10.332 -8.351 -15.649 1.00 87.75 353 SER A C 1
ATOM 2787 O O . SER A 1 353 ? 11.353 -8.785 -16.177 1.00 87.75 353 SER A O 1
ATOM 2789 N N . GLN A 1 354 ? 9.341 -9.151 -15.249 1.00 84.00 354 GLN A N 1
ATOM 2790 C CA . GLN A 1 354 ? 9.308 -10.599 -15.459 1.00 84.00 354 GLN A CA 1
ATOM 2791 C C . GLN A 1 354 ? 8.430 -11.002 -16.654 1.00 84.00 354 GLN A C 1
ATOM 2793 O O . GLN A 1 354 ? 8.522 -12.142 -17.116 1.00 84.00 354 GLN A O 1
ATOM 2798 N N . GLN A 1 355 ? 7.624 -10.088 -17.204 1.00 76.06 355 GLN A N 1
ATOM 2799 C CA . GLN A 1 355 ? 6.882 -10.339 -18.439 1.00 76.06 355 GLN A CA 1
ATOM 2800 C C . GLN A 1 355 ? 7.817 -10.399 -19.658 1.00 76.06 355 GLN A C 1
ATOM 2802 O O . GLN A 1 355 ? 8.637 -9.515 -19.906 1.00 76.06 355 GLN A O 1
ATOM 2807 N N . VAL A 1 356 ? 7.675 -11.456 -20.462 1.00 50.12 356 VAL A N 1
ATOM 2808 C CA . VAL A 1 356 ? 8.396 -11.603 -21.735 1.00 50.12 356 VAL A CA 1
ATOM 2809 C C . VAL A 1 356 ? 7.873 -10.552 -22.717 1.00 50.12 356 VAL A C 1
ATOM 2811 O O . VAL A 1 356 ? 6.665 -10.476 -22.932 1.00 50.12 356 VAL A O 1
ATOM 2814 N N . ASN A 1 357 ? 8.775 -9.765 -23.321 1.00 39.97 357 ASN A N 1
ATOM 2815 C CA . ASN A 1 357 ? 8.469 -8.747 -24.337 1.00 39.97 357 ASN A CA 1
ATOM 2816 C C . ASN A 1 357 ? 7.716 -9.357 -25.534 1.00 39.97 357 ASN A C 1
ATOM 2818 O O . ASN A 1 357 ? 8.312 -9.739 -26.541 1.00 39.97 357 ASN A O 1
ATOM 2822 N N . VAL A 1 358 ? 6.393 -9.425 -25.447 1.00 35.44 358 VAL A N 1
ATOM 2823 C CA . VAL A 1 358 ? 5.526 -9.532 -26.615 1.00 35.44 358 VAL A CA 1
ATOM 2824 C C . VAL A 1 358 ? 5.311 -8.099 -27.075 1.00 35.44 358 VAL A C 1
ATOM 2826 O O . VAL A 1 358 ? 4.717 -7.311 -26.343 1.00 35.44 358 VAL A O 1
ATOM 2829 N N . ASN A 1 359 ? 5.853 -7.749 -28.245 1.00 29.34 359 ASN A N 1
ATOM 2830 C CA . ASN A 1 359 ? 5.674 -6.442 -28.878 1.00 29.34 359 ASN A CA 1
ATOM 2831 C C . ASN A 1 359 ? 4.181 -6.070 -28.881 1.00 29.34 359 ASN A C 1
ATOM 2833 O O . ASN A 1 359 ? 3.425 -6.536 -29.734 1.00 29.34 359 ASN A O 1
ATOM 2837 N N . LYS A 1 360 ? 3.751 -5.249 -27.917 1.00 33.09 360 LYS A N 1
ATOM 2838 C CA . LYS A 1 360 ? 2.434 -4.617 -27.925 1.00 33.09 360 LYS A CA 1
ATOM 2839 C C . LYS A 1 360 ? 2.481 -3.573 -29.040 1.00 33.09 360 LYS A C 1
ATOM 2841 O O . LYS A 1 360 ? 3.178 -2.571 -28.917 1.00 33.09 360 LYS A O 1
ATOM 2846 N N . SER A 1 361 ? 1.819 -3.861 -30.156 1.00 28.45 361 SER A N 1
ATOM 2847 C CA . SER A 1 361 ? 1.676 -2.945 -31.287 1.00 28.45 361 SER A CA 1
ATOM 2848 C C . SER A 1 361 ? 1.033 -1.623 -30.851 1.00 28.45 361 SER A C 1
ATOM 2850 O O . SER A 1 361 ? 0.184 -1.594 -29.962 1.00 28.45 361 SER A O 1
ATOM 2852 N N . GLU A 1 362 ? 1.444 -0.538 -31.509 1.00 29.20 362 GLU A N 1
ATOM 2853 C CA . GLU A 1 362 ? 1.152 0.883 -31.244 1.00 29.20 362 GLU A CA 1
ATOM 2854 C C . GLU A 1 362 ? -0.342 1.304 -31.259 1.00 29.20 362 GLU A C 1
ATOM 2856 O O . GLU A 1 362 ? -0.654 2.493 -31.220 1.00 29.20 362 GLU A O 1
ATOM 2861 N N . GLU A 1 363 ? -1.301 0.377 -31.272 1.00 31.03 363 GLU A N 1
ATOM 2862 C CA . GLU A 1 363 ? -2.739 0.692 -31.344 1.00 31.03 363 GLU A CA 1
ATOM 2863 C C . GLU A 1 363 ? -3.360 1.119 -29.999 1.00 31.03 363 GLU A C 1
ATOM 2865 O O . GLU A 1 363 ? -4.489 1.604 -29.962 1.00 31.03 363 GLU A O 1
ATOM 2870 N N . THR A 1 364 ? -2.618 1.041 -28.891 1.00 31.61 364 THR A N 1
ATOM 2871 C CA . THR A 1 364 ? -3.050 1.511 -27.557 1.00 31.61 364 THR A CA 1
ATOM 2872 C C . THR A 1 364 ? -2.771 2.997 -27.285 1.00 31.61 364 THR A C 1
ATOM 2874 O O . THR A 1 364 ? -3.013 3.480 -26.180 1.00 31.61 364 THR A O 1
ATOM 2877 N N . ALA A 1 365 ? -2.330 3.770 -28.283 1.00 29.73 365 ALA A N 1
ATOM 2878 C CA . ALA A 1 365 ? -1.932 5.176 -28.135 1.00 29.73 365 ALA A CA 1
ATOM 2879 C C . ALA A 1 365 ? -3.074 6.194 -27.863 1.00 29.73 365 ALA A C 1
ATOM 2881 O O . ALA A 1 365 ? -2.841 7.402 -27.948 1.00 29.73 365 ALA A O 1
ATOM 2882 N N . THR A 1 366 ? -4.308 5.774 -27.552 1.00 29.42 366 THR A N 1
ATOM 2883 C CA . THR A 1 366 ? -5.469 6.692 -27.461 1.00 29.42 366 THR A CA 1
ATOM 2884 C C . THR A 1 366 ? -6.099 6.909 -26.083 1.00 29.42 366 THR A C 1
ATOM 2886 O O . THR A 1 366 ? -6.940 7.798 -25.982 1.00 29.42 366 THR A O 1
ATOM 2889 N N . SER A 1 367 ? -5.687 6.236 -25.002 1.00 28.75 367 SER A N 1
ATOM 2890 C CA . SER A 1 367 ? -6.352 6.410 -23.690 1.00 28.75 367 SER A CA 1
ATOM 2891 C C . SER A 1 367 ? -5.586 7.217 -22.631 1.00 28.75 367 SER A C 1
ATOM 2893 O O . SER A 1 367 ? -6.113 7.428 -21.544 1.00 28.75 367 SER A O 1
ATOM 2895 N N . SER A 1 368 ? -4.402 7.761 -22.935 1.00 34.97 368 SER A N 1
ATOM 2896 C CA . SER A 1 368 ? -3.599 8.558 -21.985 1.00 34.97 368 SER A CA 1
ATOM 2897 C C . SER A 1 368 ? -3.464 10.040 -22.376 1.00 34.97 368 SER A C 1
ATOM 2899 O O . SER A 1 368 ? -2.373 10.606 -22.339 1.00 34.97 368 SER A O 1
ATOM 2901 N N . LEU A 1 369 ? -4.558 10.687 -22.794 1.00 31.59 369 LEU A N 1
ATOM 2902 C CA . LEU A 1 369 ? -4.583 12.136 -23.040 1.00 31.59 369 LEU A CA 1
ATOM 2903 C C . LEU A 1 369 ? -5.306 12.844 -21.896 1.00 31.59 369 LEU A C 1
ATOM 2905 O O . LEU A 1 369 ? -6.497 12.627 -21.684 1.00 31.59 369 LEU A O 1
ATOM 2909 N N . SER A 1 370 ? -4.601 13.738 -21.200 1.00 37.12 370 SER A N 1
ATOM 2910 C CA . SER A 1 370 ? -5.222 14.653 -20.238 1.00 37.12 370 SER A CA 1
ATOM 2911 C C . SER A 1 370 ? -6.387 15.427 -20.884 1.00 37.12 370 SER A C 1
ATOM 2913 O O . SER A 1 370 ? -6.308 15.837 -22.043 1.00 37.12 370 SER A O 1
ATOM 2915 N N . PHE A 1 371 ? -7.463 15.668 -20.130 1.00 34.69 371 PHE A N 1
ATOM 2916 C CA . PHE A 1 371 ? -8.672 16.392 -20.564 1.00 34.69 371 PHE A CA 1
ATOM 2917 C C . PHE A 1 371 ? -8.375 17.727 -21.290 1.00 34.69 371 PHE A C 1
ATOM 2919 O O . PHE A 1 371 ? -9.047 18.095 -22.252 1.00 34.69 371 PHE A O 1
ATOM 2926 N N . ILE A 1 372 ? -7.292 18.415 -20.911 1.00 35.09 372 ILE A N 1
ATOM 2927 C CA . ILE A 1 372 ? -6.831 19.663 -21.544 1.00 35.09 372 ILE A CA 1
ATOM 2928 C C . ILE A 1 372 ? -6.311 19.428 -22.979 1.00 35.09 372 ILE A C 1
ATOM 2930 O O . ILE A 1 372 ? -6.532 20.255 -23.864 1.00 35.09 372 ILE A O 1
ATOM 2934 N N . GLN A 1 373 ? -5.680 18.283 -23.256 1.00 36.38 373 GLN A N 1
ATOM 2935 C CA . GLN A 1 373 ? -5.257 17.899 -24.609 1.00 36.38 373 GLN A CA 1
ATOM 2936 C C . GLN A 1 373 ? -6.430 17.424 -25.481 1.00 36.38 373 GLN A C 1
ATOM 2938 O O . GLN A 1 373 ? -6.385 17.612 -26.699 1.00 36.38 373 GLN A O 1
ATOM 2943 N N . GLN A 1 374 ? -7.494 16.876 -24.881 1.00 35.84 374 GLN A N 1
ATOM 2944 C CA . GLN A 1 374 ? -8.740 16.570 -25.597 1.00 35.84 374 GLN A CA 1
ATOM 2945 C C . GLN A 1 374 ? -9.474 17.857 -26.020 1.00 35.84 374 GLN A C 1
ATOM 2947 O O . GLN A 1 374 ? -9.922 17.958 -27.160 1.00 35.84 374 GLN A O 1
ATOM 2952 N N . LEU A 1 375 ? -9.479 18.895 -25.174 1.00 30.81 375 LEU A N 1
ATOM 2953 C CA . LEU A 1 375 ? -10.007 20.230 -25.499 1.00 30.81 375 LEU A CA 1
ATOM 2954 C C . LEU A 1 375 ? -9.192 20.967 -26.580 1.00 30.81 375 LEU A C 1
ATOM 2956 O O . LEU A 1 375 ? -9.767 21.588 -27.474 1.00 30.81 375 LEU A O 1
ATOM 2960 N N . ALA A 1 376 ? -7.859 20.868 -26.554 1.00 32.44 376 ALA A N 1
ATOM 2961 C CA . ALA A 1 376 ? -6.996 21.491 -27.564 1.00 32.44 376 ALA A CA 1
ATOM 2962 C C . ALA A 1 376 ? -7.106 20.821 -28.952 1.00 32.44 376 ALA A C 1
ATOM 2964 O O . ALA A 1 376 ? -7.041 21.502 -29.981 1.00 32.44 376 ALA A O 1
ATOM 2965 N N . LYS A 1 377 ? -7.335 19.499 -28.994 1.00 34.00 377 LYS A N 1
ATOM 2966 C CA . LYS A 1 377 ? -7.636 18.765 -30.236 1.00 34.00 377 LYS A CA 1
ATOM 2967 C C . LYS A 1 377 ? -9.056 19.033 -30.753 1.00 34.00 377 LYS A C 1
ATOM 2969 O O . LYS A 1 377 ? -9.235 19.142 -31.961 1.00 34.00 377 LYS A O 1
ATOM 2974 N N . ALA A 1 378 ? -10.037 19.212 -29.865 1.00 32.91 378 ALA A N 1
ATOM 2975 C CA . ALA A 1 378 ? -11.417 19.527 -30.245 1.00 32.91 378 ALA A CA 1
ATOM 2976 C C . ALA A 1 378 ? -11.596 20.964 -30.778 1.00 32.91 378 ALA A C 1
ATOM 2978 O O . ALA A 1 378 ? -12.478 21.219 -31.591 1.00 32.91 378 ALA A O 1
ATOM 2979 N N . SER A 1 379 ? -10.741 21.909 -30.370 1.00 27.27 379 SER A N 1
ATOM 2980 C CA . SER A 1 379 ? -10.852 23.322 -30.777 1.00 27.27 379 SER A CA 1
ATOM 2981 C C . SER A 1 379 ? -10.155 23.653 -32.112 1.00 27.27 379 SER A C 1
ATOM 2983 O O . SER A 1 379 ? -10.328 24.739 -32.665 1.00 27.27 379 SER A O 1
ATOM 2985 N N . SER A 1 380 ? -9.376 22.720 -32.671 1.00 28.17 380 SER A N 1
ATOM 2986 C CA . SER A 1 380 ? -8.614 22.913 -33.919 1.00 28.17 380 SER A CA 1
ATOM 2987 C C . SER A 1 380 ? -9.252 22.270 -35.159 1.00 28.17 380 SER A C 1
ATOM 2989 O O . SER A 1 380 ? -8.774 22.481 -36.272 1.00 28.17 380 SER A O 1
ATOM 2991 N N . THR A 1 381 ? -10.381 21.573 -35.014 1.00 27.52 381 THR A N 1
ATOM 2992 C CA . THR A 1 381 ? -11.176 21.054 -36.138 1.00 27.52 381 THR A CA 1
ATOM 2993 C C . THR A 1 381 ? -12.453 21.876 -36.301 1.00 27.52 381 THR A C 1
ATOM 2995 O O . THR A 1 381 ? -13.525 21.547 -35.806 1.00 27.52 381 THR A O 1
ATOM 2998 N N . LYS A 1 382 ? -12.336 23.002 -37.015 1.00 28.77 382 LYS A N 1
ATOM 2999 C CA . LYS A 1 382 ? -13.504 23.733 -37.520 1.00 28.77 382 LYS A CA 1
ATOM 3000 C C . LYS A 1 382 ? -14.230 22.887 -38.566 1.00 28.77 382 LYS A C 1
ATOM 3002 O O . LYS A 1 382 ? -13.691 22.639 -39.640 1.00 28.77 382 LYS A O 1
ATOM 3007 N N . GLY A 1 383 ? -15.484 22.566 -38.277 1.00 24.80 383 GLY A N 1
ATOM 3008 C CA . GLY A 1 383 ? -16.476 22.129 -39.250 1.00 24.80 383 GLY A CA 1
ATOM 3009 C C . GLY A 1 383 ? -17.798 21.831 -38.555 1.00 24.80 383 GLY A C 1
ATOM 3010 O O . GLY A 1 383 ? -17.919 20.783 -37.944 1.00 24.80 383 GLY A O 1
ATOM 3011 N N . ASN A 1 384 ? -18.724 22.797 -38.608 1.00 27.70 384 ASN A N 1
ATOM 3012 C CA . ASN A 1 384 ? -20.151 22.759 -38.248 1.00 27.70 384 ASN A CA 1
ATOM 3013 C C . ASN A 1 384 ? -20.760 21.376 -37.955 1.00 27.70 384 ASN A C 1
ATOM 3015 O O . ASN A 1 384 ? -20.582 20.489 -38.769 1.00 27.70 384 ASN A O 1
ATOM 3019 N N . PHE A 1 385 ? -21.617 21.261 -36.931 1.00 27.91 385 PHE A N 1
ATOM 3020 C CA . PHE A 1 385 ? -23.018 20.812 -37.083 1.00 27.91 385 PHE A CA 1
ATOM 3021 C C . PHE A 1 385 ? -23.747 20.855 -35.724 1.00 27.91 385 PHE A C 1
ATOM 3023 O O . PHE A 1 385 ? -23.536 20.023 -34.848 1.00 27.91 385 PHE A O 1
ATOM 3030 N N . PHE A 1 386 ? -24.634 21.840 -35.558 1.00 31.05 386 PHE A N 1
ATOM 3031 C CA . PHE A 1 386 ? -25.816 21.683 -34.710 1.00 31.05 386 PHE A CA 1
ATOM 3032 C C . PHE A 1 386 ? -26.827 20.797 -35.458 1.00 31.05 386 PHE A C 1
ATOM 3034 O O . PHE A 1 386 ? -26.922 20.901 -36.680 1.00 31.05 386 PHE A O 1
ATOM 3041 N N . SER A 1 387 ? -27.631 20.040 -34.699 1.00 24.94 387 SER A N 1
ATOM 3042 C CA . SER A 1 387 ? -28.781 19.215 -35.121 1.00 24.94 387 SER A CA 1
ATOM 3043 C C . SER A 1 387 ? -28.452 17.783 -35.555 1.00 24.94 387 SER A C 1
ATOM 3045 O O . SER A 1 387 ? -28.001 17.562 -36.669 1.00 24.94 387 SER A O 1
ATOM 3047 N N . THR A 1 388 ? -28.761 16.798 -34.706 1.00 22.89 388 THR A N 1
ATOM 3048 C CA . THR A 1 388 ? -30.054 16.083 -34.754 1.00 22.89 388 THR A CA 1
ATOM 3049 C C . THR A 1 388 ? -30.146 15.095 -33.594 1.00 22.89 388 THR A C 1
ATOM 3051 O O . THR A 1 388 ? -29.270 14.260 -33.393 1.00 22.89 388 THR A O 1
ATOM 3054 N N . SER A 1 389 ? -31.244 15.174 -32.848 1.00 36.62 389 SER A N 1
ATOM 3055 C CA . SER A 1 389 ? -31.734 14.115 -31.973 1.00 36.62 389 SER A CA 1
ATOM 3056 C C . SER A 1 389 ? -31.994 12.841 -32.784 1.00 36.62 389 SER A C 1
ATOM 3058 O O . SER A 1 389 ? -32.921 12.821 -33.596 1.00 36.62 389 SER A O 1
ATOM 3060 N N . HIS A 1 390 ? -31.223 11.781 -32.545 1.00 31.03 390 HIS A N 1
ATOM 3061 C CA . HIS A 1 390 ? -31.567 10.432 -32.990 1.00 31.03 390 HIS A CA 1
ATOM 3062 C C . HIS A 1 390 ? -32.128 9.622 -31.820 1.00 31.03 390 HIS A C 1
ATOM 3064 O O . HIS A 1 390 ? -31.410 9.048 -31.014 1.00 31.03 390 HIS A O 1
ATOM 3070 N N . THR A 1 391 ? -33.457 9.682 -31.748 1.00 28.94 391 THR A N 1
ATOM 3071 C CA . THR A 1 391 ? -34.404 8.610 -31.415 1.00 28.94 391 THR A CA 1
ATOM 3072 C C . THR A 1 391 ? -33.829 7.230 -31.090 1.00 28.94 391 THR A C 1
ATOM 3074 O O . THR A 1 391 ? -33.229 6.589 -31.955 1.00 28.94 391 THR A O 1
ATOM 3077 N N . ASP A 1 392 ? -34.198 6.745 -29.901 1.00 33.75 392 ASP A N 1
ATOM 3078 C CA . ASP A 1 392 ? -34.338 5.335 -29.536 1.00 33.75 392 ASP A CA 1
ATOM 3079 C C . ASP A 1 392 ? -34.922 4.502 -30.688 1.00 33.75 392 ASP A C 1
ATOM 3081 O O . ASP A 1 392 ? -36.096 4.637 -31.051 1.00 33.75 392 ASP A O 1
ATOM 3085 N N . GLN A 1 393 ? -34.122 3.589 -31.240 1.00 32.47 393 GLN A N 1
ATOM 3086 C CA . GLN A 1 393 ? -34.658 2.440 -31.957 1.00 32.47 393 GLN A CA 1
ATOM 3087 C C . GLN A 1 393 ? -34.884 1.314 -30.948 1.00 32.47 393 GLN A C 1
ATOM 3089 O O . GLN A 1 393 ? -33.954 0.651 -30.501 1.00 32.47 393 GLN A O 1
ATOM 3094 N N . ASN A 1 394 ? -36.151 1.098 -30.593 1.00 37.19 394 ASN A N 1
ATOM 3095 C CA . ASN A 1 394 ? -36.610 -0.117 -29.926 1.00 37.19 394 ASN A CA 1
ATOM 3096 C C . ASN A 1 394 ? -36.420 -1.320 -30.869 1.00 37.19 394 ASN A C 1
ATOM 3098 O O . ASN A 1 394 ? -37.349 -1.712 -31.581 1.00 37.19 394 ASN A O 1
ATOM 3102 N N . GLU A 1 395 ? -35.232 -1.924 -30.882 1.00 50.56 395 GLU A N 1
ATOM 3103 C CA . GLU A 1 395 ? -35.057 -3.276 -31.414 1.00 50.56 395 GLU A CA 1
ATOM 3104 C C . GLU A 1 395 ? -35.897 -4.242 -30.563 1.00 50.56 395 GLU A C 1
ATOM 3106 O O . GLU A 1 395 ? -35.673 -4.409 -29.361 1.00 50.56 395 GLU A O 1
ATOM 3111 N N . LYS A 1 396 ? -36.919 -4.868 -31.162 1.00 68.31 396 LYS A N 1
ATOM 3112 C CA . LYS A 1 396 ? -37.737 -5.884 -30.480 1.00 68.31 396 LYS A CA 1
ATOM 3113 C C . LYS A 1 396 ? -36.891 -7.134 -30.225 1.00 68.31 396 LYS A C 1
ATOM 3115 O O . LYS A 1 396 ? -36.850 -8.037 -31.056 1.00 68.31 396 LYS A O 1
ATOM 3120 N N . LEU A 1 397 ? -36.262 -7.196 -29.055 1.00 81.19 397 LEU A N 1
ATOM 3121 C CA . LEU A 1 397 ? -35.541 -8.374 -28.574 1.00 81.19 397 LEU A CA 1
ATOM 3122 C C . LEU A 1 397 ? -36.470 -9.591 -28.518 1.00 81.19 397 LEU A C 1
ATOM 3124 O O . LEU A 1 397 ? -37.590 -9.504 -28.004 1.00 81.19 397 LEU A O 1
ATOM 3128 N N . ASN A 1 398 ? -36.002 -10.739 -29.009 1.00 87.31 398 ASN A N 1
ATOM 3129 C CA . ASN A 1 398 ? -36.730 -11.996 -28.873 1.00 87.31 398 ASN A CA 1
ATOM 3130 C C . ASN A 1 398 ? -36.752 -12.462 -27.402 1.00 87.31 398 ASN A C 1
ATOM 3132 O O . ASN A 1 398 ? -35.953 -12.018 -26.578 1.00 87.31 398 ASN A O 1
ATOM 3136 N N . ARG A 1 399 ? -37.658 -13.386 -27.051 1.00 86.06 399 ARG A N 1
ATOM 3137 C CA . ARG A 1 399 ? -37.848 -13.826 -25.653 1.00 86.06 399 ARG A CA 1
ATOM 3138 C C . ARG A 1 399 ? -36.556 -14.334 -24.994 1.00 86.06 399 ARG A C 1
ATOM 3140 O O . ARG A 1 399 ? -36.362 -14.097 -23.808 1.00 86.06 399 ARG A O 1
ATOM 3147 N N . LYS A 1 400 ? -35.671 -15.009 -25.737 1.00 87.56 400 LYS A N 1
ATOM 3148 C CA . LYS A 1 400 ? -34.387 -15.490 -25.199 1.00 87.56 400 LYS A CA 1
ATOM 3149 C C . LYS A 1 400 ? -33.397 -14.345 -24.971 1.00 87.56 400 LYS A C 1
ATOM 3151 O O . LYS A 1 400 ? -32.754 -14.313 -23.929 1.00 87.56 400 LYS A O 1
ATOM 3156 N N . GLN A 1 401 ? -33.322 -13.385 -25.896 1.00 90.25 401 GLN A N 1
ATOM 3157 C CA . GLN A 1 401 ? -32.517 -12.169 -25.737 1.00 90.25 401 GLN A CA 1
ATOM 3158 C C . GLN A 1 401 ? -32.996 -11.335 -24.544 1.00 90.25 401 GLN A C 1
ATOM 3160 O O . GLN A 1 401 ? -32.173 -10.873 -23.768 1.00 90.25 401 GLN A O 1
ATOM 3165 N N . GLN A 1 402 ? -34.311 -11.196 -24.339 1.00 89.62 402 GLN A N 1
ATOM 3166 C CA . GLN A 1 402 ? -34.868 -10.483 -23.181 1.00 89.62 402 GLN A CA 1
ATOM 3167 C C . GLN A 1 402 ? -34.457 -11.126 -21.850 1.00 89.62 402 GLN A C 1
ATOM 3169 O O . GLN A 1 402 ? -34.079 -10.417 -20.918 1.00 89.62 402 GLN A O 1
ATOM 3174 N N . VAL A 1 403 ? -34.500 -12.462 -21.765 1.00 89.81 403 VAL A N 1
ATOM 3175 C CA . VAL A 1 403 ? -34.064 -13.201 -20.569 1.00 89.81 403 VAL A CA 1
ATOM 3176 C C . VAL A 1 403 ? -32.570 -12.995 -20.315 1.00 89.81 403 VAL A C 1
ATOM 3178 O O . VAL A 1 403 ? -32.200 -12.693 -19.184 1.00 89.81 403 VAL A O 1
ATOM 3181 N N . ALA A 1 404 ? -31.725 -13.086 -21.346 1.00 91.94 404 ALA A N 1
ATOM 3182 C CA . ALA A 1 404 ? -30.287 -12.866 -21.191 1.00 91.94 404 ALA A CA 1
ATOM 3183 C C . ALA A 1 404 ? -29.934 -11.412 -20.853 1.00 91.94 404 ALA A C 1
ATOM 3185 O O . ALA A 1 404 ? -29.135 -11.199 -19.955 1.00 91.94 404 ALA A O 1
ATOM 3186 N N . VAL A 1 405 ? -30.553 -10.413 -21.491 1.00 92.50 405 VAL A N 1
ATOM 3187 C CA . VAL A 1 405 ? -30.334 -8.995 -21.142 1.00 92.50 405 VAL A CA 1
ATOM 3188 C C . VAL A 1 405 ? -30.756 -8.727 -19.699 1.00 92.50 405 VAL A C 1
ATOM 3190 O O . VAL A 1 405 ? -29.990 -8.141 -18.948 1.00 92.50 405 VAL A O 1
ATOM 3193 N N . THR A 1 406 ? -31.909 -9.256 -19.272 1.00 92.50 406 THR A N 1
ATOM 3194 C CA . THR A 1 406 ? -32.332 -9.158 -17.867 1.00 92.50 406 THR A CA 1
ATOM 3195 C C . THR A 1 406 ? -31.290 -9.789 -16.943 1.00 92.50 406 THR A C 1
ATOM 3197 O O . THR A 1 406 ? -30.920 -9.189 -15.943 1.00 92.50 406 THR A O 1
ATOM 3200 N N . PHE A 1 407 ? -30.790 -10.985 -17.271 1.00 95.38 407 PHE A N 1
ATOM 3201 C CA . PHE A 1 407 ? -29.745 -11.654 -16.492 1.00 95.38 407 PHE A CA 1
ATOM 3202 C C . PHE A 1 407 ? -28.463 -10.811 -16.397 1.00 95.38 407 PHE A C 1
ATOM 3204 O O . PHE A 1 407 ? -27.901 -10.670 -15.313 1.00 95.38 407 PHE A O 1
ATOM 3211 N N . LEU A 1 408 ? -28.029 -10.224 -17.514 1.00 95.25 408 LEU A N 1
ATOM 3212 C CA . LEU A 1 408 ? -26.849 -9.363 -17.594 1.00 95.25 408 LEU A CA 1
ATOM 3213 C C . LEU A 1 408 ? -27.019 -8.076 -16.776 1.00 95.25 408 LEU A C 1
ATOM 3215 O O . LEU A 1 408 ? -26.069 -7.670 -16.115 1.00 95.25 408 LEU A O 1
ATOM 3219 N N . ASP A 1 409 ? -28.217 -7.490 -16.724 1.00 93.62 409 ASP A N 1
ATOM 3220 C CA . ASP A 1 409 ? -28.502 -6.329 -15.871 1.00 93.62 409 ASP A CA 1
ATOM 3221 C C . ASP A 1 409 ? -28.362 -6.675 -14.377 1.00 93.62 409 ASP A C 1
ATOM 3223 O O . ASP A 1 409 ? -27.737 -5.931 -13.619 1.00 93.62 409 ASP A O 1
ATOM 3227 N N . TYR A 1 410 ? -28.867 -7.840 -13.947 1.00 92.75 410 TYR A N 1
ATOM 3228 C CA . TYR A 1 410 ? -28.655 -8.323 -12.574 1.00 92.75 410 TYR A CA 1
ATOM 3229 C C . TYR A 1 410 ? -27.177 -8.609 -12.288 1.00 92.75 410 TYR A C 1
ATOM 3231 O O . TYR A 1 410 ? -26.691 -8.258 -11.214 1.00 92.75 410 TYR A O 1
ATOM 3239 N N . ALA A 1 411 ? -26.447 -9.205 -13.237 1.00 92.25 411 ALA A N 1
ATOM 3240 C CA . ALA A 1 411 ? -25.009 -9.428 -13.099 1.00 92.25 411 ALA A CA 1
ATOM 3241 C C . ALA A 1 411 ? -24.246 -8.097 -12.990 1.00 92.25 411 ALA A C 1
ATOM 3243 O O . ALA A 1 411 ? -23.360 -7.961 -12.146 1.00 92.25 411 ALA A O 1
ATOM 3244 N N . LYS A 1 412 ? -24.627 -7.089 -13.784 1.00 91.38 412 LYS A N 1
ATOM 3245 C CA . LYS A 1 412 ? -24.053 -5.740 -13.747 1.00 91.38 412 LYS A CA 1
ATOM 3246 C C . LYS A 1 412 ? -24.251 -5.089 -12.384 1.00 91.38 412 LYS A C 1
ATOM 3248 O O . LYS A 1 412 ? -23.287 -4.588 -11.809 1.00 91.38 412 LYS A O 1
ATOM 3253 N N . GLU A 1 413 ? -25.473 -5.114 -11.856 1.00 89.75 413 GLU A N 1
ATOM 3254 C CA . GLU A 1 413 ? -25.753 -4.550 -10.534 1.00 89.75 413 GLU A CA 1
ATOM 3255 C C . GLU A 1 413 ? -25.059 -5.325 -9.416 1.00 89.75 413 GLU A C 1
ATOM 3257 O O . GLU A 1 413 ? -24.462 -4.711 -8.534 1.00 89.75 413 GLU A O 1
ATOM 3262 N N . PHE A 1 414 ? -25.018 -6.656 -9.491 1.00 87.38 414 PHE A N 1
ATOM 3263 C CA . PHE A 1 414 ? -24.239 -7.466 -8.558 1.00 87.38 414 PHE A CA 1
ATOM 3264 C C . PHE A 1 414 ? -22.751 -7.091 -8.581 1.00 87.38 414 PHE A C 1
ATOM 3266 O O . PHE A 1 414 ? -22.138 -6.926 -7.529 1.00 87.38 414 PHE A O 1
ATOM 3273 N N . ILE A 1 415 ? -22.145 -6.895 -9.756 1.00 82.56 415 ILE A N 1
ATOM 3274 C CA . ILE A 1 415 ? -20.739 -6.483 -9.861 1.00 82.56 415 ILE A CA 1
ATOM 3275 C C . ILE A 1 415 ? -20.540 -5.084 -9.267 1.00 82.56 415 ILE A C 1
ATOM 3277 O O . ILE A 1 415 ? -19.599 -4.900 -8.492 1.00 82.56 415 ILE A O 1
ATOM 3281 N N . LYS A 1 416 ? -21.422 -4.121 -9.571 1.00 82.06 416 LYS A N 1
ATOM 3282 C CA . LYS A 1 416 ? -21.361 -2.749 -9.031 1.00 82.06 416 LYS A CA 1
ATOM 3283 C C . LYS A 1 416 ? -21.447 -2.708 -7.508 1.00 82.06 416 LYS A C 1
ATOM 3285 O O . LYS A 1 416 ? -20.738 -1.921 -6.888 1.00 82.06 416 LYS A O 1
ATOM 3290 N N . THR A 1 417 ? -22.296 -3.533 -6.904 1.00 76.19 417 THR A N 1
ATOM 3291 C CA . THR A 1 417 ? -22.485 -3.540 -5.447 1.00 76.19 417 THR A CA 1
ATOM 3292 C C . THR A 1 417 ? -21.426 -4.361 -4.721 1.00 76.19 417 THR A C 1
ATOM 3294 O O . THR A 1 417 ? -21.080 -4.029 -3.592 1.00 76.19 417 THR A O 1
ATOM 3297 N N . THR A 1 418 ? -20.861 -5.400 -5.351 1.00 69.06 418 THR A N 1
ATOM 3298 C CA . THR A 1 418 ? -19.979 -6.347 -4.646 1.00 69.06 418 THR A CA 1
ATOM 3299 C C . THR A 1 418 ? -18.488 -6.199 -4.926 1.00 69.06 418 THR A C 1
ATOM 3301 O O . THR A 1 418 ? -17.690 -6.557 -4.059 1.00 69.06 418 THR A O 1
ATOM 3304 N N . SER A 1 419 ? -18.075 -5.746 -6.113 1.00 68.94 419 SER A N 1
ATOM 3305 C CA . SER A 1 419 ? -16.650 -5.711 -6.495 1.00 68.94 419 SER A CA 1
ATOM 3306 C C . SER A 1 419 ? -16.213 -4.456 -7.239 1.00 68.94 419 SER A C 1
ATOM 3308 O O . SER A 1 419 ? -15.022 -4.170 -7.255 1.00 68.94 419 SER A O 1
ATOM 3310 N N . LYS A 1 420 ? -17.145 -3.730 -7.873 1.00 76.44 420 LYS A N 1
ATOM 3311 C CA . LYS A 1 420 ? -16.881 -2.553 -8.718 1.00 76.44 420 LYS A CA 1
ATOM 3312 C C . LYS A 1 420 ? -15.794 -2.795 -9.780 1.00 76.44 420 LYS A C 1
ATOM 3314 O O . LYS A 1 420 ? -15.140 -1.863 -10.230 1.00 76.44 420 LYS A O 1
ATOM 3319 N N . ASN A 1 421 ? -15.597 -4.049 -10.202 1.00 74.75 421 ASN A N 1
ATOM 3320 C CA . ASN A 1 421 ? -14.541 -4.401 -11.146 1.00 74.75 421 ASN A CA 1
ATOM 3321 C C . ASN A 1 421 ? -14.904 -3.925 -12.564 1.00 74.75 421 ASN A C 1
ATOM 3323 O O . ASN A 1 421 ? -15.800 -4.484 -13.200 1.00 74.75 421 ASN A O 1
ATOM 3327 N N . HIS A 1 422 ? -14.181 -2.918 -13.059 1.00 69.88 422 HIS A N 1
ATOM 3328 C CA . HIS A 1 422 ? -14.435 -2.296 -14.359 1.00 69.88 422 HIS A CA 1
ATOM 3329 C C . HIS A 1 422 ? -14.333 -3.268 -15.540 1.00 69.88 422 HIS A C 1
ATOM 3331 O O . HIS A 1 422 ? -15.170 -3.209 -16.428 1.00 69.88 422 HIS A O 1
ATOM 3337 N N . LEU A 1 423 ? -13.395 -4.221 -15.532 1.00 73.06 423 LEU A N 1
ATOM 3338 C CA . LEU A 1 423 ? -13.266 -5.198 -16.622 1.00 73.06 423 LEU A CA 1
ATOM 3339 C C . LEU A 1 423 ? -14.436 -6.186 -16.669 1.00 73.06 423 LEU A C 1
ATOM 3341 O O . LEU A 1 423 ? -14.878 -6.563 -17.754 1.00 73.06 423 LEU A O 1
ATOM 3345 N N . LYS A 1 424 ? -14.970 -6.584 -15.507 1.00 86.38 424 LYS A N 1
ATOM 3346 C CA . LYS A 1 424 ? -16.207 -7.373 -15.451 1.00 86.38 424 LYS A CA 1
ATOM 3347 C C . LYS A 1 424 ? -17.385 -6.554 -15.981 1.00 86.38 424 LYS A C 1
ATOM 3349 O O . LYS A 1 424 ? -18.166 -7.078 -16.763 1.00 86.38 424 LYS A O 1
ATOM 3354 N N . LEU A 1 425 ? -17.497 -5.278 -15.601 1.00 82.06 425 LEU A N 1
ATOM 3355 C CA . LEU A 1 425 ? -18.553 -4.385 -16.098 1.00 82.06 425 LEU A CA 1
ATOM 3356 C C . LEU A 1 425 ? -18.470 -4.177 -17.618 1.00 82.06 425 LEU A C 1
ATOM 3358 O O . LEU A 1 425 ? -19.487 -4.317 -18.293 1.00 82.06 425 LEU A O 1
ATOM 3362 N N . ASP A 1 426 ? -17.273 -3.937 -18.154 1.00 80.88 426 ASP A N 1
ATOM 3363 C CA . ASP A 1 426 ? -17.016 -3.812 -19.592 1.00 80.88 426 ASP A CA 1
ATOM 3364 C C . ASP A 1 426 ? -17.413 -5.083 -20.350 1.00 80.88 426 ASP A C 1
ATOM 3366 O O . ASP A 1 426 ? -18.045 -5.006 -21.405 1.00 80.88 426 ASP A O 1
ATOM 3370 N N . LEU A 1 427 ? -17.070 -6.261 -19.812 1.00 86.69 427 LEU A N 1
ATOM 3371 C CA . LEU A 1 427 ? -17.475 -7.536 -20.397 1.00 86.69 427 LEU A CA 1
ATOM 3372 C C . LEU A 1 427 ? -19.000 -7.685 -20.385 1.00 86.69 427 LEU A C 1
ATOM 3374 O O . LEU A 1 427 ? -19.575 -8.052 -21.404 1.00 86.69 427 LEU A O 1
ATOM 3378 N N . ILE A 1 428 ? -19.679 -7.361 -19.280 1.00 94.25 428 ILE A N 1
ATOM 3379 C CA . ILE A 1 428 ? -21.148 -7.416 -19.222 1.00 94.25 428 ILE A CA 1
ATOM 3380 C C . ILE A 1 428 ? -21.793 -6.450 -20.228 1.00 94.25 428 ILE A C 1
ATOM 3382 O O . ILE A 1 428 ? -22.762 -6.823 -20.894 1.00 94.25 428 ILE A O 1
ATOM 3386 N N . ASP A 1 429 ? -21.251 -5.245 -20.398 1.00 89.62 429 ASP A N 1
ATOM 3387 C CA . ASP A 1 429 ? -21.756 -4.264 -21.366 1.00 89.62 429 ASP A CA 1
ATOM 3388 C C . ASP A 1 429 ? -21.529 -4.704 -22.817 1.00 89.62 429 ASP A C 1
ATOM 3390 O O . ASP A 1 429 ? -22.422 -4.568 -23.666 1.00 89.62 429 ASP A O 1
ATOM 3394 N N . LEU A 1 430 ? -20.382 -5.325 -23.093 1.00 88.56 430 LEU A N 1
ATOM 3395 C CA . LEU A 1 430 ? -20.097 -5.945 -24.381 1.00 88.56 430 LEU A CA 1
ATOM 3396 C C . LEU A 1 430 ? -21.055 -7.107 -24.669 1.00 88.56 430 LEU A C 1
ATOM 3398 O O . LEU A 1 430 ? -21.694 -7.115 -25.718 1.00 88.56 430 LEU A O 1
ATOM 3402 N N . LEU A 1 431 ? -21.212 -8.050 -23.736 1.00 90.50 431 LEU A N 1
ATOM 3403 C CA . LEU A 1 431 ? -22.138 -9.179 -23.877 1.00 90.50 431 LEU A CA 1
ATOM 3404 C C . LEU A 1 431 ? -23.573 -8.693 -24.092 1.00 90.50 431 LEU A C 1
ATOM 3406 O O . LEU A 1 431 ? -24.289 -9.229 -24.934 1.00 90.50 431 LEU A O 1
ATOM 3410 N N . THR A 1 432 ? -23.990 -7.647 -23.376 1.00 91.00 432 THR A N 1
ATOM 3411 C CA . THR A 1 432 ? -25.322 -7.046 -23.530 1.00 91.00 432 THR A CA 1
ATOM 3412 C C . THR A 1 432 ? -25.510 -6.498 -24.939 1.00 91.00 432 THR A C 1
ATOM 3414 O O . THR A 1 432 ? -26.540 -6.744 -25.567 1.00 91.00 432 THR A O 1
ATOM 3417 N N . THR A 1 433 ? -24.508 -5.789 -25.457 1.00 87.00 433 THR A N 1
ATOM 3418 C CA . THR A 1 433 ? -24.523 -5.230 -26.813 1.00 87.00 433 THR A CA 1
ATOM 3419 C C . THR A 1 433 ? -24.565 -6.338 -27.867 1.00 87.00 433 THR A C 1
ATOM 3421 O O . THR A 1 433 ? -25.449 -6.333 -28.723 1.00 87.00 433 THR A O 1
ATOM 3424 N N . GLN A 1 434 ? -23.701 -7.345 -27.744 1.00 88.62 434 GLN A N 1
ATOM 3425 C CA . GLN A 1 434 ? -23.615 -8.456 -28.692 1.00 88.62 434 GLN A CA 1
ATOM 3426 C C . GLN A 1 434 ? -24.855 -9.361 -28.670 1.00 88.62 434 GLN A C 1
ATOM 3428 O O . GLN A 1 434 ? -25.274 -9.856 -29.715 1.00 88.62 434 GLN A O 1
ATOM 3433 N N . VAL A 1 435 ? -25.505 -9.551 -27.515 1.00 90.25 435 VAL A N 1
ATOM 3434 C CA . VAL A 1 435 ? -26.795 -10.262 -27.435 1.00 90.25 435 VAL A CA 1
ATOM 3435 C C . VAL A 1 435 ? -27.895 -9.474 -28.136 1.00 90.25 435 VAL A C 1
ATOM 3437 O O . VAL A 1 435 ? -28.688 -10.073 -28.867 1.00 90.25 435 VAL A O 1
ATOM 3440 N N . LYS A 1 436 ? -27.961 -8.148 -27.937 1.00 89.56 436 LYS A N 1
ATOM 3441 C CA . LYS A 1 436 ? -28.952 -7.285 -28.604 1.00 89.56 436 LYS A CA 1
ATOM 3442 C C . LYS A 1 436 ? -28.776 -7.321 -30.125 1.00 89.56 436 LYS A C 1
ATOM 3444 O O . LYS A 1 436 ? -29.749 -7.549 -30.836 1.00 89.56 436 LYS A O 1
ATOM 3449 N N . GLN A 1 437 ? -27.527 -7.255 -30.584 1.00 86.06 437 GLN A N 1
ATOM 3450 C CA . GLN A 1 437 ? -27.141 -7.308 -31.999 1.00 86.06 437 GLN A CA 1
ATOM 3451 C C . GLN A 1 437 ? -27.147 -8.727 -32.601 1.00 86.06 437 GLN A C 1
ATOM 3453 O O . GLN A 1 437 ? -26.906 -8.890 -33.795 1.00 86.06 437 GLN A O 1
ATOM 3458 N N . ASN A 1 438 ? -27.458 -9.759 -31.802 1.00 85.88 438 ASN A N 1
ATOM 3459 C CA . ASN A 1 438 ? -27.452 -11.171 -32.206 1.00 85.88 438 ASN A CA 1
ATOM 3460 C C . ASN A 1 438 ? -26.085 -11.651 -32.752 1.00 85.88 438 ASN A C 1
ATOM 3462 O O . ASN A 1 438 ? -26.024 -12.557 -33.583 1.00 85.88 438 ASN A O 1
ATOM 3466 N N . GLU A 1 439 ? -24.995 -11.047 -32.273 1.00 83.44 439 GLU A N 1
ATOM 3467 C CA . GLU A 1 439 ? -23.610 -11.442 -32.562 1.00 83.44 439 GLU A CA 1
ATOM 3468 C C . GLU A 1 439 ? -23.183 -12.649 -31.714 1.00 83.44 439 GLU A C 1
ATOM 3470 O O . GLU A 1 439 ? -22.414 -13.491 -32.172 1.00 83.44 439 GLU A O 1
ATOM 3475 N N . ILE A 1 440 ? -23.752 -12.787 -30.510 1.00 88.31 440 ILE A N 1
ATOM 3476 C CA . ILE A 1 440 ? -23.613 -13.975 -29.658 1.00 88.31 440 ILE A CA 1
ATOM 3477 C C . ILE A 1 440 ? -24.976 -14.516 -29.242 1.00 88.31 440 ILE A C 1
ATOM 3479 O O . ILE A 1 440 ? -25.969 -13.787 -29.162 1.00 88.31 440 ILE A O 1
ATOM 3483 N N . THR A 1 441 ? -25.029 -15.812 -28.934 1.00 90.56 441 THR A N 1
ATOM 3484 C CA . THR A 1 441 ? -26.262 -16.413 -28.425 1.00 90.56 441 THR A CA 1
ATOM 3485 C C . THR A 1 441 ? -26.518 -15.990 -26.972 1.00 90.56 441 THR A C 1
ATOM 3487 O O . THR A 1 441 ? -25.571 -15.872 -26.185 1.00 90.56 441 THR A O 1
ATOM 3490 N N . PRO A 1 442 ? -27.794 -15.812 -26.572 1.00 91.31 442 PRO A N 1
ATOM 3491 C CA . PRO A 1 442 ? -28.181 -15.568 -25.180 1.00 91.31 442 PRO A CA 1
ATOM 3492 C C . PRO A 1 442 ? -27.551 -16.562 -24.193 1.00 91.31 442 PRO A C 1
ATOM 3494 O O . PRO A 1 442 ? -27.139 -16.192 -23.097 1.00 91.31 442 PRO A O 1
ATOM 3497 N N . GLU A 1 443 ? -27.449 -17.828 -24.600 1.00 90.81 443 GLU A N 1
ATOM 3498 C CA . GLU A 1 443 ? -26.860 -18.913 -23.825 1.00 90.81 443 GLU A CA 1
ATOM 3499 C C . GLU A 1 443 ? -25.358 -18.712 -23.562 1.00 90.81 443 GLU A C 1
ATOM 3501 O O . GLU A 1 443 ? -24.913 -18.911 -22.435 1.00 90.81 443 GLU A O 1
ATOM 3506 N N . ILE A 1 444 ? -24.573 -18.287 -24.562 1.00 90.38 444 ILE A N 1
ATOM 3507 C CA . ILE A 1 444 ? -23.141 -17.991 -24.375 1.00 90.38 444 ILE A CA 1
ATOM 3508 C C . ILE A 1 444 ? -22.972 -16.814 -23.413 1.00 90.38 444 ILE A C 1
ATOM 3510 O O . ILE A 1 444 ? -22.190 -16.906 -22.469 1.00 90.38 444 ILE A O 1
ATOM 3514 N N . ALA A 1 445 ? -23.752 -15.749 -23.602 1.00 91.31 445 ALA A N 1
ATOM 3515 C CA . ALA A 1 445 ? -23.658 -14.554 -22.775 1.00 91.31 445 ALA A CA 1
ATOM 3516 C C . ALA A 1 445 ? -23.927 -14.835 -21.291 1.00 91.31 445 ALA A C 1
ATOM 3518 O O . ALA A 1 445 ? -23.173 -14.376 -20.438 1.00 91.31 445 ALA A O 1
ATOM 3519 N N . MET A 1 446 ? -24.950 -15.636 -20.971 1.00 93.88 446 MET A N 1
ATOM 3520 C CA . MET A 1 446 ? -25.259 -15.995 -19.582 1.00 93.88 446 MET A CA 1
ATOM 3521 C C . MET A 1 446 ? -24.159 -16.852 -18.935 1.00 93.88 446 MET A C 1
ATOM 3523 O O . MET A 1 446 ? -23.852 -16.641 -17.761 1.00 93.88 446 MET A O 1
ATOM 3527 N N . LYS A 1 447 ? -23.525 -17.777 -19.675 1.00 93.69 447 LYS A N 1
ATOM 3528 C CA . LYS A 1 447 ? -22.390 -18.566 -19.152 1.00 93.69 447 LYS A CA 1
ATOM 3529 C C . LYS A 1 447 ? -21.182 -17.690 -18.861 1.00 93.69 447 LYS A C 1
ATOM 3531 O O . LYS A 1 447 ? -20.679 -17.711 -17.742 1.00 93.69 447 LYS A O 1
ATOM 3536 N N . VAL A 1 448 ? -20.772 -16.892 -19.847 1.00 93.19 448 VAL A N 1
ATOM 3537 C CA . VAL A 1 448 ? -19.601 -16.014 -19.746 1.00 93.19 448 VAL A CA 1
ATOM 3538 C C . VAL A 1 448 ? -19.804 -14.994 -18.630 1.00 93.19 448 VAL A C 1
ATOM 3540 O O . VAL A 1 448 ? -18.921 -14.814 -17.796 1.00 93.19 448 VAL A O 1
ATOM 3543 N N . ALA A 1 449 ? -20.985 -14.378 -18.545 1.00 94.50 449 ALA A N 1
ATOM 3544 C CA . ALA A 1 449 ? -21.340 -13.490 -17.442 1.00 94.50 449 ALA A CA 1
ATOM 3545 C C . ALA A 1 449 ? -21.270 -14.199 -16.085 1.00 94.50 449 ALA A C 1
ATOM 3547 O O . ALA A 1 449 ? -20.732 -13.639 -15.137 1.00 94.50 449 ALA A O 1
ATOM 3548 N N . THR A 1 450 ? -21.756 -15.442 -15.997 1.00 93.94 450 THR A N 1
ATOM 3549 C CA . THR A 1 450 ? -21.726 -16.216 -14.749 1.00 93.94 450 THR A CA 1
ATOM 3550 C C . THR A 1 450 ? -20.312 -16.559 -14.311 1.00 93.94 450 THR A C 1
ATOM 3552 O O . THR A 1 450 ? -19.956 -16.323 -13.160 1.00 93.94 450 THR A O 1
ATOM 3555 N N . GLN A 1 451 ? -19.476 -17.056 -15.219 1.00 91.88 451 GLN A N 1
ATOM 3556 C CA . GLN A 1 451 ? -18.090 -17.368 -14.890 1.00 91.88 451 GLN A CA 1
ATOM 3557 C C . GLN A 1 451 ? -17.302 -16.102 -14.543 1.00 91.88 451 GLN A C 1
ATOM 3559 O O . GLN A 1 451 ? -16.623 -16.062 -13.524 1.00 91.88 451 GLN A O 1
ATOM 3564 N N . SER A 1 452 ? -17.429 -15.043 -15.345 1.00 88.31 452 SER A N 1
ATOM 3565 C CA . SER A 1 452 ? -16.681 -13.798 -15.137 1.00 88.31 452 SER A CA 1
ATOM 3566 C C . SER A 1 452 ? -17.116 -13.032 -13.887 1.00 88.31 452 SER A C 1
ATOM 3568 O O . SER A 1 452 ? -16.258 -12.486 -13.189 1.00 88.31 452 SER A O 1
ATOM 3570 N N . MET A 1 453 ? -18.409 -13.012 -13.533 1.00 90.75 453 MET A N 1
ATOM 3571 C CA . MET A 1 453 ? -18.858 -12.318 -12.319 1.00 90.75 453 MET A CA 1
ATOM 3572 C C . MET A 1 453 ? -18.294 -12.973 -11.056 1.00 90.75 453 MET A C 1
ATOM 3574 O O . MET A 1 453 ? -17.825 -12.264 -10.162 1.00 90.75 453 MET A O 1
ATOM 3578 N N . PHE A 1 454 ? -18.237 -14.307 -11.032 1.00 88.44 454 PHE A N 1
ATOM 3579 C CA . PHE A 1 454 ? -17.672 -15.093 -9.934 1.00 88.44 454 PHE A CA 1
ATOM 3580 C C . PHE A 1 454 ? -16.171 -15.347 -10.059 1.00 88.44 454 PHE A C 1
ATOM 3582 O O . PHE A 1 454 ? -15.575 -15.913 -9.142 1.00 88.44 454 PHE A O 1
ATOM 3589 N N . ALA A 1 455 ? -15.543 -14.900 -11.147 1.00 81.06 455 ALA A N 1
ATOM 3590 C CA . ALA A 1 455 ? -14.120 -15.085 -11.328 1.00 81.06 455 ALA A CA 1
ATOM 3591 C C . ALA A 1 455 ? -13.323 -14.342 -10.255 1.00 81.06 455 ALA A C 1
ATOM 3593 O O . ALA A 1 455 ? -13.627 -13.187 -9.933 1.00 81.06 455 ALA A O 1
ATOM 3594 N N . ARG A 1 456 ? -12.265 -14.965 -9.736 1.00 75.06 456 ARG A N 1
ATOM 3595 C CA . ARG A 1 456 ? -11.349 -14.296 -8.803 1.00 75.06 456 ARG A CA 1
ATOM 3596 C C . ARG A 1 456 ? -10.593 -13.155 -9.492 1.00 75.06 456 ARG A C 1
ATOM 3598 O O . ARG A 1 456 ? -10.450 -12.093 -8.898 1.00 75.06 456 ARG A O 1
ATOM 3605 N N . SER A 1 457 ? -10.171 -13.343 -10.742 1.00 72.62 457 SER A N 1
ATOM 3606 C CA . SER A 1 457 ? -9.560 -12.293 -11.566 1.00 72.62 457 SER A CA 1
ATOM 3607 C C . SER A 1 457 ? -10.065 -12.333 -13.007 1.00 72.62 457 SER A C 1
ATOM 3609 O O . SER A 1 457 ? -10.497 -13.381 -13.489 1.00 72.62 457 SER A O 1
ATOM 3611 N N . ILE A 1 458 ? -10.013 -11.184 -13.683 1.00 70.88 458 ILE A N 1
ATOM 3612 C CA . ILE A 1 458 ? -10.286 -11.033 -15.114 1.00 70.88 458 ILE A CA 1
ATOM 3613 C C . ILE A 1 458 ? -9.228 -10.109 -15.733 1.00 70.88 458 ILE A C 1
ATOM 3615 O O . ILE A 1 458 ? -8.838 -9.111 -15.133 1.00 70.88 458 ILE A O 1
ATOM 3619 N N . GLU A 1 459 ? -8.766 -10.454 -16.925 1.00 65.81 459 GLU A N 1
ATOM 3620 C CA . GLU A 1 459 ? -7.757 -9.773 -17.731 1.00 65.81 459 GLU A CA 1
ATOM 3621 C C . GLU A 1 459 ? -8.362 -9.491 -19.115 1.00 65.81 459 GLU A C 1
ATOM 3623 O O . GLU A 1 459 ? -9.192 -10.261 -19.606 1.00 65.81 459 GLU A O 1
ATOM 3628 N N . ARG A 1 460 ? -7.953 -8.401 -19.771 1.00 65.81 460 ARG A N 1
ATOM 3629 C CA . ARG A 1 460 ? -8.376 -8.079 -21.141 1.00 65.81 460 ARG A CA 1
ATOM 3630 C C . ARG A 1 460 ? -7.160 -7.914 -22.048 1.00 65.81 460 ARG A C 1
ATOM 3632 O O . ARG A 1 460 ? -6.342 -7.025 -21.842 1.00 65.81 460 ARG A O 1
ATOM 3639 N N . ASN A 1 461 ? -7.103 -8.739 -23.086 1.00 65.69 461 ASN A N 1
ATOM 3640 C CA . ASN A 1 461 ? -6.249 -8.575 -24.259 1.00 65.69 461 ASN A CA 1
ATOM 3641 C C . ASN A 1 461 ? -7.041 -7.877 -25.379 1.00 65.69 461 ASN A C 1
ATOM 3643 O O . ASN A 1 461 ? -8.258 -7.726 -25.275 1.00 65.69 461 ASN A O 1
ATOM 3647 N N . THR A 1 462 ? -6.373 -7.482 -26.469 1.00 54.75 462 THR A N 1
ATOM 3648 C CA . THR A 1 462 ? -6.912 -6.635 -27.557 1.00 54.75 462 THR A CA 1
ATOM 3649 C C . THR A 1 462 ? -8.361 -6.958 -27.951 1.00 54.75 462 THR A C 1
ATOM 3651 O O . THR A 1 462 ? -9.182 -6.048 -27.998 1.00 54.75 462 THR A O 1
ATOM 3654 N N . ASN A 1 463 ? -8.695 -8.246 -28.118 1.00 62.19 463 ASN A N 1
ATOM 3655 C CA . ASN A 1 463 ? -10.050 -8.724 -28.434 1.00 62.19 463 ASN A CA 1
ATOM 3656 C C . ASN A 1 463 ? -10.524 -9.873 -27.526 1.00 62.19 463 ASN A C 1
ATOM 3658 O O . ASN A 1 463 ? -11.460 -10.577 -27.887 1.00 62.19 463 ASN A O 1
ATOM 3662 N N . ASN A 1 464 ? -9.866 -10.130 -26.393 1.00 69.31 464 ASN A N 1
ATOM 3663 C CA . ASN A 1 464 ? -10.164 -11.305 -25.567 1.00 69.31 464 ASN A CA 1
ATOM 3664 C C . ASN A 1 464 ? -10.240 -10.939 -24.088 1.00 69.31 464 ASN A C 1
ATOM 3666 O O . ASN A 1 464 ? -9.373 -10.228 -23.590 1.00 69.31 464 ASN A O 1
ATOM 3670 N N . PHE A 1 465 ? -11.230 -11.464 -23.383 1.00 78.44 465 PHE A N 1
ATOM 3671 C CA . PHE A 1 465 ? -11.292 -11.442 -21.927 1.00 78.44 465 PHE A CA 1
ATOM 3672 C C . PHE A 1 465 ? -10.852 -12.805 -21.413 1.00 78.44 465 PHE A C 1
ATOM 3674 O O . PHE A 1 465 ? -11.358 -13.804 -21.897 1.00 78.44 465 PHE A O 1
ATOM 3681 N N . LEU A 1 466 ? -9.942 -12.866 -20.445 1.00 75.50 466 LEU A N 1
ATOM 3682 C CA . LEU A 1 466 ? -9.558 -14.109 -19.773 1.00 75.50 466 LEU A CA 1
ATOM 3683 C C . LEU A 1 466 ? -9.834 -13.985 -18.285 1.00 75.50 466 LEU A C 1
ATOM 3685 O O . LEU A 1 466 ? -9.596 -12.932 -17.711 1.00 75.50 466 LEU A O 1
ATOM 3689 N N . TRP A 1 467 ? -10.305 -15.039 -17.635 1.00 81.88 467 TRP A N 1
ATOM 3690 C CA . TRP A 1 467 ? -10.566 -15.014 -16.198 1.00 81.88 467 TRP A CA 1
ATOM 3691 C C . TRP A 1 467 ? -10.038 -16.270 -15.504 1.00 81.88 467 TRP A C 1
ATOM 3693 O O . TRP A 1 467 ? -9.727 -17.264 -16.152 1.00 81.88 467 TRP A O 1
ATOM 3703 N N . LYS A 1 468 ? -9.830 -16.219 -14.182 1.00 76.25 468 LYS A N 1
ATOM 3704 C CA . LYS A 1 468 ? -9.202 -17.327 -13.436 1.00 76.25 468 LYS A CA 1
ATOM 3705 C C . LYS A 1 468 ? -9.866 -17.569 -12.087 1.00 76.25 468 LYS A C 1
ATOM 3707 O O . LYS A 1 468 ? -9.922 -16.656 -11.263 1.00 76.25 468 LYS A O 1
ATOM 3712 N N . GLY A 1 469 ? -10.220 -18.834 -11.840 1.00 73.12 469 GLY A N 1
ATOM 3713 C CA . GLY A 1 469 ? -10.719 -19.372 -10.569 1.00 73.12 469 GLY A CA 1
ATOM 3714 C C . GLY A 1 469 ? -12.043 -18.770 -10.103 1.00 73.12 469 GLY A C 1
ATOM 3715 O O . GLY A 1 469 ? -12.487 -17.753 -10.625 1.00 73.12 469 GLY A O 1
ATOM 3716 N N . VAL A 1 470 ? -12.639 -19.354 -9.064 1.00 82.56 470 VAL A N 1
ATOM 3717 C CA . VAL A 1 470 ? -13.903 -18.887 -8.465 1.00 82.56 470 VAL A CA 1
ATOM 3718 C C . VAL A 1 470 ? -13.664 -18.213 -7.120 1.00 82.56 470 VAL A C 1
ATOM 3720 O O . VAL A 1 470 ? -12.861 -18.674 -6.309 1.00 82.56 470 VAL A O 1
ATOM 3723 N N . ALA A 1 471 ? -14.402 -17.136 -6.857 1.00 75.56 471 ALA A N 1
ATOM 3724 C CA . ALA A 1 471 ? -14.474 -16.496 -5.553 1.00 75.56 471 ALA A CA 1
ATOM 3725 C C . ALA A 1 471 ? -15.935 -16.317 -5.107 1.00 75.56 471 ALA A C 1
ATOM 3727 O O . ALA A 1 471 ? -16.648 -15.443 -5.594 1.00 75.56 471 ALA A O 1
ATOM 3728 N N . PHE A 1 472 ? -16.356 -17.092 -4.100 1.00 71.25 472 PHE A N 1
ATOM 3729 C CA . PHE A 1 472 ? -17.604 -16.865 -3.352 1.00 71.25 472 PHE A CA 1
ATOM 3730 C C . PHE A 1 472 ? -17.376 -16.020 -2.095 1.00 71.25 472 PHE A C 1
ATOM 3732 O O . PHE A 1 472 ? -18.043 -16.211 -1.084 1.00 71.25 472 PHE A O 1
ATOM 3739 N N . ASN A 1 473 ? -16.408 -15.104 -2.120 1.00 52.12 473 ASN A N 1
ATOM 3740 C CA . ASN A 1 473 ? -15.998 -14.285 -0.974 1.00 52.12 473 ASN A CA 1
ATOM 3741 C C . ASN A 1 473 ? -17.040 -13.217 -0.568 1.00 52.12 473 ASN A C 1
ATOM 3743 O O . ASN A 1 473 ? -16.680 -12.135 -0.108 1.00 52.12 473 ASN A O 1
ATOM 3747 N N . LYS A 1 474 ? -18.330 -13.493 -0.775 1.00 65.31 474 LYS A N 1
ATOM 3748 C CA . LYS A 1 474 ? -19.456 -12.586 -0.565 1.00 65.31 474 LYS A CA 1
ATOM 3749 C C . LYS A 1 474 ? -20.479 -13.234 0.362 1.00 65.31 474 LYS A C 1
ATOM 3751 O O . LYS A 1 474 ? -20.634 -14.454 0.375 1.00 65.31 474 LYS A O 1
ATOM 3756 N N . SER A 1 475 ? -21.167 -12.401 1.141 1.00 70.06 475 SER A N 1
ATOM 3757 C CA . SER A 1 475 ? -22.213 -12.841 2.062 1.00 70.06 475 SER A CA 1
ATOM 3758 C C . SER A 1 475 ? -23.341 -13.567 1.320 1.00 70.06 475 SER A C 1
ATOM 3760 O O . SER A 1 475 ? -23.619 -13.308 0.146 1.00 70.06 475 SER A O 1
ATOM 3762 N N . GLU A 1 476 ? -24.031 -14.460 2.025 1.00 73.62 476 GLU A N 1
ATOM 3763 C CA . GLU A 1 476 ? -25.202 -15.179 1.508 1.00 73.62 476 GLU A CA 1
ATOM 3764 C C . GLU A 1 476 ? -26.302 -14.215 1.023 1.00 73.62 476 GLU A C 1
ATOM 3766 O O . GLU A 1 476 ? -26.975 -14.473 0.025 1.00 73.62 476 GLU A O 1
ATOM 3771 N N . GLN A 1 477 ? -26.407 -13.042 1.657 1.00 73.50 477 GLN A N 1
ATOM 3772 C CA . GLN A 1 477 ? -27.297 -11.953 1.255 1.00 73.50 477 GLN A CA 1
ATOM 3773 C C . GLN A 1 477 ? -26.927 -11.359 -0.115 1.00 73.50 477 GLN A C 1
ATOM 3775 O O . GLN A 1 477 ? -27.810 -11.129 -0.941 1.00 73.50 477 GLN A O 1
ATOM 3780 N N . SER A 1 478 ? -25.636 -11.175 -0.405 1.00 75.25 478 SER A N 1
ATOM 3781 C CA . SER A 1 478 ? -25.174 -10.709 -1.719 1.00 75.25 478 SER A CA 1
ATOM 3782 C C . SER A 1 478 ? -25.432 -11.751 -2.806 1.00 75.25 478 SER A C 1
ATOM 3784 O O . SER A 1 478 ? -25.912 -11.403 -3.882 1.00 75.25 478 SER A O 1
ATOM 3786 N N . LEU A 1 479 ? -25.192 -13.036 -2.525 1.00 81.25 479 LEU A N 1
ATOM 3787 C CA . LEU A 1 479 ? -25.512 -14.128 -3.457 1.00 81.25 479 LEU A CA 1
ATOM 3788 C C . LEU A 1 479 ? -27.022 -14.228 -3.721 1.00 81.25 479 LEU A C 1
ATOM 3790 O O . LEU A 1 479 ? -27.439 -14.466 -4.854 1.00 81.25 479 LEU A O 1
ATOM 3794 N N . SER A 1 480 ? -27.840 -13.961 -2.699 1.00 84.31 480 SER A N 1
ATOM 3795 C CA . SER A 1 480 ? -29.302 -13.968 -2.805 1.00 84.31 480 SER A CA 1
ATOM 3796 C C . SER A 1 480 ? -29.838 -12.933 -3.806 1.00 84.31 480 SER A C 1
ATOM 3798 O O . SER A 1 480 ? -30.887 -13.147 -4.412 1.00 84.31 480 SER A O 1
ATOM 3800 N N . SER A 1 481 ? -29.105 -11.836 -4.045 1.00 86.31 481 SER A N 1
ATOM 3801 C CA . SER A 1 481 ? -29.492 -10.806 -5.024 1.00 86.31 481 SER A CA 1
ATOM 3802 C C . SER A 1 481 ? -29.484 -11.297 -6.481 1.00 86.31 481 SER A C 1
ATOM 3804 O O . SER A 1 481 ? -30.170 -10.719 -7.326 1.00 86.31 481 SER A O 1
ATOM 3806 N N . LEU A 1 482 ? -28.763 -12.388 -6.771 1.00 89.06 482 LEU A N 1
ATOM 3807 C CA . LEU A 1 482 ? -28.699 -13.003 -8.098 1.00 89.06 482 LEU A CA 1
ATOM 3808 C C . LEU A 1 482 ? -29.811 -14.031 -8.338 1.00 89.06 482 LEU A C 1
ATOM 3810 O O . LEU A 1 482 ? -30.134 -14.298 -9.496 1.00 89.06 482 LEU A O 1
ATOM 3814 N N . LEU A 1 483 ? -30.431 -14.588 -7.290 1.00 90.00 483 LEU A N 1
ATOM 3815 C CA . LEU A 1 483 ? -31.443 -15.648 -7.429 1.00 90.00 483 LEU A CA 1
ATOM 3816 C C . LEU A 1 483 ? -32.593 -15.268 -8.378 1.00 90.00 483 LEU A C 1
ATOM 3818 O O . LEU A 1 483 ? -32.914 -16.080 -9.244 1.00 90.00 483 LEU A O 1
ATOM 3822 N N . PRO A 1 484 ? -33.133 -14.028 -8.366 1.00 90.19 484 PRO A N 1
ATOM 3823 C CA . PRO A 1 484 ? -34.155 -13.629 -9.334 1.00 90.19 484 PRO A CA 1
ATOM 3824 C C . PRO A 1 484 ? -33.705 -13.730 -10.801 1.00 90.19 484 PRO A C 1
ATOM 3826 O O . PRO A 1 484 ? -34.528 -13.996 -11.679 1.00 90.19 484 PRO A O 1
ATOM 3829 N N . ALA A 1 485 ? -32.419 -13.509 -11.094 1.00 90.19 485 ALA A N 1
ATOM 3830 C CA . ALA A 1 485 ? -31.863 -13.649 -12.440 1.00 90.19 485 ALA A CA 1
ATOM 3831 C C . ALA A 1 485 ? -31.766 -15.124 -12.852 1.00 90.19 485 ALA A C 1
ATOM 3833 O O . ALA A 1 485 ? -32.128 -15.495 -13.974 1.00 90.19 485 ALA A O 1
ATOM 3834 N N . PHE A 1 486 ? -31.323 -15.972 -11.926 1.00 91.50 486 PHE A N 1
ATOM 3835 C CA . PHE A 1 486 ? -31.211 -17.415 -12.119 1.00 91.50 486 PHE A CA 1
ATOM 3836 C C . PHE A 1 486 ? -32.584 -18.086 -12.254 1.00 91.50 486 PHE A C 1
ATOM 3838 O O . PHE A 1 486 ? -32.780 -18.862 -13.185 1.00 91.50 486 PHE A O 1
ATOM 3845 N N . ASP A 1 487 ? -33.575 -17.701 -11.450 1.00 88.50 487 ASP A N 1
ATOM 3846 C CA . ASP A 1 487 ? -34.955 -18.192 -11.562 1.00 88.50 487 ASP A CA 1
ATOM 3847 C C . ASP A 1 487 ? -35.588 -17.818 -12.911 1.00 88.50 487 ASP A C 1
ATOM 3849 O O . ASP A 1 487 ? -36.197 -18.650 -13.587 1.00 88.50 487 ASP A O 1
ATOM 3853 N N . LYS A 1 488 ? -35.384 -16.579 -13.380 1.00 88.50 488 LYS A N 1
ATOM 3854 C CA . LYS A 1 488 ? -35.858 -16.137 -14.706 1.00 88.50 488 LYS A CA 1
ATOM 3855 C C . LYS A 1 488 ? -35.168 -16.866 -15.865 1.00 88.50 488 LYS A C 1
ATOM 3857 O O . LYS A 1 488 ? -35.732 -16.939 -16.958 1.00 88.50 488 LYS A O 1
ATOM 3862 N N . SER A 1 489 ? -33.975 -17.414 -15.635 1.00 90.31 489 SER A N 1
ATOM 3863 C CA . SER A 1 489 ? -33.182 -18.180 -16.605 1.00 90.31 489 SER A CA 1
ATOM 3864 C C . SER A 1 489 ? -33.149 -19.688 -16.305 1.00 90.31 489 SER A C 1
ATOM 3866 O O . SER A 1 489 ? -32.387 -20.429 -16.926 1.00 90.31 489 SER A O 1
ATOM 3868 N N . ILE A 1 490 ? -34.022 -20.192 -15.425 1.00 88.75 490 ILE A N 1
ATOM 3869 C CA . ILE A 1 490 ? -33.971 -21.575 -14.919 1.00 88.75 490 ILE A CA 1
ATOM 3870 C C . ILE A 1 490 ? -34.089 -22.638 -16.016 1.00 88.75 490 ILE A C 1
ATOM 3872 O O . ILE A 1 490 ? -33.451 -23.690 -15.949 1.00 88.75 490 ILE A O 1
ATOM 3876 N N . GLY A 1 491 ? -34.857 -22.351 -17.073 1.00 85.38 491 GLY A N 1
ATOM 3877 C CA . GLY A 1 491 ? -34.992 -23.241 -18.226 1.00 85.38 491 GLY A CA 1
ATOM 3878 C C . GLY A 1 491 ? -33.678 -23.423 -18.991 1.00 85.38 491 GLY A C 1
ATOM 3879 O O . GLY A 1 491 ? -33.406 -24.518 -19.491 1.00 85.38 491 GLY A O 1
ATOM 3880 N N . PHE A 1 492 ? -32.840 -22.382 -19.041 1.00 89.12 492 PHE A N 1
ATOM 3881 C CA . PHE A 1 492 ? -31.498 -22.462 -19.611 1.00 89.12 492 PHE A CA 1
ATOM 3882 C C . PHE A 1 492 ? -30.593 -23.330 -18.731 1.00 89.12 492 PHE A C 1
ATOM 3884 O O . PHE A 1 492 ? -30.073 -24.333 -19.219 1.00 89.12 492 PHE A O 1
ATOM 3891 N N . TRP A 1 493 ? -30.483 -23.015 -17.437 1.00 89.88 493 TRP A N 1
ATOM 3892 C CA . TRP A 1 493 ? -29.616 -23.749 -16.509 1.00 89.88 493 TRP A CA 1
ATOM 3893 C C . TRP A 1 493 ? -30.001 -25.225 -16.385 1.00 89.88 493 TRP A C 1
ATOM 3895 O O . TRP A 1 493 ? -29.135 -26.089 -16.461 1.00 89.88 493 TRP A O 1
ATOM 3905 N N . THR A 1 494 ? -31.296 -25.540 -16.320 1.00 87.12 494 THR A N 1
ATOM 3906 C CA . THR A 1 494 ? -31.781 -26.931 -16.291 1.00 87.12 494 THR A CA 1
ATOM 3907 C C . THR A 1 494 ? -31.391 -27.687 -17.563 1.00 87.12 494 THR A C 1
ATOM 3909 O O . THR A 1 494 ? -30.906 -28.815 -17.498 1.00 87.12 494 THR A O 1
ATOM 3912 N N . SER A 1 495 ? -31.578 -27.072 -18.737 1.00 86.25 495 SER A N 1
ATOM 3913 C CA . SER A 1 495 ? -31.211 -27.695 -20.018 1.00 86.25 495 SER A CA 1
ATOM 3914 C C . SER A 1 495 ? -29.700 -27.903 -20.126 1.00 86.25 495 SER A C 1
ATOM 3916 O O . SER A 1 495 ? -29.243 -28.942 -20.603 1.00 86.25 495 SER A O 1
ATOM 3918 N N . TYR A 1 496 ? -28.930 -26.923 -19.654 1.00 86.62 496 TYR A N 1
ATOM 3919 C CA . TYR A 1 496 ? -27.478 -26.943 -19.657 1.00 86.62 496 TYR A CA 1
ATOM 3920 C C . TYR A 1 496 ? -26.918 -28.035 -18.736 1.00 86.62 496 TYR A C 1
ATOM 3922 O O . TYR A 1 496 ? -26.187 -28.911 -19.187 1.00 86.62 496 TYR A O 1
ATOM 3930 N N . LEU A 1 497 ? -27.338 -28.073 -17.472 1.00 86.75 497 LEU A N 1
ATOM 3931 C CA . LEU A 1 497 ? -26.862 -29.057 -16.497 1.00 86.75 497 LEU A CA 1
ATOM 3932 C C . LEU A 1 497 ? -27.247 -30.497 -16.868 1.00 86.75 497 LEU A C 1
ATOM 3934 O O . LEU A 1 497 ? -26.445 -31.410 -16.676 1.00 86.75 497 LEU A O 1
ATOM 3938 N N . LYS A 1 498 ? -28.428 -30.714 -17.468 1.00 86.62 498 LYS A N 1
ATOM 3939 C CA . LYS A 1 498 ? -28.820 -32.029 -18.012 1.00 86.62 498 LYS A CA 1
ATOM 3940 C C . LYS A 1 498 ? -27.925 -32.473 -19.160 1.00 86.62 498 LYS A C 1
ATOM 3942 O O . LYS A 1 498 ? -27.506 -33.626 -19.197 1.00 86.62 498 LYS A O 1
ATOM 3947 N N . LYS A 1 499 ? -27.624 -31.565 -20.096 1.00 86.06 499 LYS A N 1
ATOM 3948 C CA . LYS A 1 499 ? -26.748 -31.856 -21.242 1.00 86.06 499 LYS A CA 1
ATOM 3949 C C . LYS A 1 499 ? -25.359 -32.314 -20.786 1.00 86.06 499 LYS A C 1
ATOM 3951 O O . LYS A 1 499 ? -24.752 -33.141 -21.457 1.00 86.06 499 LYS A O 1
ATOM 3956 N N . HIS A 1 500 ? -24.887 -31.800 -19.652 1.00 83.38 500 HIS A N 1
ATOM 3957 C CA . HIS A 1 500 ? -23.568 -32.103 -19.105 1.00 83.38 500 HIS A CA 1
ATOM 3958 C C . HIS A 1 500 ? -23.582 -33.124 -17.946 1.00 83.38 500 HIS A C 1
ATOM 3960 O O . HIS A 1 500 ? -22.567 -33.310 -17.283 1.00 83.38 500 HIS A O 1
ATOM 3966 N N . GLY A 1 501 ? -24.706 -33.812 -17.703 1.00 79.75 501 GLY A N 1
ATOM 3967 C CA . GLY A 1 501 ? -24.786 -34.913 -16.732 1.00 79.75 501 GLY A CA 1
ATOM 3968 C C . GLY A 1 501 ? -24.733 -34.505 -15.254 1.00 79.75 501 GLY A C 1
ATOM 3969 O O . GLY A 1 501 ? -24.576 -35.372 -14.400 1.00 79.75 501 GLY A O 1
ATOM 3970 N N . VAL A 1 502 ? -24.883 -33.214 -14.940 1.00 82.38 502 VAL A N 1
ATOM 3971 C CA . VAL A 1 502 ? -24.908 -32.692 -13.558 1.00 82.38 502 VAL A CA 1
ATOM 3972 C C . VAL A 1 502 ? -26.271 -32.918 -12.898 1.00 82.38 502 VAL A C 1
ATOM 3974 O O . VAL A 1 502 ? -26.363 -33.067 -11.684 1.00 82.38 502 VAL A O 1
ATOM 3977 N N . MET A 1 503 ? -27.333 -32.966 -13.707 1.00 81.62 503 MET A N 1
ATOM 3978 C CA . MET A 1 503 ? -28.701 -33.274 -13.286 1.00 81.62 503 MET A CA 1
ATOM 3979 C C . MET A 1 503 ? -29.249 -34.465 -14.065 1.00 81.62 503 MET A C 1
ATOM 3981 O O . MET A 1 503 ? -28.949 -34.638 -15.250 1.00 81.62 503 MET A O 1
ATOM 3985 N N . SER A 1 504 ? -30.120 -35.249 -13.428 1.00 77.94 504 SER A N 1
ATOM 3986 C CA . SER A 1 504 ? -30.769 -36.381 -14.098 1.00 77.94 504 SER A CA 1
ATOM 3987 C C . SER A 1 504 ? -31.736 -35.900 -15.187 1.00 77.94 504 SER A C 1
ATOM 3989 O O . SER A 1 504 ? -32.401 -34.872 -15.048 1.00 77.94 504 SER A O 1
ATOM 3991 N N . SER A 1 505 ? -31.894 -36.667 -16.271 1.00 72.25 505 SER A N 1
ATOM 3992 C CA . SER A 1 505 ? -32.798 -36.321 -17.385 1.00 72.25 505 SER A CA 1
ATOM 3993 C C . SER A 1 505 ? -34.253 -36.084 -16.942 1.00 72.25 505 SER A C 1
ATOM 3995 O O . SER A 1 505 ? -34.937 -35.233 -17.519 1.00 72.25 505 SER A O 1
ATOM 3997 N N . ASN A 1 506 ? -34.685 -36.752 -15.868 1.00 72.44 506 ASN A N 1
ATOM 3998 C CA . ASN A 1 506 ? -36.028 -36.661 -15.282 1.00 72.44 506 ASN A CA 1
ATOM 3999 C C . ASN A 1 506 ? -36.167 -35.600 -14.172 1.00 72.44 506 ASN A C 1
ATOM 4001 O O . ASN A 1 506 ? -37.262 -35.400 -13.658 1.00 72.44 506 ASN A O 1
ATOM 4005 N N . GLU A 1 507 ? -35.082 -34.931 -13.784 1.00 75.81 507 GLU A N 1
ATOM 4006 C CA . GLU A 1 507 ? -35.081 -33.939 -12.707 1.00 75.81 507 GLU A CA 1
ATOM 4007 C C . GLU A 1 507 ? -35.519 -32.569 -13.245 1.00 75.81 507 GLU A C 1
ATOM 4009 O O . GLU A 1 507 ? -35.073 -32.142 -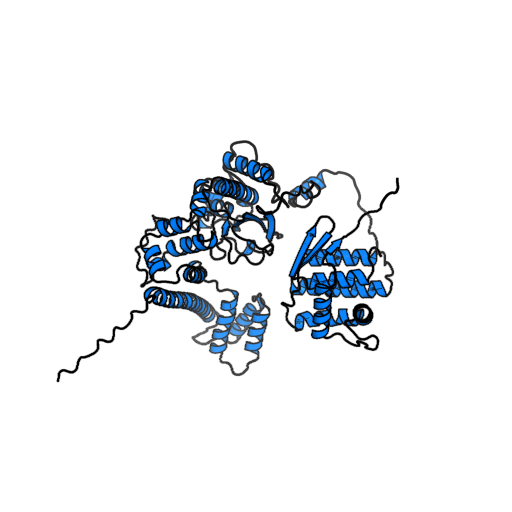14.309 1.00 75.81 507 GLU A O 1
ATOM 4014 N N . THR A 1 508 ? -36.412 -31.868 -12.554 1.00 70.56 508 THR A N 1
ATOM 4015 C CA . THR A 1 508 ? -36.870 -30.523 -12.949 1.00 70.56 508 THR A CA 1
ATOM 4016 C C . THR A 1 508 ? -36.593 -29.554 -11.821 1.00 70.56 508 THR A C 1
ATOM 4018 O O . THR A 1 508 ? -37.096 -29.740 -10.715 1.00 70.56 508 THR A O 1
ATOM 4021 N N . LEU A 1 509 ? -35.796 -28.526 -12.113 1.00 76.56 509 LEU A N 1
ATOM 4022 C CA . LEU A 1 509 ? -35.524 -27.452 -11.175 1.00 76.56 509 LEU A CA 1
ATOM 4023 C C . LEU A 1 509 ? -36.637 -26.404 -11.273 1.00 76.56 509 LEU A C 1
ATOM 4025 O O . LEU A 1 509 ? -36.895 -25.889 -12.361 1.00 76.56 509 LEU A O 1
ATOM 4029 N N . ASN A 1 510 ? -37.284 -26.094 -10.149 1.00 75.00 510 ASN A N 1
ATOM 4030 C CA . ASN A 1 510 ? -38.353 -25.087 -10.091 1.00 75.00 510 ASN A CA 1
ATOM 4031 C C . ASN A 1 510 ? -37.885 -23.748 -9.499 1.00 75.00 510 ASN A C 1
ATOM 4033 O O . ASN A 1 510 ? -38.498 -22.724 -9.787 1.00 75.00 510 ASN A O 1
ATOM 4037 N N . THR A 1 511 ? -36.806 -23.755 -8.713 1.00 81.31 511 THR A N 1
ATOM 4038 C CA . THR A 1 511 ? -36.160 -22.578 -8.109 1.00 81.31 511 THR A CA 1
ATOM 4039 C C . THR A 1 511 ? -34.660 -22.829 -7.969 1.00 81.31 511 THR A C 1
ATOM 4041 O O . THR A 1 511 ? -34.252 -23.982 -7.808 1.00 81.31 511 THR A O 1
ATOM 4044 N N . ILE A 1 512 ? -33.848 -21.773 -7.996 1.00 84.88 512 ILE A N 1
ATOM 4045 C CA . ILE A 1 512 ? -32.409 -21.824 -7.707 1.00 84.88 512 ILE A CA 1
ATOM 4046 C C . ILE A 1 512 ? -32.169 -21.205 -6.327 1.00 84.88 512 ILE A C 1
ATOM 4048 O O . ILE A 1 512 ? -32.518 -20.052 -6.096 1.00 84.88 512 ILE A O 1
ATOM 4052 N N . ASP A 1 513 ? -31.581 -21.971 -5.407 1.00 87.31 513 ASP A N 1
ATOM 4053 C CA . ASP A 1 513 ? -31.082 -21.465 -4.123 1.00 87.31 513 ASP A CA 1
ATOM 4054 C C . ASP A 1 513 ? -29.575 -21.149 -4.198 1.00 87.31 513 ASP A C 1
ATOM 4056 O O . ASP A 1 513 ? -28.919 -21.365 -5.222 1.00 87.31 513 ASP A O 1
ATOM 4060 N N . VAL A 1 514 ? -29.013 -20.596 -3.118 1.00 86.62 514 VAL A N 1
ATOM 4061 C CA . VAL A 1 514 ? -27.594 -20.200 -3.064 1.00 86.62 514 VAL A CA 1
ATOM 4062 C C . VAL A 1 514 ? -26.657 -21.404 -3.218 1.00 86.62 514 VAL A C 1
ATOM 4064 O O . VAL A 1 514 ? -25.602 -21.284 -3.845 1.00 86.62 514 VAL A O 1
ATOM 4067 N N . ASP A 1 515 ? -27.024 -22.570 -2.692 1.00 85.81 515 ASP A N 1
ATOM 4068 C CA . ASP A 1 515 ? -26.204 -23.777 -2.812 1.00 85.81 515 ASP A CA 1
ATOM 4069 C C . ASP A 1 515 ? -26.208 -24.312 -4.246 1.00 85.81 515 ASP A C 1
ATOM 4071 O O . ASP A 1 515 ? -25.180 -24.755 -4.764 1.00 85.81 515 ASP A O 1
ATOM 4075 N N . PHE A 1 516 ? -27.344 -24.221 -4.928 1.00 86.25 516 PHE A N 1
ATOM 4076 C CA . PHE A 1 516 ? -27.473 -24.593 -6.325 1.00 86.25 516 PHE A CA 1
ATOM 4077 C C . PHE A 1 516 ? -26.766 -23.600 -7.254 1.00 86.25 516 PHE A C 1
ATOM 4079 O O . PHE A 1 516 ? -26.108 -24.014 -8.208 1.00 86.25 516 PHE A O 1
ATOM 4086 N N . LEU A 1 517 ? -26.817 -22.302 -6.944 1.00 89.69 517 LEU A N 1
ATOM 4087 C CA . LEU A 1 517 ? -26.011 -21.274 -7.606 1.00 89.69 517 LEU A CA 1
ATOM 4088 C C . LEU A 1 517 ? -24.514 -21.603 -7.519 1.00 89.69 517 LEU A C 1
ATOM 4090 O O . LEU A 1 517 ? -23.828 -21.589 -8.540 1.00 89.69 517 LEU A O 1
ATOM 4094 N N . LYS A 1 518 ? -24.011 -21.946 -6.324 1.00 88.38 518 LYS A N 1
ATOM 4095 C CA . LYS A 1 518 ? -22.607 -22.350 -6.137 1.00 88.38 518 LYS A CA 1
ATOM 4096 C C . LYS A 1 518 ? -22.257 -23.564 -6.992 1.00 88.38 518 LYS A C 1
ATOM 4098 O O . LYS A 1 518 ? -21.260 -23.525 -7.701 1.00 88.38 518 LYS A O 1
ATOM 4103 N N . LYS A 1 519 ? -23.128 -24.580 -7.029 1.00 86.75 519 LYS A N 1
ATOM 4104 C CA . LYS A 1 519 ? -22.949 -25.753 -7.904 1.00 86.75 519 LYS A CA 1
ATOM 4105 C C . LYS A 1 519 ? -22.854 -25.382 -9.382 1.00 86.75 519 LYS A C 1
ATOM 4107 O O . LYS A 1 519 ? -22.037 -25.964 -10.086 1.00 86.75 519 LYS A O 1
ATOM 4112 N N . ILE A 1 520 ? -23.671 -24.439 -9.861 1.00 89.56 520 ILE A N 1
ATOM 4113 C CA . ILE A 1 520 ? -23.587 -23.951 -11.246 1.00 89.56 520 ILE A CA 1
ATOM 4114 C C . ILE A 1 520 ? -22.216 -23.322 -11.498 1.00 89.56 520 ILE A C 1
ATOM 4116 O O . ILE A 1 520 ? -21.567 -23.646 -12.488 1.00 89.56 520 ILE A O 1
ATOM 4120 N N . VAL A 1 521 ? -21.770 -22.440 -10.606 1.00 90.69 521 VAL A N 1
ATOM 4121 C CA . VAL A 1 521 ? -20.505 -21.713 -10.754 1.00 90.69 521 VAL A CA 1
ATOM 4122 C C . VAL A 1 521 ? -19.302 -22.660 -10.690 1.00 90.69 521 VAL A C 1
ATOM 4124 O O . VAL A 1 521 ? -18.463 -22.612 -11.586 1.00 90.69 521 VAL A O 1
ATOM 4127 N N . ASP A 1 522 ? -19.256 -23.563 -9.709 1.00 88.44 522 ASP A N 1
ATOM 4128 C CA . ASP A 1 522 ? -18.199 -24.576 -9.574 1.00 88.44 522 ASP A CA 1
ATOM 4129 C C . ASP A 1 522 ? -18.151 -25.500 -10.794 1.00 88.44 522 ASP A C 1
ATOM 4131 O O . ASP A 1 522 ? -17.081 -25.842 -11.300 1.00 88.44 522 ASP A O 1
ATOM 4135 N N . PHE A 1 523 ? -19.324 -25.886 -11.308 1.00 88.69 523 PHE A N 1
ATOM 4136 C CA . PHE A 1 523 ? -19.403 -26.697 -12.513 1.00 88.69 523 PHE A CA 1
ATOM 4137 C C . PHE A 1 523 ? -18.826 -25.960 -13.726 1.00 88.69 523 PHE A C 1
ATOM 4139 O O . PHE A 1 523 ? -18.044 -26.543 -14.475 1.00 88.69 523 PHE A O 1
ATOM 4146 N N . LEU A 1 524 ? -19.181 -24.688 -13.920 1.00 89.75 524 LEU A N 1
ATOM 4147 C CA . LEU A 1 524 ? -18.652 -23.891 -15.026 1.00 89.75 524 LEU A CA 1
ATOM 4148 C C . LEU A 1 524 ? -17.135 -23.679 -14.905 1.00 89.75 524 LEU A C 1
ATOM 4150 O O . LEU A 1 524 ? -16.444 -23.739 -15.916 1.00 89.75 524 LEU A O 1
ATOM 4154 N N . ASP A 1 525 ? -16.607 -23.474 -13.697 1.00 86.81 525 ASP A N 1
ATOM 4155 C CA . ASP A 1 525 ? -15.166 -23.299 -13.477 1.00 86.81 525 ASP A CA 1
ATOM 4156 C C . ASP A 1 525 ? -14.352 -24.552 -13.805 1.00 86.81 525 ASP A C 1
ATOM 4158 O O . ASP A 1 525 ? -13.239 -24.453 -14.307 1.00 86.81 525 ASP A O 1
ATOM 4162 N N . GLY A 1 526 ? -14.905 -25.740 -13.561 1.00 84.38 526 GLY A N 1
ATOM 4163 C CA . GLY A 1 526 ? -14.218 -26.992 -13.872 1.00 84.38 526 GLY A CA 1
ATOM 4164 C C . GLY A 1 526 ? -14.319 -27.443 -15.334 1.00 84.38 526 GLY A C 1
ATOM 4165 O O . GLY A 1 526 ? -13.547 -28.312 -15.737 1.00 84.38 526 GLY A O 1
ATOM 4166 N N . ASN A 1 527 ? -15.284 -26.928 -16.111 1.00 82.75 527 ASN A N 1
ATOM 4167 C CA . ASN A 1 527 ? -15.708 -27.578 -17.363 1.00 82.75 527 ASN A CA 1
ATOM 4168 C C . ASN A 1 527 ? -15.828 -26.662 -18.589 1.00 82.75 527 ASN A C 1
ATOM 4170 O O . ASN A 1 527 ? -15.978 -27.177 -19.695 1.00 82.75 527 ASN A O 1
ATOM 4174 N N . GLU A 1 528 ? -15.783 -25.342 -18.430 1.00 87.25 528 GLU A N 1
ATOM 4175 C CA . GLU A 1 528 ? -15.902 -24.393 -19.541 1.00 87.25 528 GLU A CA 1
ATOM 4176 C C . GLU A 1 528 ? -14.628 -23.564 -19.709 1.00 87.25 528 GLU A C 1
ATOM 4178 O O . GLU A 1 528 ? -13.852 -23.400 -18.772 1.00 87.25 528 GLU A O 1
ATOM 4183 N N . GLU A 1 529 ? -14.414 -23.023 -20.911 1.00 81.69 529 GLU A N 1
ATOM 4184 C CA . GLU A 1 529 ? -13.274 -22.147 -21.180 1.00 81.69 529 GLU A CA 1
ATOM 4185 C C . GLU A 1 529 ? -13.385 -20.837 -20.394 1.00 81.69 529 GLU A C 1
ATOM 4187 O O . GLU A 1 529 ? -14.443 -20.206 -20.341 1.00 81.69 529 GLU A O 1
ATOM 4192 N N . HIS A 1 530 ? -12.264 -20.384 -19.834 1.00 84.38 530 HIS A N 1
ATOM 4193 C CA . HIS A 1 530 ? -12.190 -19.120 -19.101 1.00 84.38 530 HIS A CA 1
ATOM 4194 C C . HIS A 1 530 ? -11.718 -17.962 -19.971 1.00 84.38 530 HIS A C 1
ATOM 4196 O O . HIS A 1 530 ? -10.903 -17.138 -19.547 1.00 84.38 530 HIS A O 1
ATOM 4202 N N . SER A 1 531 ? -12.193 -17.926 -21.214 1.00 84.44 531 SER A N 1
ATOM 4203 C CA . SER A 1 531 ? -11.912 -16.825 -22.122 1.00 84.44 531 SER A CA 1
ATOM 4204 C C . SER A 1 531 ? -13.099 -16.473 -23.012 1.00 84.44 531 SER A C 1
ATOM 4206 O O . SER A 1 531 ? -13.956 -17.313 -23.278 1.00 84.44 531 SER A O 1
ATOM 4208 N N . PHE A 1 532 ? -13.160 -15.224 -23.466 1.00 85.81 532 PHE A N 1
ATOM 4209 C CA . PHE A 1 532 ? -14.192 -14.726 -24.363 1.00 85.81 532 PHE A CA 1
ATOM 4210 C C . PHE A 1 532 ? -13.594 -13.798 -25.417 1.00 85.81 532 PHE A C 1
ATOM 4212 O O . PHE A 1 532 ? -13.177 -12.678 -25.111 1.00 85.81 532 PHE A O 1
ATOM 4219 N N . PHE A 1 533 ? -13.607 -14.258 -26.668 1.00 80.81 533 PHE A N 1
ATOM 4220 C CA . PHE A 1 533 ? -13.130 -13.505 -27.820 1.00 80.81 533 PHE A CA 1
ATOM 4221 C C . PHE A 1 533 ? -14.265 -12.699 -28.456 1.00 80.81 533 PHE A C 1
ATOM 4223 O O . PHE A 1 533 ? -15.277 -13.249 -28.887 1.00 80.81 533 PHE A O 1
ATOM 4230 N N . ALA A 1 534 ? -14.068 -11.390 -28.554 1.00 62.53 534 ALA A N 1
ATOM 4231 C CA . ALA A 1 534 ? -14.941 -10.481 -29.275 1.00 62.53 534 ALA A CA 1
ATOM 4232 C C . ALA A 1 534 ? -14.479 -10.400 -30.737 1.00 62.53 534 ALA A C 1
ATOM 4234 O O . ALA A 1 534 ? -13.681 -9.534 -31.101 1.00 62.53 534 ALA A O 1
ATOM 4235 N N . ASP A 1 535 ? -14.935 -11.325 -31.580 1.00 53.66 535 ASP A N 1
ATOM 4236 C CA . ASP A 1 535 ? -14.637 -11.268 -33.012 1.00 53.66 535 ASP A CA 1
ATOM 4237 C C . ASP A 1 535 ? -15.341 -10.064 -33.654 1.00 53.66 535 ASP A C 1
ATOM 4239 O O . ASP A 1 535 ? -16.539 -10.082 -33.917 1.00 53.66 535 ASP A O 1
ATOM 4243 N N . SER A 1 536 ? -14.574 -9.024 -33.981 1.00 40.28 536 SER A N 1
ATOM 4244 C CA . SER A 1 536 ? -14.967 -8.020 -34.975 1.00 40.28 536 SER A CA 1
ATOM 4245 C C . SER A 1 536 ? -14.276 -8.308 -36.311 1.00 40.28 536 SER A C 1
ATOM 4247 O O . SER A 1 536 ? -13.532 -7.491 -36.844 1.00 40.28 536 SER A O 1
ATOM 4249 N N . GLN A 1 537 ? -14.504 -9.489 -36.893 1.00 31.78 537 GLN A N 1
ATOM 4250 C CA . GLN A 1 537 ? -14.095 -9.756 -38.275 1.00 31.78 537 GLN A CA 1
ATOM 4251 C C . GLN A 1 537 ? -15.305 -9.948 -39.189 1.00 31.78 537 GLN A C 1
ATOM 4253 O O . GLN A 1 537 ? -15.767 -11.058 -39.441 1.00 31.78 537 GLN A O 1
ATOM 4258 N N . LYS A 1 538 ? -15.735 -8.847 -39.823 1.00 33.09 538 LYS A N 1
ATOM 4259 C CA . LYS A 1 538 ? -16.206 -8.937 -41.210 1.00 33.09 538 LYS A CA 1
ATOM 4260 C C . LYS A 1 538 ? -15.006 -9.351 -42.060 1.00 33.09 538 LYS A C 1
ATOM 4262 O O . LYS A 1 538 ? -14.205 -8.519 -42.475 1.00 33.09 538 LYS A O 1
ATOM 4267 N N . THR A 1 539 ? -14.878 -10.647 -42.303 1.00 26.36 539 THR A N 1
ATOM 4268 C CA . THR A 1 539 ? -14.024 -11.180 -43.361 1.00 26.36 539 THR A CA 1
ATOM 4269 C C . THR A 1 539 ? -14.558 -10.670 -44.701 1.00 26.36 539 THR A C 1
ATOM 4271 O O . THR A 1 539 ? -15.581 -11.139 -45.198 1.00 26.36 539 THR A O 1
ATOM 4274 N N . TYR A 1 540 ? -13.887 -9.686 -45.304 1.00 28.39 540 TYR A N 1
ATOM 4275 C CA . TYR A 1 540 ? -14.060 -9.432 -46.731 1.00 28.39 540 TYR A CA 1
ATOM 4276 C C . TYR A 1 540 ? -13.385 -10.583 -47.480 1.00 28.39 540 TYR A C 1
ATOM 4278 O O . TYR A 1 540 ? -12.173 -10.769 -47.389 1.00 28.39 540 TYR A O 1
ATOM 4286 N N . LYS A 1 541 ? -14.186 -11.388 -48.184 1.00 28.48 541 LYS A N 1
ATOM 4287 C CA . LYS A 1 541 ? -13.665 -12.293 -49.212 1.00 28.48 541 LYS A CA 1
ATOM 4288 C C . LYS A 1 541 ? -13.031 -11.443 -50.318 1.00 28.48 541 LYS A C 1
ATOM 4290 O O . LYS A 1 541 ? -13.657 -10.477 -50.751 1.00 28.48 541 LYS A O 1
ATOM 4295 N N . ILE A 1 542 ? -11.807 -11.814 -50.703 1.00 32.97 542 ILE A N 1
ATOM 4296 C CA . ILE A 1 542 ? -11.054 -11.272 -51.849 1.00 32.97 542 ILE A CA 1
ATOM 4297 C C . ILE A 1 542 ? -11.874 -11.418 -53.130 1.00 32.97 542 ILE A C 1
ATOM 4299 O O . ILE A 1 542 ? -12.471 -12.509 -53.306 1.00 32.97 542 ILE A O 1
#

Sequence (542 aa):
MKTKSETVTVTKNSNSKILKLRAEFLSVKMKELSDYNEAILQKIKKRCCVKGEYDSEKVKELVLEVYEGLEYEESQTNLLNLLKNKDRTVENLIMELIKIISSETFEYSTFSSTMPDFFKIIDTDEKLNAFLNNPQKYINDNNRKLSSFELQVLEIVINDPAFSQLPSINRQHNPSVFISSPLTTQLWQLNISQYGSLDAARFDQCIEPSARESVLAKSKQNIKGPPVIGLAGALVSYDRSSIAKTAEMVKHMGMGACHTFAQLAADHLLVAIEKGLLPPAHIKMVSHQNDLGSHTYLLLDHNSDDLTDLSQCTIVDLWAVVMGYTKQGYGAFLMSNYPYPDMTTNLVCCYDSQQVNVNKSEETATSSLSFIQQLAKASSTKGNFFSTSHTDQNEKLNRKQQVAVTFLDYAKEFIKTTSKNHLKLDLIDLLTTQVKQNEITPEIAMKVATQSMFARSIERNTNNFLWKGVAFNKSEQSLSSLLPAFDKSIGFWTSYLKKHGVMSSNETLNTIDVDFLKKIVDFLDGNEEHSFFADSQKTYKI

pLDDT: mean 80.2, std 18.87, range [22.89, 97.31]

Foldseek 3Di:
DDDDDDDPPPPDPQFPLVVLLVVLLVVVQVVLLVVQLVVQVVVQCVQQDDPRDGNPVSLVVVLVVLLVVDPDPVLNVVSVVLVVDPPDDSVRNSSVSSVSCCVRPPDDALQSVLVVLVCVVVVGPVLVCVCLVPVLVSLVVCLQPDFPLSSLSSQVLVQDPVNCPRPSNVHPRDNVDRRAHLLLVLLVVLVLLQAAELCCVVPVVLFDPVCSVVNVVRNPDDFADDDQPPPQAAALADDLVNLLSLLVRCSRRSYYHQRSVQSVSVNSVVVCCVVVSHPDWKWWWKWADDPSGIGIWIWINPPDPPLLDNQRTWTFTSVSSSSPVCPSSSRTDGCSPDSCVVGSPRMRTRYIPPDDDPPPPPPRVPPRGDPVNVVVVVVPDDDDDDDDDDDDDPQPQDPLLVLLLLLLVLLLVLCVVPPVDVVLNVLSVVLNVCSSVVVDGSLVSNLLSLQSSQFPDWDDDPFKIFTHDGDPVDDLVSLVSSFVSCQSCVVSLVVVCCVVVVDPPPDGDNGAHSVNSVVSNVCSNVPHGRMDGRDPDPPDDD

Secondary structure (DSSP, 8-state):
-------------TTHHHHHHHHHHHHHHHHHHHHHHHHHHHHHHHHHEETTEE-HHHHHHHHHHHHHH---HHHHHHHHHHHH-TT--HHHHHHHHHHHHHHHH----HHHHHHHHHHHH--SHHHHHHHHH-HHHHHHHHTTTS-HHHHHHHHHHHH-HHHHHSTTT-----TT-----HHHHHHHHT-GGGPEESSTTT-GGGS-GGGHHHHHHHTTSPPPSSPPTTTT---S---HHHHHHHHHHHHHHTEE-HHHHHHHHHHHHHHHHHTTSS----EEEEEE-STT---EEEEES---S-TT--TT-EEE-HHHHHTT--SSGGGEE-GGG-S-GGGGSSEEEEEETTS------GGGTTS---HHHHHHHHTS------------------HHHHHHHHHHHHHHHHHHHHT--HHHHHHHHHHHHHHHTTSS-HHHHHHHHHHHHHEEEEEEETTEEEEEEE---S-HHHHHTTHHHHHHTHHHHHHHHHHTTSS-TT-------HHHHHHHHHHHHHHS-SEEE---------

Radius of gyration: 29.65 Å; chains: 1; bounding box: 65×66×107 Å